Protein AF-A0A8H5TXT4-F1 (afdb_monomer)

InterPro domains:
  IPR007568 RTA-like protein [PF04479] (428-641)
  IPR007568 RTA-like protein [PTHR31465] (414-657)

Secondary structure (DSSP, 8-state):
-EEEEEEEEESSS--SHHHHHHHHHHHHHHHTT-EEEEEEEEPTTHHHHHHHT-SS--TT-EEEEEEEPPSSSSPPEEEEEEEEE-TTS-EEEEEEHHHHHHHTT-TTTHHHHHHHHHHHHHHH----HHHHHHHHHHHHHHHHH--SEEEESSHHHHHHHT-GGGTTS--EEEEEESSGGGSSSSTTTT-STT----TTHHHHHHTSSEEEESSHHHHHHHHHHH---S-EEE----TT--STT-PPPPP--GGG--EEEEES--GGGTHHHHHHHHHH-TTSEEEEE--TT--HHHHHHHHT-TTEEEEPPPS-HHHHHHTEEEEEE---S--S--HHHHHHHHTT--EEEE-STTHHHHTTT-S-EE------S-B-TTSPBPPPP---HHHHHHHHHHHH-HHHHHHHHHHTT----HHHHHHHHHHHHHHHHHHHHHHHHHTT-S-HHHHHHHHHHHHHHHHHHHHHHHHHHHHHH-GGGSSS-HHHHHHHHHHHHHHHHHHHHHHHHHTT-S-HHHHHHHHHHHHHHHHHHHHHHHHHHHHHHHHHHHHHH-GGGS-GGGTTTTT-HHHHHHHHHHHHHHHHHHHHHHHHHHHHHH-TTSTTTS-HHHHIIIIIIHHHHHHHHHHHT-HHHHTTT-TTTT------TT----GGGSSSSS----

Mean predicted aligned error: 15.45 Å

Foldseek 3Di:
DQEEEEDDDAAPDDPDPVSLLVVLVQLVCVLVVYHAEYEHAHEPCRVVVQQVPDPDNFPFWDKDWQWFCAPDDDHTFIWIWIFGAHPSRYTYGYIHNQSQQVRQPGDVCRLVRLQVQLQCCLPPVDHDRRLVSVLVVLLVVCVVSLGQEYEYAALSNLVSCVDPVNVPRNHAYEYEDQDLCRDLWFLNHVPDRNHHNYPSSLVSQLPGQEYEAQAVLSVVSCCVISVRPHHYDHHHRLSQLDDNRRDGDAADPALVAQEAEEEAQALQQPLVLVLVLCVVCVVGAYEYEHDDHHDPVSVVSQVVRPRYHYHYHDPDPCVRQHRHQAYERAGLEQRSAPVVLQSCLSNLRHYAYEPHHNPVVNVVPADHHHYWNHFRSDADPVRHTDRDDTDSVVVNVVVVCLSPPPVVSNCRSCVSLPLPPVLLVVLLVLLVVLCVQLVVLVVCVVVVDDRQLSNQLSLLLSLLSLVLNLLLVLLLVCLQFHVVLAPDHSVCSNVVLNVLLVVLSVLLNCLSVQCPDPDPVSVVVSLVSNLVSLVSNLVSLVVVVVRSVSSVVSSVVPVVRGDPVNVVLVPDPLLVLLVVLSVLLSVLSSQLSVLVSVCSVCHCPDPSNPDPVNCCVSRVVSNVSNSVSCVSSPVRVSSVSCNCVSDDDPPPPPPPPPPPPPPDPPDDDD

Solvent-accessible surface area (backbone atoms only — not comparable to full-atom values): 35548 Å² total; per-residue (Å²): 102,31,39,37,36,46,52,85,60,57,36,83,58,70,76,46,70,56,47,33,26,52,52,29,51,43,38,54,41,20,75,70,74,24,52,29,36,36,39,35,21,19,48,93,62,49,68,59,52,52,50,76,74,35,95,69,73,61,90,64,64,42,79,46,78,48,73,27,43,44,82,78,96,51,81,54,34,67,22,51,34,36,37,35,60,46,97,57,57,36,31,38,41,31,31,35,39,67,42,51,25,48,52,39,66,23,86,88,42,14,39,60,41,48,10,48,52,38,24,44,26,66,65,70,66,50,74,51,64,32,58,47,42,52,46,53,50,51,46,48,52,49,59,75,65,58,37,43,29,39,39,19,58,42,58,58,55,48,53,50,69,68,34,76,92,47,65,86,54,82,50,47,40,29,40,47,45,65,39,57,30,74,37,60,45,55,62,49,36,57,70,45,86,52,46,40,65,31,77,53,51,54,58,52,60,52,73,33,71,23,35,40,20,37,21,69,47,46,46,48,51,42,42,75,54,58,65,56,83,52,48,75,42,72,51,69,66,59,63,60,45,60,69,93,80,48,46,78,63,75,68,52,86,34,84,88,41,68,20,44,23,36,74,45,55,12,72,57,41,19,31,62,55,54,50,50,45,48,68,76,35,70,91,48,39,34,33,35,32,41,54,96,67,49,49,74,65,62,54,48,62,42,68,74,36,94,44,48,44,84,40,71,66,72,90,48,72,71,67,65,57,66,56,35,27,34,38,48,45,51,34,25,38,72,35,30,37,49,66,70,49,44,59,31,42,61,20,31,29,37,53,41,31,18,47,28,46,13,31,55,61,39,45,72,84,56,77,56,68,41,84,68,62,53,55,79,53,56,55,46,98,87,68,46,70,53,77,63,82,75,83,55,65,69,53,51,55,53,54,52,44,53,75,70,36,63,68,62,33,51,48,53,25,38,50,86,45,61,38,78,55,57,71,50,52,51,26,45,51,54,17,52,55,24,40,52,49,12,54,51,22,52,54,37,41,74,75,74,43,94,22,66,64,57,18,57,42,24,54,63,47,16,57,56,25,49,53,47,33,50,36,56,52,49,24,30,50,36,54,48,49,31,59,90,63,41,97,59,56,45,64,52,56,36,53,54,53,47,48,50,41,50,54,17,47,51,32,30,49,57,12,42,60,31,57,76,51,94,48,67,68,52,28,55,52,12,51,54,35,26,50,51,13,42,49,50,37,44,52,50,55,50,54,48,51,54,54,51,51,52,35,52,54,46,53,70,72,45,68,90,72,44,37,73,92,36,63,79,51,72,80,28,70,53,32,50,45,22,52,51,19,49,52,52,21,52,52,30,47,51,52,23,45,50,48,53,40,54,36,61,74,63,30,80,88,24,81,65,52,68,30,61,67,58,44,48,49,44,50,53,45,23,50,54,52,20,54,50,26,42,61,73,27,32,59,48,77,32,42,71,48,48,50,61,78,32,56,79,85,75,78,67,93,76,78,71,79,71,82,85,76,80,84,82,83,90,87,85,78,136

Sequence (670 aa):
MRVFLIQTAKGLFSSSGGYKANNALLRYLSSRGHCVRQLCYSYRGEVESYMDNNDEVDSRLRTRSLHIRSESGKPGQDIQVHDLCMEDGVEALALDSKAFDAAFGGKVESSNTLARMSAEYIENGTSSAPLMDFIAFLQEEIRRFSPTHIISNDGLSMKASLAPELAHLTMSRIAVVHTAEQLPFGPFAGGLPGHSSTTRETDLFQRLDGIWSVSETIRKYALEHGQLETRFLVLHPWTYLVGKDHAIPDRVFNWDKKFVGMINPCPVKGASILVDLARKCPQLEFLTYMSWGADEATVKDMGDLSNMTVRPSCTSAKDLWRDIKVLVVPSLWCEAWGMVVVEAHLRGIPVVSSNAGALSESMLGLDYIIPVTSITGVRDESGRYMIPEQDVAPWVKVITNLMQDQCDYEKVSTQGIRHKTWGYLFTMFCGHVLEIVGFAARIAMHFGQGGFLTYIVTITIGPAFFSATIYLCLARIITVYGQSYSRFSPRTYTITFMLFDFVALVLQATGGSMLGSDERDTINVGLKVIQTGLAAHLAAISIFVILASELAFRIFRHQEDWDPRFRQLQPSWRFNLFLACLTIATVTILIRTSYRVAELSLGYHSDLAENEIAFMLLEGMMVVIATTALAIGHPGPSFQGRYEDADFQLKKAGDVEDPSKSDSNSLELS

pLDD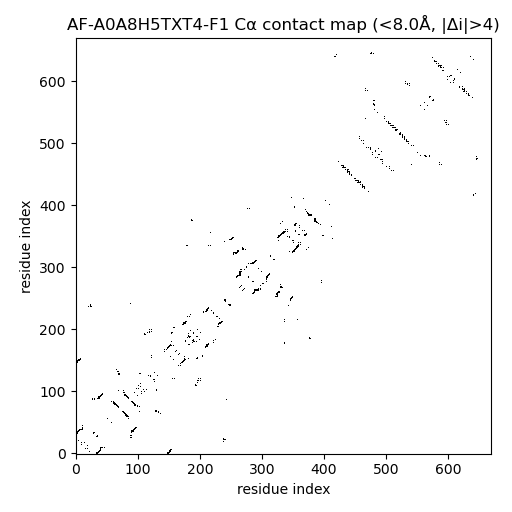T: mean 83.71, std 13.33, range [29.89, 97.69]

Nearest PDB structures (foldseek):
  7mi0-assembly1_A  TM=6.976E-01  e=3.204E-09  Rickettsia africae ESF-5
  4xsu-assembly1_A  TM=6.646E-01  e=6.343E-09  Nostoc sp. PCC 7120 = FACHB-418
  4xsu-assembly1_B  TM=6.796E-01  e=2.148E-08  Nostoc sp. PCC 7120 = FACHB-418
  4xsr-assembly1_B  TM=6.737E-01  e=1.767E-08  Nostoc sp. PCC 7120 = FACHB-418

Organism: Fusarium circinatum (NCBI:txid48490)

Structure (mmCIF, N/CA/C/O backbone):
data_AF-A0A8H5TXT4-F1
#
_entry.id   AF-A0A8H5TXT4-F1
#
loop_
_atom_site.group_PDB
_atom_site.id
_atom_site.type_symbol
_atom_site.label_atom_id
_atom_site.label_alt_id
_atom_site.label_comp_id
_atom_site.label_asym_id
_atom_site.label_entity_id
_atom_site.label_seq_id
_atom_site.pdbx_PDB_ins_code
_atom_site.Cartn_x
_atom_site.Cartn_y
_atom_site.Cartn_z
_atom_site.occupancy
_atom_site.B_iso_or_equiv
_atom_site.auth_seq_id
_atom_site.auth_comp_id
_atom_site.auth_asym_id
_atom_site.auth_atom_id
_atom_site.pdbx_PDB_model_num
ATOM 1 N N . MET A 1 1 ? 10.831 17.954 -15.155 1.00 94.19 1 MET A N 1
ATOM 2 C CA . MET A 1 1 ? 11.737 17.010 -15.851 1.00 94.19 1 MET A CA 1
ATOM 3 C C . MET A 1 1 ? 11.175 16.704 -17.231 1.00 94.19 1 MET A C 1
ATOM 5 O O . MET A 1 1 ? 9.985 16.925 -17.428 1.00 94.19 1 MET A O 1
ATOM 9 N N . ARG A 1 2 ? 12.012 16.215 -18.156 1.00 97.25 2 ARG A N 1
ATOM 10 C CA . ARG A 1 2 ? 11.573 15.611 -19.423 1.00 97.25 2 ARG A CA 1
ATOM 11 C C . ARG A 1 2 ? 11.927 14.131 -19.374 1.00 97.25 2 ARG A C 1
ATOM 13 O O . ARG A 1 2 ? 13.109 13.803 -19.460 1.00 97.25 2 ARG A O 1
ATOM 20 N N . VAL A 1 3 ? 10.943 13.268 -19.151 1.00 97.44 3 VAL A N 1
ATOM 21 C CA . VAL A 1 3 ? 11.174 11.832 -18.931 1.00 97.44 3 VAL A CA 1
ATOM 22 C C . VAL A 1 3 ? 10.707 11.052 -20.147 1.00 97.44 3 VAL A C 1
ATOM 24 O O . VAL A 1 3 ? 9.541 11.151 -20.513 1.00 97.44 3 VAL A O 1
ATOM 27 N N . PHE A 1 4 ? 11.604 10.287 -20.764 1.00 97.62 4 PHE A N 1
ATOM 28 C CA . PHE A 1 4 ? 11.258 9.378 -21.853 1.00 97.62 4 PHE A CA 1
ATOM 29 C C . PHE A 1 4 ? 11.423 7.936 -21.383 1.00 97.62 4 PHE A C 1
ATOM 31 O O . PHE A 1 4 ? 12.526 7.515 -21.045 1.00 97.62 4 PHE A O 1
ATOM 38 N N . LEU A 1 5 ? 10.329 7.187 -21.338 1.00 96.25 5 LEU A N 1
ATOM 39 C CA . LEU A 1 5 ? 10.327 5.777 -20.980 1.00 96.25 5 LEU A CA 1
ATOM 40 C C . LEU A 1 5 ? 10.165 4.914 -22.233 1.00 96.25 5 LEU A C 1
ATOM 42 O O . LEU A 1 5 ? 9.232 5.102 -23.010 1.00 96.25 5 LEU A O 1
ATOM 46 N N . ILE A 1 6 ? 11.057 3.949 -22.422 1.00 94.12 6 ILE A N 1
ATOM 47 C CA . ILE A 1 6 ? 10.978 2.976 -23.513 1.00 94.12 6 ILE A CA 1
ATOM 48 C C . ILE A 1 6 ? 10.602 1.632 -22.903 1.00 94.12 6 ILE A C 1
ATOM 50 O O . ILE A 1 6 ? 11.325 1.104 -22.058 1.00 94.12 6 ILE A O 1
ATOM 54 N N . GLN A 1 7 ? 9.454 1.094 -23.311 1.00 86.94 7 GLN A N 1
ATOM 55 C CA . GLN A 1 7 ? 8.941 -0.176 -22.809 1.00 86.94 7 GLN A CA 1
ATOM 56 C C . GLN A 1 7 ? 8.796 -1.216 -23.914 1.00 86.94 7 GLN A C 1
ATOM 58 O O . GLN A 1 7 ? 8.530 -0.892 -25.066 1.00 86.94 7 GLN A O 1
ATOM 63 N N . THR A 1 8 ? 8.893 -2.484 -23.522 1.00 80.12 8 THR A N 1
ATOM 64 C CA . THR A 1 8 ? 8.762 -3.657 -24.399 1.00 80.12 8 THR A CA 1
ATOM 65 C C . THR A 1 8 ? 7.366 -4.281 -24.383 1.00 80.12 8 THR A C 1
ATOM 67 O O . THR A 1 8 ? 7.028 -5.085 -25.252 1.00 80.12 8 THR A O 1
ATOM 70 N N . ALA A 1 9 ? 6.535 -3.926 -23.399 1.00 79.50 9 ALA A N 1
ATOM 71 C CA . ALA A 1 9 ? 5.192 -4.472 -23.260 1.00 79.50 9 ALA A CA 1
ATOM 72 C C . ALA A 1 9 ? 4.260 -3.971 -24.376 1.00 79.50 9 ALA A C 1
ATOM 74 O O . ALA A 1 9 ? 4.277 -2.796 -24.750 1.00 79.50 9 ALA A O 1
ATOM 75 N N . LYS A 1 10 ? 3.422 -4.883 -24.879 1.00 82.81 10 LYS A N 1
ATOM 76 C CA . LYS A 1 10 ? 2.419 -4.612 -25.916 1.00 82.81 10 LYS A CA 1
ATOM 77 C C . LYS A 1 10 ? 1.075 -4.212 -25.312 1.00 82.81 10 LYS A C 1
ATOM 79 O O . LYS A 1 10 ? 0.721 -4.659 -24.217 1.00 82.81 10 LYS A O 1
ATOM 84 N N . GLY A 1 11 ? 0.323 -3.444 -26.083 1.00 83.25 11 GLY A N 1
ATOM 85 C CA . GLY A 1 11 ? -0.895 -2.743 -25.712 1.00 83.25 11 GLY A CA 1
ATOM 86 C C . GLY A 1 11 ? -0.641 -1.249 -25.520 1.00 83.25 11 GLY A C 1
ATOM 87 O O . GLY A 1 11 ? 0.419 -0.844 -25.046 1.00 83.25 11 GLY A O 1
ATOM 88 N N . LEU A 1 12 ? -1.640 -0.439 -25.858 1.00 81.25 12 LEU A N 1
ATOM 89 C CA . LEU A 1 12 ? -1.746 0.956 -25.427 1.00 81.25 12 LEU A CA 1
ATOM 90 C C . LEU A 1 12 ? -2.098 1.043 -23.929 1.00 81.25 12 LEU A C 1
ATOM 92 O O . LEU A 1 12 ? -1.753 2.006 -23.244 1.00 81.25 12 LEU A O 1
ATOM 96 N N . PHE A 1 13 ? -2.762 0.006 -23.408 1.00 80.56 13 PHE A N 1
ATOM 97 C CA . PHE A 1 13 ? -3.123 -0.144 -22.001 1.00 80.56 13 PHE A CA 1
ATOM 98 C C . PHE A 1 13 ? -2.313 -1.257 -21.331 1.00 80.56 13 PHE A C 1
ATOM 100 O O . PHE A 1 13 ? -1.816 -2.179 -21.979 1.00 80.56 13 PHE A O 1
ATOM 107 N N . SER A 1 14 ? -2.186 -1.183 -20.001 1.00 71.88 14 SER A N 1
ATOM 108 C CA . SER A 1 14 ? -1.314 -2.083 -19.242 1.00 71.88 14 SER A CA 1
ATOM 109 C C . SER A 1 14 ? -1.723 -3.553 -19.369 1.00 71.88 14 SER A C 1
ATOM 111 O O . SER A 1 14 ? -2.756 -3.956 -18.837 1.00 71.88 14 SER A O 1
ATOM 113 N N . SER A 1 15 ? -0.865 -4.358 -19.991 1.00 67.75 15 SER A N 1
ATOM 114 C CA . SER A 1 15 ? -1.005 -5.815 -20.133 1.00 67.75 15 SER A CA 1
ATOM 115 C C . SER A 1 15 ? -0.273 -6.617 -19.048 1.00 67.75 15 SER A C 1
ATOM 117 O O . SER A 1 15 ? -0.483 -7.821 -18.909 1.00 67.75 15 SER A O 1
ATOM 119 N N . SER A 1 16 ? 0.582 -5.962 -18.255 1.00 76.00 16 SER A N 1
ATOM 120 C CA . SER A 1 16 ? 1.384 -6.584 -17.198 1.00 76.00 16 SER A CA 1
ATOM 121 C C . SER A 1 16 ? 1.571 -5.655 -15.998 1.00 76.00 16 SER A C 1
ATOM 123 O O . SER A 1 16 ? 1.302 -4.453 -16.069 1.00 76.00 16 SER A O 1
ATOM 125 N N . GLY A 1 17 ? 2.064 -6.206 -14.886 1.00 77.88 17 GLY A N 1
ATOM 126 C CA . GLY A 1 17 ? 2.330 -5.420 -13.683 1.00 77.88 17 GLY A CA 1
ATOM 127 C C . GLY A 1 17 ? 3.460 -4.410 -13.825 1.00 77.88 17 GLY A C 1
ATOM 128 O O . GLY A 1 17 ? 3.294 -3.267 -13.409 1.00 77.88 17 GLY A O 1
ATOM 129 N N . GLY A 1 18 ? 4.553 -4.785 -14.493 1.00 83.38 18 GLY A N 1
ATOM 130 C CA . GLY A 1 18 ? 5.636 -3.846 -14.793 1.00 83.38 18 GLY A CA 1
ATOM 131 C C . GLY A 1 18 ? 5.176 -2.707 -15.708 1.00 83.38 18 GLY A C 1
ATOM 132 O O . GLY A 1 18 ? 5.497 -1.545 -15.474 1.00 83.38 18 GLY A O 1
ATOM 133 N N . TYR A 1 19 ? 4.318 -3.005 -16.690 1.00 85.12 19 TYR A N 1
ATOM 134 C CA . TYR A 1 19 ? 3.724 -1.959 -17.523 1.00 85.12 19 TYR A CA 1
ATOM 135 C C . TYR A 1 19 ? 2.797 -1.046 -16.697 1.00 85.12 19 TYR A C 1
ATOM 137 O O . TYR A 1 19 ? 2.881 0.181 -16.765 1.00 85.12 19 TYR A O 1
ATOM 145 N N . LYS A 1 20 ? 1.960 -1.619 -15.827 1.00 85.00 20 LYS A N 1
ATOM 146 C CA . LYS A 1 20 ? 1.111 -0.837 -14.917 1.00 85.00 20 LYS A CA 1
ATOM 147 C C . LYS A 1 20 ? 1.933 0.081 -14.001 1.00 85.00 20 LYS A C 1
ATOM 149 O O . LYS A 1 20 ? 1.540 1.225 -13.786 1.00 85.00 20 LYS A O 1
ATOM 154 N N . ALA A 1 21 ? 3.077 -0.393 -13.508 1.00 86.62 21 ALA A N 1
ATOM 155 C CA . ALA A 1 21 ? 4.022 0.387 -12.714 1.00 86.62 21 ALA A CA 1
ATOM 156 C C . ALA A 1 21 ? 4.625 1.565 -13.496 1.00 86.62 21 ALA A C 1
ATOM 158 O O . ALA A 1 21 ? 4.621 2.691 -12.998 1.00 86.62 21 ALA A O 1
ATOM 159 N N . ASN A 1 22 ? 5.077 1.324 -14.730 1.00 89.56 22 ASN A N 1
ATOM 160 C CA . ASN A 1 22 ? 5.595 2.367 -15.618 1.00 89.56 22 ASN A CA 1
ATOM 161 C C . ASN A 1 22 ? 4.540 3.449 -15.888 1.00 89.56 22 ASN A C 1
ATOM 163 O O . ASN A 1 22 ? 4.804 4.634 -15.691 1.00 89.56 22 ASN A O 1
ATOM 167 N N . ASN A 1 23 ? 3.321 3.045 -16.254 1.00 87.31 23 ASN A N 1
ATOM 168 C CA . ASN A 1 23 ? 2.218 3.977 -16.485 1.00 87.31 23 ASN A CA 1
ATOM 169 C C . ASN A 1 23 ? 1.884 4.796 -15.235 1.00 87.31 23 ASN A C 1
ATOM 171 O O . ASN A 1 23 ? 1.677 6.001 -15.336 1.00 87.31 23 ASN A O 1
ATOM 175 N N . ALA A 1 24 ? 1.850 4.169 -14.056 1.00 86.50 24 ALA A N 1
ATOM 176 C CA . ALA A 1 24 ? 1.593 4.877 -12.806 1.00 86.50 24 ALA A CA 1
ATOM 177 C C . ALA A 1 24 ? 2.657 5.950 -12.517 1.00 86.50 24 ALA A C 1
ATOM 179 O O . ALA A 1 24 ? 2.302 7.068 -12.142 1.00 86.50 24 ALA A O 1
ATOM 180 N N . LEU A 1 25 ? 3.941 5.644 -12.749 1.00 88.44 25 LEU A N 1
ATOM 181 C CA . LEU A 1 25 ? 5.020 6.622 -12.607 1.00 88.44 25 LEU A CA 1
ATOM 182 C C . LEU A 1 25 ? 4.839 7.796 -13.576 1.00 88.44 25 LEU A C 1
ATOM 184 O O . LEU A 1 25 ? 4.863 8.947 -13.146 1.00 88.44 25 LEU A O 1
ATOM 188 N N . LEU A 1 26 ? 4.655 7.520 -14.870 1.00 90.31 26 LEU A N 1
ATOM 189 C CA . LEU A 1 26 ? 4.536 8.573 -15.884 1.00 90.31 26 LEU A CA 1
ATOM 190 C C . LEU A 1 26 ? 3.337 9.478 -15.608 1.00 90.31 26 LEU A C 1
ATOM 192 O O . LEU A 1 26 ? 3.481 10.696 -15.618 1.00 90.31 26 LEU A O 1
ATOM 196 N N . ARG A 1 27 ? 2.185 8.898 -15.265 1.00 87.81 27 ARG A N 1
ATOM 197 C CA . ARG A 1 27 ? 0.980 9.644 -14.877 1.00 87.81 27 ARG A CA 1
ATOM 198 C C . ARG A 1 27 ? 1.219 10.549 -13.682 1.00 87.81 27 ARG A C 1
ATOM 200 O O . ARG A 1 27 ? 0.842 11.713 -13.711 1.00 87.81 27 ARG A O 1
ATOM 207 N N . TYR A 1 28 ? 1.864 10.027 -12.641 1.00 87.81 28 TYR A N 1
ATOM 208 C CA . TYR A 1 28 ? 2.188 10.823 -11.463 1.00 87.81 28 TYR A CA 1
ATOM 209 C C . TYR A 1 28 ? 3.143 11.975 -11.796 1.00 87.81 28 TYR A C 1
ATOM 211 O O . TYR A 1 28 ? 2.964 13.095 -11.334 1.00 87.81 28 TYR A O 1
ATOM 219 N N . LEU A 1 29 ? 4.162 11.732 -12.620 1.00 90.44 29 LEU A N 1
ATOM 220 C CA . LEU A 1 29 ? 5.083 12.785 -13.047 1.00 90.44 29 LEU A CA 1
ATOM 221 C C . LEU A 1 29 ? 4.374 13.838 -13.915 1.00 90.44 29 LEU A C 1
ATOM 223 O O . LEU A 1 29 ? 4.611 15.033 -13.732 1.00 90.44 29 LEU A O 1
ATOM 227 N N . SER A 1 30 ? 3.480 13.405 -14.807 1.00 90.62 30 SER A N 1
ATOM 228 C CA . SER A 1 30 ? 2.629 14.279 -15.621 1.00 90.62 30 SER A CA 1
ATOM 229 C C . SER A 1 30 ? 1.756 15.185 -14.749 1.00 90.62 30 SER A C 1
ATOM 231 O O . SER A 1 30 ? 1.792 16.406 -14.900 1.00 90.62 30 SER A O 1
ATOM 233 N N . SER A 1 31 ? 1.070 14.630 -13.740 1.00 87.06 31 SER A N 1
ATOM 234 C CA . SER A 1 31 ? 0.229 15.416 -12.822 1.00 87.06 31 SER A CA 1
ATOM 235 C C . SER A 1 31 ? 1.017 16.377 -11.926 1.00 87.06 31 SER A C 1
ATOM 237 O O . SER A 1 31 ? 0.458 17.325 -11.375 1.00 87.06 31 SER A O 1
ATOM 239 N N . ARG A 1 32 ? 2.339 16.198 -11.826 1.00 90.62 32 ARG A N 1
ATOM 240 C CA . ARG A 1 32 ? 3.277 17.146 -11.200 1.00 90.62 32 ARG A CA 1
ATOM 241 C C . ARG A 1 32 ? 3.847 18.186 -12.173 1.00 90.62 32 ARG A C 1
ATOM 243 O O . ARG A 1 32 ? 4.755 18.929 -11.803 1.00 90.62 32 ARG A O 1
ATOM 250 N N . GLY A 1 33 ? 3.327 18.261 -13.397 1.00 91.94 33 GLY A N 1
ATOM 251 C CA . GLY A 1 33 ? 3.731 19.232 -14.415 1.00 91.94 33 GLY A CA 1
ATOM 252 C C . GLY A 1 33 ? 5.045 18.883 -15.120 1.00 91.94 33 GLY A C 1
ATOM 253 O O . GLY A 1 33 ? 5.736 19.772 -15.618 1.00 91.94 33 GLY A O 1
ATOM 254 N N . HIS A 1 34 ? 5.457 17.613 -15.127 1.00 95.62 34 HIS A N 1
ATOM 255 C CA . HIS A 1 34 ? 6.606 17.165 -15.913 1.00 95.62 34 HIS A CA 1
ATOM 256 C C . HIS A 1 34 ? 6.182 16.720 -17.313 1.00 95.62 34 HIS A C 1
ATOM 258 O O . HIS A 1 34 ? 5.122 16.133 -17.488 1.00 95.62 34 HIS A O 1
ATOM 264 N N . CYS A 1 35 ? 7.040 16.947 -18.308 1.00 96.25 35 CYS A N 1
ATOM 265 C CA . CYS A 1 35 ? 6.804 16.439 -19.656 1.00 96.25 35 CYS A CA 1
ATOM 266 C C . CYS A 1 35 ? 7.247 14.979 -19.695 1.00 96.25 35 CYS A C 1
ATOM 268 O O . CYS A 1 35 ? 8.420 14.679 -19.442 1.00 96.25 35 CYS A O 1
ATOM 270 N N . VAL A 1 36 ? 6.327 14.073 -19.993 1.00 96.00 36 VAL A N 1
ATOM 271 C CA . VAL A 1 36 ? 6.602 12.640 -19.982 1.00 96.00 36 VAL A CA 1
ATOM 272 C C . VAL A 1 36 ? 6.159 12.006 -21.284 1.00 96.00 36 VAL A C 1
ATOM 274 O O . VAL A 1 36 ? 5.081 12.302 -21.795 1.00 96.00 36 VAL A O 1
ATOM 277 N N . ARG A 1 37 ? 7.006 11.127 -21.811 1.00 95.81 37 ARG A N 1
ATOM 278 C CA . ARG A 1 37 ? 6.762 10.401 -23.048 1.00 95.81 37 ARG A CA 1
ATOM 279 C C . ARG A 1 37 ? 7.023 8.922 -22.845 1.00 95.81 37 ARG A C 1
ATOM 281 O O . ARG A 1 37 ? 7.951 8.556 -22.124 1.00 95.81 37 ARG A O 1
ATOM 288 N N . GLN A 1 38 ? 6.229 8.083 -23.493 1.00 95.00 38 GLN A N 1
ATOM 289 C CA . GLN A 1 38 ? 6.451 6.646 -23.561 1.00 95.00 38 GLN A CA 1
ATOM 290 C C . GLN A 1 38 ? 6.497 6.162 -25.003 1.00 95.00 38 GLN A C 1
ATOM 292 O O . GLN A 1 38 ? 5.723 6.631 -25.832 1.00 95.00 38 GLN A O 1
ATOM 297 N N . LEU A 1 39 ? 7.372 5.202 -25.289 1.00 95.00 39 LEU A N 1
ATOM 298 C CA . LEU A 1 39 ? 7.287 4.385 -26.496 1.00 95.00 39 LEU A CA 1
ATOM 299 C C . LEU A 1 39 ? 6.600 3.076 -26.137 1.00 95.00 39 LEU A C 1
ATOM 301 O O . LEU A 1 39 ? 7.109 2.352 -25.288 1.00 95.00 39 LEU A O 1
ATOM 305 N N . CYS A 1 40 ? 5.476 2.775 -26.780 1.00 92.06 40 CYS A N 1
ATOM 306 C CA . CYS A 1 40 ? 4.694 1.559 -26.563 1.00 92.06 40 CYS A CA 1
ATOM 307 C C . CYS A 1 40 ? 4.299 0.901 -27.894 1.00 92.06 40 CYS A C 1
ATOM 309 O O . CYS A 1 40 ? 4.516 1.462 -28.967 1.00 92.06 40 CYS A O 1
ATOM 311 N N . TYR A 1 41 ? 3.719 -0.299 -27.830 1.00 91.00 41 TYR A N 1
ATOM 312 C CA . TYR A 1 41 ? 3.293 -1.044 -29.016 1.00 91.00 41 TYR A CA 1
ATOM 313 C C . TYR A 1 41 ? 1.783 -1.273 -28.971 1.00 91.00 41 TYR A C 1
ATOM 315 O O . TYR A 1 41 ? 1.336 -2.154 -28.243 1.00 91.00 41 TYR A O 1
ATOM 323 N N . SER A 1 42 ? 0.988 -0.513 -29.720 1.00 91.25 42 SER A N 1
ATOM 324 C CA . SER A 1 42 ? -0.474 -0.639 -29.708 1.00 91.25 42 SER A CA 1
ATOM 325 C C . SER A 1 42 ? -0.953 -1.865 -30.488 1.00 91.25 42 SER A C 1
ATOM 327 O O . SER A 1 42 ? -0.352 -2.294 -31.481 1.00 91.25 42 SER A O 1
ATOM 329 N N . TYR A 1 43 ? -2.052 -2.468 -30.039 1.00 89.12 43 TYR A N 1
ATOM 330 C CA . TYR A 1 43 ? -2.789 -3.431 -30.850 1.00 89.12 43 TYR A CA 1
ATOM 331 C C . TYR A 1 43 ? -3.678 -2.707 -31.864 1.00 89.12 43 TYR A C 1
ATOM 333 O O . TYR A 1 43 ? -4.088 -1.562 -31.671 1.00 89.12 43 TYR A O 1
ATOM 341 N N . ARG A 1 44 ? -3.995 -3.401 -32.960 1.00 83.81 44 ARG A N 1
ATOM 342 C CA . ARG A 1 44 ? -4.851 -2.872 -34.025 1.00 83.81 44 ARG A CA 1
ATOM 343 C C . ARG A 1 44 ? -6.190 -2.398 -33.455 1.00 83.81 44 ARG A C 1
ATOM 345 O O . ARG A 1 44 ? -6.883 -3.193 -32.823 1.00 83.81 44 ARG A O 1
ATOM 352 N N . GLY A 1 45 ? -6.576 -1.158 -33.747 1.00 81.88 45 GLY A N 1
ATOM 353 C CA . GLY A 1 45 ? -7.842 -0.590 -33.289 1.00 81.88 45 GLY A CA 1
ATOM 354 C C . GLY A 1 45 ? -7.792 0.030 -31.890 1.00 81.88 45 GLY A C 1
ATOM 355 O O . GLY A 1 45 ? -8.775 0.645 -31.494 1.00 81.88 45 GLY A O 1
ATOM 356 N N . GLU A 1 46 ? -6.706 -0.122 -31.115 1.00 86.06 46 GLU A N 1
ATOM 357 C CA . GLU A 1 46 ? -6.635 0.456 -29.761 1.00 86.06 46 GLU A CA 1
ATOM 358 C C . GLU A 1 46 ? -6.515 1.977 -29.780 1.00 86.06 46 GLU A C 1
ATOM 360 O O . GLU A 1 46 ? -7.122 2.639 -28.943 1.00 86.06 46 GLU A O 1
ATOM 365 N N . VAL A 1 47 ? -5.740 2.529 -30.718 1.00 85.25 47 VAL A N 1
ATOM 366 C CA . VAL A 1 47 ? -5.570 3.983 -30.847 1.00 85.25 47 VAL A CA 1
ATOM 367 C C . VAL A 1 47 ? -6.879 4.605 -31.323 1.00 85.25 47 VAL A C 1
ATOM 369 O O . VAL A 1 47 ? -7.332 5.584 -30.741 1.00 85.25 47 VAL A O 1
ATOM 372 N N . GLU A 1 48 ? -7.526 3.998 -32.319 1.00 84.75 48 GLU A N 1
ATOM 373 C CA . GLU A 1 48 ? -8.831 4.429 -32.819 1.00 84.75 48 GLU A CA 1
ATOM 374 C C . GLU A 1 48 ? -9.903 4.333 -31.728 1.00 84.75 48 GLU A C 1
ATOM 376 O O . GLU A 1 48 ? -10.581 5.314 -31.446 1.00 84.75 48 GLU A O 1
ATOM 381 N N . SER A 1 49 ? -9.986 3.200 -31.023 1.00 83.62 49 SER A N 1
ATOM 382 C CA . SER A 1 49 ? -10.936 3.025 -29.920 1.00 83.62 49 SER A CA 1
ATOM 383 C C . SER A 1 49 ? -10.679 3.990 -28.763 1.00 83.62 49 SER A C 1
ATOM 385 O O . SER A 1 49 ? -11.621 4.384 -28.077 1.00 83.62 49 SER A O 1
ATOM 387 N N . TYR A 1 50 ? -9.425 4.364 -28.512 1.00 82.69 50 TYR A N 1
ATOM 388 C CA . TYR A 1 50 ? -9.106 5.373 -27.511 1.00 82.69 50 TYR A CA 1
ATOM 389 C C . TYR A 1 50 ? -9.578 6.767 -27.939 1.00 82.69 50 TYR A C 1
ATOM 391 O O . TYR A 1 50 ? -10.098 7.505 -27.107 1.00 82.69 50 TYR A O 1
ATOM 399 N N . MET A 1 51 ? -9.445 7.112 -29.220 1.00 79.00 51 MET A N 1
ATOM 400 C CA . MET A 1 51 ? -9.949 8.377 -29.763 1.00 79.00 51 MET A CA 1
ATOM 401 C C . MET A 1 51 ? -11.479 8.435 -29.759 1.00 79.00 51 MET A C 1
ATOM 403 O O . MET A 1 51 ? -12.034 9.444 -29.346 1.00 79.00 51 MET A O 1
ATOM 407 N N . ASP A 1 52 ? -12.159 7.348 -30.128 1.00 77.56 52 ASP A N 1
ATOM 408 C CA . ASP A 1 52 ? -13.628 7.297 -30.177 1.00 77.56 52 ASP A CA 1
ATOM 409 C C . ASP A 1 52 ? -14.285 7.428 -28.789 1.00 77.56 52 ASP A C 1
ATOM 411 O O . ASP A 1 52 ? -15.418 7.888 -28.678 1.00 77.56 52 ASP A O 1
ATOM 415 N N . ASN A 1 53 ? -13.587 7.012 -27.726 1.00 71.81 53 ASN A N 1
ATOM 416 C CA . ASN A 1 53 ? -14.080 7.074 -26.345 1.00 71.81 53 ASN A CA 1
ATOM 417 C C . ASN A 1 53 ? -13.769 8.402 -25.630 1.00 71.81 53 ASN A C 1
ATOM 419 O O . ASN A 1 53 ? -14.218 8.588 -24.499 1.00 71.81 53 ASN A O 1
ATOM 423 N N . ASN A 1 54 ? -12.985 9.294 -26.241 1.00 67.12 54 ASN A N 1
ATOM 424 C CA . ASN A 1 54 ? -12.644 10.593 -25.668 1.00 67.12 54 ASN A CA 1
ATOM 425 C C . ASN A 1 54 ? -13.339 11.705 -26.457 1.00 67.12 54 ASN A C 1
ATOM 427 O O . ASN A 1 54 ? -13.007 11.957 -27.611 1.00 67.12 54 ASN A O 1
ATOM 431 N N . ASP A 1 55 ? -14.283 12.397 -25.811 1.00 52.94 55 ASP A N 1
ATOM 432 C CA . ASP A 1 55 ? -15.080 13.474 -26.426 1.00 52.94 55 ASP A CA 1
ATOM 433 C C . ASP A 1 55 ? -14.225 14.676 -26.892 1.00 52.94 55 ASP A C 1
ATOM 435 O O . ASP A 1 55 ? -14.653 15.466 -27.737 1.00 52.94 55 ASP A O 1
ATOM 439 N N . GLU A 1 56 ? -12.994 14.809 -26.384 1.00 55.75 56 GLU A N 1
ATOM 440 C CA . GLU A 1 56 ? -11.984 15.726 -26.912 1.00 55.75 56 GLU A CA 1
ATOM 441 C C . GLU A 1 56 ? -11.085 14.991 -27.913 1.00 55.75 56 GLU A C 1
ATOM 443 O O . GLU A 1 56 ? -10.155 14.278 -27.538 1.00 55.75 56 GLU A O 1
ATOM 448 N N . VAL A 1 57 ? -11.334 15.199 -29.209 1.00 52.41 57 VAL A N 1
ATOM 449 C CA . VAL A 1 57 ? -10.406 14.793 -30.273 1.00 52.41 57 VAL A CA 1
ATOM 450 C C . VAL A 1 57 ? -9.039 15.418 -29.977 1.00 52.41 57 VAL A C 1
ATOM 452 O O . VAL A 1 57 ? -8.887 16.641 -30.065 1.00 52.41 57 VAL A O 1
ATOM 455 N N . ASP A 1 58 ? -8.040 14.604 -29.619 1.00 59.19 58 ASP A N 1
ATOM 456 C CA . ASP A 1 58 ? -6.698 15.109 -29.327 1.00 59.19 58 ASP A CA 1
ATOM 457 C C . ASP A 1 58 ? -6.107 15.731 -30.598 1.00 59.19 58 ASP A C 1
ATOM 459 O O . ASP A 1 58 ? -5.652 15.050 -31.519 1.00 59.19 58 ASP A O 1
ATOM 463 N N . SER A 1 59 ? -6.097 17.065 -30.636 1.00 57.78 59 SER A N 1
ATOM 464 C CA . SER A 1 59 ? -5.535 17.882 -31.720 1.00 57.78 59 SER A CA 1
ATOM 465 C C . SER A 1 59 ? -4.057 17.586 -32.042 1.00 57.78 59 SER A C 1
ATOM 467 O O . SER A 1 59 ? -3.515 18.125 -33.011 1.00 57.78 59 SER A O 1
ATOM 469 N N . ARG A 1 60 ? -3.389 16.740 -31.245 1.00 68.19 60 ARG A N 1
ATOM 470 C CA . ARG A 1 60 ? -1.986 16.340 -31.393 1.00 68.19 60 ARG A CA 1
ATOM 471 C C . ARG A 1 60 ? -1.774 14.963 -32.024 1.00 68.19 60 ARG A C 1
ATOM 473 O O . ARG A 1 60 ? -0.609 14.618 -32.222 1.00 68.19 60 ARG A O 1
ATOM 480 N N . LEU A 1 61 ? -2.824 14.222 -32.402 1.00 83.88 61 LEU A N 1
ATOM 481 C CA . LEU A 1 61 ? -2.650 12.941 -33.094 1.00 83.88 61 LEU A CA 1
ATOM 482 C C . LEU A 1 61 ? -1.902 13.135 -34.424 1.00 83.88 61 LEU A C 1
ATOM 484 O O . LEU A 1 61 ? -2.383 13.801 -35.344 1.00 83.88 61 LEU A O 1
ATOM 488 N N . ARG A 1 62 ? -0.725 12.519 -34.555 1.00 88.50 62 ARG A N 1
ATOM 489 C CA . ARG A 1 62 ? 0.037 12.461 -35.811 1.00 88.50 62 ARG A CA 1
ATOM 490 C C . ARG A 1 62 ? 0.392 11.021 -36.122 1.00 88.50 62 ARG A C 1
ATOM 492 O O . ARG A 1 62 ? 0.937 10.319 -35.283 1.00 88.50 62 ARG A O 1
ATOM 499 N N . THR A 1 63 ? 0.118 10.599 -37.350 1.00 90.69 63 THR A N 1
ATOM 500 C CA . THR A 1 63 ? 0.482 9.260 -37.823 1.00 90.69 63 THR A CA 1
ATOM 501 C C . THR A 1 63 ? 1.646 9.368 -38.801 1.00 90.69 63 THR A C 1
ATOM 503 O O . THR A 1 63 ? 1.611 10.174 -39.733 1.00 90.69 63 THR A O 1
ATOM 506 N N . ARG A 1 64 ? 2.700 8.584 -38.568 1.00 93.50 64 ARG A N 1
ATOM 507 C CA . ARG A 1 64 ? 3.920 8.505 -39.381 1.00 93.50 64 ARG A CA 1
ATOM 508 C C . ARG A 1 64 ? 4.188 7.051 -39.760 1.00 93.50 64 ARG A C 1
ATOM 510 O O . ARG A 1 64 ? 3.791 6.146 -39.039 1.00 93.50 64 ARG A O 1
ATOM 517 N N . SER A 1 65 ? 4.901 6.830 -40.862 1.00 92.88 65 SER A N 1
ATOM 518 C CA . SER A 1 65 ? 5.351 5.491 -41.257 1.00 92.88 65 SER A CA 1
ATOM 519 C C . SER A 1 65 ? 6.835 5.317 -40.943 1.00 92.88 65 SER A C 1
ATOM 521 O O . SER A 1 65 ? 7.649 6.156 -41.336 1.00 92.88 65 SER A O 1
ATOM 523 N N . LEU A 1 66 ? 7.184 4.235 -40.250 1.00 93.44 66 LEU A N 1
ATOM 524 C CA . LEU A 1 66 ? 8.549 3.755 -40.059 1.00 93.44 66 LEU A CA 1
ATOM 525 C C . LEU A 1 66 ? 8.785 2.577 -41.007 1.00 93.44 66 LEU A C 1
ATOM 527 O O . LEU A 1 66 ? 8.171 1.526 -40.846 1.00 93.44 66 LEU A O 1
ATOM 531 N N . HIS A 1 67 ? 9.686 2.748 -41.971 1.00 94.31 67 HIS A N 1
ATOM 532 C CA . HIS A 1 67 ? 10.090 1.670 -42.868 1.00 94.31 67 HIS A CA 1
ATOM 533 C C . HIS A 1 67 ? 11.253 0.881 -42.261 1.00 94.31 67 HIS A C 1
ATOM 535 O O . HIS A 1 67 ? 12.310 1.456 -42.002 1.00 94.31 67 HIS A O 1
ATOM 541 N N . ILE A 1 68 ? 11.075 -0.426 -42.066 1.00 92.31 68 ILE A N 1
ATOM 542 C CA . ILE A 1 68 ? 12.126 -1.345 -41.617 1.00 92.31 68 ILE A CA 1
ATOM 543 C C . ILE A 1 68 ? 12.524 -2.260 -42.775 1.00 92.31 68 ILE A C 1
ATOM 545 O O . ILE A 1 68 ? 11.697 -2.992 -43.323 1.00 92.31 68 ILE A O 1
ATOM 549 N N . ARG A 1 69 ? 13.807 -2.254 -43.145 1.00 91.88 69 ARG A N 1
ATOM 550 C CA . ARG A 1 69 ? 14.342 -3.140 -44.187 1.00 91.88 69 ARG A CA 1
ATOM 551 C C . ARG A 1 69 ? 14.343 -4.595 -43.720 1.00 91.88 69 ARG A C 1
ATOM 553 O O . ARG A 1 69 ? 14.584 -4.878 -42.555 1.00 91.88 69 ARG A O 1
ATOM 560 N N . SER A 1 70 ? 14.133 -5.533 -44.642 1.00 83.12 70 SER A N 1
ATOM 561 C CA . SER A 1 70 ? 14.238 -6.969 -44.356 1.00 83.12 70 SER A CA 1
ATOM 562 C C . SER A 1 70 ? 15.676 -7.480 -44.511 1.00 83.12 70 SER A C 1
ATOM 564 O O . SER A 1 70 ? 16.473 -6.912 -45.263 1.00 83.12 70 SER A O 1
ATOM 566 N N . GLU A 1 71 ? 16.009 -8.590 -43.851 1.00 71.19 71 GLU A N 1
ATOM 567 C CA . GLU A 1 71 ? 17.197 -9.369 -44.200 1.00 71.19 71 GLU A CA 1
ATOM 568 C C . GLU A 1 71 ? 16.917 -10.174 -45.480 1.00 71.19 71 GLU A C 1
ATOM 570 O O . GLU A 1 71 ? 15.944 -10.923 -45.559 1.00 71.19 71 GLU A O 1
ATOM 575 N N . SER A 1 72 ? 17.791 -10.058 -46.485 1.00 62.25 72 SER A N 1
ATOM 576 C CA . SER A 1 72 ? 17.814 -10.886 -47.708 1.00 62.25 72 SER A CA 1
ATOM 577 C C . SER A 1 72 ? 16.582 -10.813 -48.640 1.00 62.25 72 SER A C 1
ATOM 579 O O . SER A 1 72 ? 15.700 -11.665 -48.620 1.00 62.25 72 SER A O 1
ATOM 581 N N . GLY A 1 73 ? 16.556 -9.835 -49.556 1.00 61.44 73 GLY A N 1
ATOM 582 C CA . GLY A 1 73 ? 15.745 -9.868 -50.793 1.00 61.44 73 GLY A CA 1
ATOM 583 C C . GLY A 1 73 ? 14.213 -9.828 -50.655 1.00 61.44 73 GLY A C 1
ATOM 584 O O . GLY A 1 73 ? 13.523 -9.718 -51.667 1.00 61.44 73 GLY A O 1
ATOM 585 N N . LYS A 1 74 ? 13.668 -9.894 -49.437 1.00 75.62 74 LYS A N 1
ATOM 586 C CA . LYS A 1 74 ? 12.245 -9.694 -49.137 1.00 75.62 74 LYS A CA 1
ATOM 587 C C . LYS A 1 74 ? 11.912 -8.194 -49.064 1.00 75.62 74 LYS A C 1
ATOM 589 O O . LYS A 1 74 ? 12.785 -7.399 -48.707 1.00 75.62 74 LYS A O 1
ATOM 594 N N . PRO A 1 75 ? 10.668 -7.788 -49.383 1.00 80.69 75 PRO A N 1
ATOM 595 C CA . PRO A 1 75 ? 10.235 -6.407 -49.189 1.00 80.69 75 PRO A CA 1
ATOM 596 C C . PRO A 1 75 ? 10.313 -6.024 -47.703 1.00 80.69 75 PRO A C 1
ATOM 598 O O . PRO A 1 75 ? 10.029 -6.847 -46.831 1.00 80.69 75 PRO A O 1
ATOM 601 N N . GLY A 1 76 ? 10.727 -4.784 -47.428 1.00 85.81 76 GLY A N 1
ATOM 602 C CA . GLY A 1 76 ? 10.702 -4.213 -46.080 1.00 85.81 76 GLY A CA 1
ATOM 603 C C . GLY A 1 76 ? 9.276 -4.059 -45.547 1.00 85.81 76 GLY A C 1
ATOM 604 O O . GLY A 1 76 ? 8.302 -4.175 -46.292 1.00 85.81 76 GLY A O 1
ATOM 605 N N . GLN A 1 77 ? 9.161 -3.796 -44.252 1.00 91.69 77 GLN A N 1
ATOM 606 C CA . GLN A 1 77 ? 7.892 -3.663 -43.551 1.00 91.69 77 GLN A CA 1
ATOM 607 C C . GLN A 1 77 ? 7.678 -2.210 -43.129 1.00 91.69 77 GLN A C 1
ATOM 609 O O . GLN A 1 77 ? 8.511 -1.633 -42.434 1.00 91.69 77 GLN A O 1
ATOM 614 N N . ASP A 1 78 ? 6.539 -1.637 -43.514 1.00 93.06 78 ASP A N 1
ATOM 615 C CA . ASP A 1 78 ? 6.091 -0.342 -43.003 1.00 93.06 78 ASP A CA 1
ATOM 616 C C . ASP A 1 78 ? 5.302 -0.534 -41.707 1.00 93.06 78 ASP A C 1
ATOM 618 O O . ASP A 1 78 ? 4.397 -1.374 -41.629 1.00 93.06 78 ASP A O 1
ATOM 622 N N . ILE A 1 79 ? 5.654 0.251 -40.695 1.00 93.81 79 ILE A N 1
ATOM 623 C CA . ILE A 1 79 ? 5.056 0.243 -39.363 1.00 93.81 79 ILE A CA 1
ATOM 624 C C . ILE A 1 79 ? 4.421 1.607 -39.131 1.00 93.81 79 ILE A C 1
ATOM 626 O O . ILE A 1 79 ? 5.090 2.636 -39.226 1.00 93.81 79 ILE A O 1
ATOM 630 N N . GLN A 1 80 ? 3.130 1.619 -38.808 1.00 93.88 80 GLN A N 1
ATOM 631 C CA . GLN A 1 80 ? 2.456 2.850 -38.411 1.00 93.88 80 GLN A CA 1
ATOM 632 C C . GLN A 1 80 ? 2.903 3.248 -37.005 1.00 93.88 80 GLN A C 1
ATOM 634 O O . GLN A 1 80 ? 2.955 2.420 -36.094 1.00 93.88 80 GLN A O 1
ATOM 639 N N . VAL A 1 81 ? 3.241 4.522 -36.852 1.00 94.62 81 VAL A N 1
ATOM 640 C CA . VAL A 1 81 ? 3.672 5.145 -35.606 1.00 94.62 81 VAL A CA 1
ATOM 641 C C . VAL A 1 81 ? 2.709 6.281 -35.305 1.00 94.62 81 VAL A C 1
ATOM 643 O O . VAL A 1 81 ? 2.626 7.246 -36.069 1.00 94.62 81 VAL A O 1
ATOM 646 N N . HIS A 1 82 ? 1.986 6.168 -34.199 1.00 93.44 82 HIS A N 1
ATOM 647 C CA . HIS A 1 82 ? 1.033 7.168 -33.743 1.00 93.44 82 HIS A CA 1
ATOM 648 C C . HIS A 1 82 ? 1.647 7.977 -32.601 1.00 93.44 82 HIS A C 1
ATOM 650 O O . HIS A 1 82 ? 1.983 7.431 -31.553 1.00 93.44 82 HIS A O 1
ATOM 656 N N . ASP A 1 83 ? 1.791 9.279 -32.808 1.00 92.81 83 ASP A N 1
ATOM 657 C CA . ASP A 1 83 ? 2.075 10.250 -31.759 1.00 92.81 83 ASP A CA 1
ATOM 658 C C . ASP A 1 83 ? 0.745 10.788 -31.234 1.00 92.81 83 ASP A C 1
ATOM 660 O O . ASP A 1 83 ? 0.009 11.414 -31.994 1.00 92.81 83 ASP A O 1
ATOM 664 N N . LEU A 1 84 ? 0.437 10.561 -29.961 1.00 91.62 84 LEU A N 1
ATOM 665 C CA . LEU A 1 84 ? -0.758 11.090 -29.301 1.00 91.62 84 LEU A CA 1
ATOM 666 C C . LEU A 1 84 ? -0.445 11.505 -27.863 1.00 91.62 84 LEU A C 1
ATOM 668 O O . LEU A 1 84 ? 0.537 11.053 -27.278 1.00 91.62 84 LEU A O 1
ATOM 672 N N . CYS A 1 85 ? -1.272 12.356 -27.272 1.00 89.75 85 CYS A N 1
ATOM 673 C CA . CYS A 1 85 ? -1.213 12.678 -25.857 1.00 89.75 85 CYS A CA 1
ATOM 674 C C . CYS A 1 85 ? -2.444 12.106 -25.162 1.00 89.75 85 CYS A C 1
ATOM 676 O O . CYS A 1 85 ? -3.583 12.440 -25.474 1.00 89.75 85 CY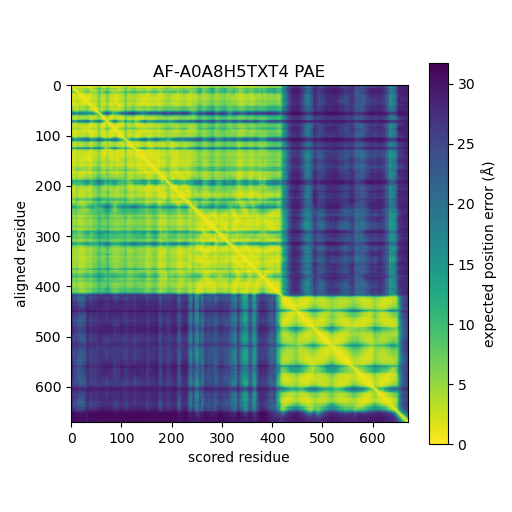S A O 1
ATOM 678 N N . MET A 1 86 ? -2.193 11.220 -24.209 1.00 86.50 86 MET A N 1
ATOM 679 C CA . MET A 1 86 ? -3.237 10.610 -23.407 1.00 86.50 86 MET A CA 1
ATOM 680 C C . MET A 1 86 ? -3.871 11.672 -22.486 1.00 86.50 86 MET A C 1
ATOM 682 O O . MET A 1 86 ? -3.237 12.659 -22.116 1.00 86.50 86 MET A O 1
ATOM 686 N N . GLU A 1 87 ? -5.114 11.451 -22.062 1.00 79.38 87 GLU A N 1
ATOM 687 C CA . GLU A 1 87 ? -5.890 12.314 -21.156 1.00 79.38 87 GLU A CA 1
ATOM 688 C C . GLU A 1 87 ? -5.179 12.663 -19.838 1.00 79.38 87 GLU A C 1
ATOM 690 O O . GLU A 1 87 ? -5.489 13.664 -19.195 1.00 79.38 87 GLU A O 1
ATOM 695 N N . ASP A 1 88 ? -4.257 11.808 -19.402 1.00 81.00 88 ASP A N 1
ATOM 696 C CA . ASP A 1 88 ? -3.441 11.985 -18.202 1.00 81.00 88 ASP A CA 1
ATOM 697 C C . ASP A 1 88 ? -2.178 12.835 -18.456 1.00 81.00 88 ASP A C 1
ATOM 699 O O . ASP A 1 88 ? -1.332 12.983 -17.571 1.00 81.00 88 ASP A O 1
ATOM 703 N N . GLY A 1 89 ? -2.042 13.402 -19.657 1.00 86.88 89 GLY A N 1
ATOM 704 C CA . GLY A 1 89 ? -0.927 14.236 -20.099 1.00 86.88 89 GLY A CA 1
ATOM 705 C C . GLY A 1 89 ? 0.308 13.457 -20.559 1.00 86.88 89 GLY A C 1
ATOM 706 O O . GLY A 1 89 ? 1.308 14.078 -20.917 1.00 86.88 89 GLY A O 1
ATOM 707 N N . VAL A 1 90 ? 0.268 12.118 -20.579 1.00 90.56 90 VAL A N 1
ATOM 708 C CA . VAL A 1 90 ? 1.392 11.301 -21.055 1.00 90.56 90 VAL A CA 1
ATOM 709 C C . VAL A 1 90 ? 1.430 11.280 -22.584 1.00 90.56 90 VAL A C 1
ATOM 711 O O . VAL A 1 90 ? 0.478 10.856 -23.234 1.00 90.56 90 VAL A O 1
ATOM 714 N N . GLU A 1 91 ? 2.547 11.693 -23.182 1.00 93.56 91 GLU A N 1
ATOM 715 C CA . GLU A 1 91 ? 2.768 11.556 -24.626 1.00 93.56 91 GLU A CA 1
ATOM 716 C C . GLU A 1 91 ? 3.067 10.086 -24.968 1.00 93.56 91 GLU A C 1
ATOM 718 O O . GLU A 1 91 ? 4.035 9.508 -24.477 1.00 93.56 91 GLU A O 1
ATOM 723 N N . ALA A 1 92 ? 2.254 9.458 -25.812 1.00 92.56 92 ALA A N 1
ATOM 724 C CA . ALA A 1 92 ? 2.460 8.098 -26.289 1.00 92.56 92 ALA A CA 1
ATOM 725 C C . ALA A 1 92 ? 2.968 8.108 -27.737 1.00 92.56 92 ALA A C 1
ATOM 727 O O . ALA A 1 92 ? 2.368 8.708 -28.626 1.00 92.56 92 ALA A O 1
ATOM 728 N N . LEU A 1 93 ? 4.086 7.422 -27.955 1.00 94.44 93 LEU A N 1
ATOM 729 C CA . LEU A 1 93 ? 4.627 7.052 -29.255 1.00 94.44 93 LEU A CA 1
ATOM 730 C C . LEU A 1 93 ? 4.296 5.569 -29.472 1.00 94.44 93 LEU A C 1
ATOM 732 O O . LEU A 1 93 ? 5.039 4.689 -29.036 1.00 94.44 93 LEU A O 1
ATOM 736 N N . ALA A 1 94 ? 3.139 5.302 -30.075 1.00 93.56 94 ALA A N 1
ATOM 737 C CA . ALA A 1 94 ? 2.573 3.965 -30.211 1.00 93.56 94 ALA A CA 1
ATOM 738 C C . ALA A 1 94 ? 2.891 3.361 -31.587 1.00 93.56 94 ALA A C 1
ATOM 740 O O . ALA A 1 94 ? 2.422 3.854 -32.613 1.00 93.56 94 ALA A O 1
ATOM 741 N N . LEU A 1 95 ? 3.684 2.289 -31.612 1.00 94.44 95 LEU A N 1
ATOM 742 C CA . LEU A 1 95 ? 3.996 1.527 -32.824 1.00 94.44 95 LEU A CA 1
ATOM 743 C C . LEU A 1 95 ? 2.963 0.412 -33.022 1.00 94.44 95 LEU A C 1
ATOM 745 O O . LEU A 1 95 ? 2.650 -0.299 -32.067 1.00 94.44 95 LEU A O 1
ATOM 749 N N . ASP A 1 96 ? 2.490 0.191 -34.251 1.00 92.81 96 ASP A N 1
ATOM 750 C CA . ASP A 1 96 ? 1.623 -0.958 -34.540 1.00 92.81 96 ASP A CA 1
ATOM 751 C C . ASP A 1 96 ? 2.357 -2.272 -34.230 1.00 92.81 96 ASP A C 1
ATOM 753 O O . ASP A 1 96 ? 3.326 -2.656 -34.891 1.00 92.81 96 ASP A O 1
ATOM 757 N N . SER A 1 97 ? 1.885 -2.975 -33.199 1.00 90.62 97 SER A N 1
ATOM 758 C CA . SER A 1 97 ? 2.545 -4.173 -32.672 1.00 90.62 97 SER A CA 1
ATOM 759 C C . SER A 1 97 ? 2.628 -5.314 -33.687 1.00 90.62 97 SER A C 1
ATOM 761 O O . SER A 1 97 ? 3.596 -6.075 -33.670 1.00 90.62 97 SER A O 1
ATOM 763 N N . LYS A 1 98 ? 1.640 -5.447 -34.582 1.00 89.31 98 LYS A N 1
ATOM 764 C CA . LYS A 1 98 ? 1.579 -6.539 -35.561 1.00 89.31 98 LYS A CA 1
ATOM 765 C C . LYS A 1 98 ? 2.572 -6.316 -36.700 1.00 89.31 98 LYS A C 1
ATOM 767 O O . LYS A 1 98 ? 3.261 -7.257 -37.089 1.00 89.31 98 LYS A O 1
ATOM 772 N N . ALA A 1 99 ? 2.636 -5.099 -37.231 1.00 89.56 99 ALA A N 1
ATOM 773 C CA . ALA A 1 99 ? 3.602 -4.698 -38.243 1.00 89.56 99 ALA A CA 1
ATOM 774 C C . ALA A 1 99 ? 5.023 -4.722 -37.672 1.00 89.56 99 ALA A C 1
ATOM 776 O O . ALA A 1 99 ? 5.932 -5.216 -38.336 1.00 89.56 99 ALA A O 1
ATOM 777 N N . PHE A 1 100 ? 5.203 -4.280 -36.423 1.00 90.62 100 PHE A N 1
ATOM 778 C CA . PHE A 1 100 ? 6.483 -4.384 -35.729 1.00 90.62 100 PHE A CA 1
ATOM 779 C C . PHE A 1 100 ? 6.934 -5.840 -35.589 1.00 90.62 100 PHE A C 1
ATOM 781 O O . PHE A 1 100 ? 8.040 -6.174 -35.998 1.00 90.62 100 PHE A O 1
ATOM 788 N N . ASP A 1 101 ? 6.066 -6.741 -35.117 1.00 88.31 101 ASP A N 1
ATOM 789 C CA . ASP A 1 101 ? 6.387 -8.172 -35.069 1.00 88.31 101 ASP A CA 1
ATOM 790 C C . ASP A 1 101 ? 6.752 -8.724 -36.449 1.00 88.31 101 ASP A C 1
ATOM 792 O O . ASP A 1 101 ? 7.731 -9.456 -36.574 1.00 88.31 101 ASP A O 1
ATOM 796 N N . ALA A 1 102 ? 5.983 -8.381 -37.488 1.00 87.06 102 ALA A N 1
ATOM 797 C CA . ALA A 1 102 ? 6.224 -8.842 -38.854 1.00 87.06 102 ALA A CA 1
ATOM 798 C C . ALA A 1 102 ? 7.602 -8.417 -39.388 1.00 87.06 102 ALA A C 1
ATOM 800 O O . ALA A 1 102 ? 8.252 -9.210 -40.069 1.00 87.06 102 ALA A O 1
ATOM 801 N N . ALA A 1 103 ? 8.078 -7.222 -39.022 1.00 86.75 103 ALA A N 1
ATOM 802 C CA . ALA A 1 103 ? 9.403 -6.731 -39.399 1.00 86.75 103 ALA A CA 1
ATOM 803 C C . ALA A 1 103 ? 10.552 -7.595 -38.842 1.00 86.75 103 ALA A C 1
ATOM 805 O O . ALA A 1 103 ? 11.630 -7.639 -39.433 1.00 86.75 103 ALA A O 1
ATOM 806 N N . PHE A 1 104 ? 10.306 -8.328 -37.751 1.00 86.00 104 PHE A N 1
ATOM 807 C CA . PHE A 1 104 ? 11.283 -9.188 -37.077 1.00 86.00 104 PHE A CA 1
ATOM 808 C C . PHE A 1 104 ? 10.902 -10.681 -37.101 1.00 86.00 104 PHE A C 1
ATOM 810 O O . PHE A 1 104 ? 11.307 -11.426 -36.218 1.00 86.00 104 PHE A O 1
ATOM 817 N N . GLY A 1 105 ? 10.130 -11.145 -38.094 1.00 74.81 105 GLY A N 1
ATOM 818 C CA . GLY A 1 105 ? 9.816 -12.578 -38.274 1.00 74.81 105 GLY A CA 1
ATOM 819 C C . GLY A 1 105 ? 8.427 -13.027 -37.796 1.00 74.81 105 GLY A C 1
ATOM 820 O O . GLY A 1 105 ? 8.077 -14.198 -37.899 1.00 74.81 105 GLY A O 1
ATOM 821 N N . GLY A 1 106 ? 7.579 -12.107 -37.334 1.00 73.19 106 GLY A N 1
ATOM 822 C CA . GLY A 1 106 ? 6.194 -12.376 -36.927 1.00 73.19 106 GLY A CA 1
ATOM 823 C C . GLY A 1 106 ? 6.060 -12.961 -35.517 1.00 73.19 106 GLY A C 1
ATOM 824 O O . GLY A 1 106 ? 7.024 -13.397 -34.915 1.00 73.19 106 GLY A O 1
ATOM 825 N N . LYS A 1 107 ? 4.841 -12.998 -34.969 1.00 59.16 107 LYS A N 1
ATOM 826 C CA . LYS A 1 107 ? 4.559 -13.176 -33.524 1.00 59.16 107 LYS A CA 1
ATOM 827 C C . LYS A 1 107 ? 5.175 -14.414 -32.835 1.00 59.16 107 LYS A C 1
ATOM 829 O O . LYS A 1 107 ? 5.330 -14.395 -31.619 1.00 59.16 107 LYS A O 1
ATOM 834 N N . VAL A 1 108 ? 5.468 -15.485 -33.579 1.00 55.56 108 VAL A N 1
ATOM 835 C CA . VAL A 1 108 ? 6.041 -16.741 -33.044 1.00 55.56 108 VAL A CA 1
ATOM 836 C C . VAL A 1 108 ? 7.573 -16.704 -33.032 1.00 55.56 108 VAL A C 1
ATOM 838 O O . VAL A 1 108 ? 8.190 -17.230 -32.112 1.00 55.56 108 VAL A O 1
ATOM 841 N N . GLU A 1 109 ? 8.189 -16.044 -34.014 1.00 53.38 109 GLU A N 1
ATOM 842 C CA . GLU A 1 109 ? 9.647 -15.937 -34.134 1.00 53.38 109 GLU A CA 1
ATOM 843 C C . GLU A 1 109 ? 10.177 -14.573 -33.653 1.00 53.38 109 GLU A C 1
ATOM 845 O O . GLU A 1 109 ? 11.363 -14.468 -33.358 1.00 53.38 109 GLU A O 1
ATOM 850 N N . SER A 1 110 ? 9.335 -13.539 -33.519 1.00 52.56 110 SER A N 1
ATOM 851 C CA . SER A 1 110 ? 9.745 -12.136 -33.339 1.00 52.56 110 SER A CA 1
ATOM 852 C C . SER A 1 110 ? 10.365 -11.846 -31.985 1.00 52.56 110 SER A C 1
ATOM 854 O O . SER A 1 110 ? 11.396 -11.179 -31.928 1.00 52.56 110 SER A O 1
ATOM 856 N N . SER A 1 111 ? 9.799 -12.375 -30.895 1.00 56.88 111 SER A N 1
ATOM 857 C CA . SER A 1 111 ? 10.383 -12.202 -29.561 1.00 56.88 111 SER A CA 1
ATOM 858 C C . SER A 1 111 ? 11.762 -12.843 -29.468 1.00 56.88 111 SER A C 1
ATOM 860 O O . SER A 1 111 ? 12.626 -12.303 -28.791 1.00 56.88 111 SER A O 1
ATOM 862 N N . ASN A 1 112 ? 11.982 -13.954 -30.176 1.00 66.00 112 ASN A N 1
ATOM 863 C CA . ASN A 1 112 ? 13.260 -14.663 -30.189 1.00 66.00 112 ASN A CA 1
ATOM 864 C C . ASN A 1 112 ? 14.242 -14.041 -31.187 1.00 66.00 112 ASN A C 1
ATOM 866 O O . ASN A 1 112 ? 15.436 -13.980 -30.917 1.00 66.00 112 ASN A O 1
ATOM 870 N N . THR A 1 113 ? 13.751 -13.540 -32.319 1.00 77.50 113 THR A N 1
ATOM 871 C CA . THR A 1 113 ? 14.569 -12.953 -33.384 1.00 77.50 113 THR A CA 1
ATOM 872 C C . THR A 1 113 ? 15.069 -11.572 -32.987 1.00 77.50 113 THR A C 1
ATOM 874 O O . THR A 1 113 ? 16.276 -11.358 -32.988 1.00 77.50 113 THR A O 1
ATOM 877 N N . LEU A 1 114 ? 14.188 -10.670 -32.539 1.00 82.75 114 LEU A N 1
ATOM 878 C CA . LEU A 1 114 ? 14.594 -9.356 -32.039 1.00 82.75 114 LEU A CA 1
ATOM 879 C C . LEU A 1 114 ? 15.488 -9.472 -30.798 1.00 82.75 114 LEU A C 1
ATOM 881 O O . LEU A 1 114 ? 16.494 -8.769 -30.720 1.00 82.75 114 LEU A O 1
ATOM 885 N N . ALA A 1 115 ? 15.174 -10.372 -29.858 1.00 80.75 115 ALA A N 1
ATOM 886 C CA . ALA A 1 115 ? 16.034 -10.631 -28.703 1.00 80.75 115 ALA A CA 1
ATOM 887 C C . ALA A 1 115 ? 17.420 -11.136 -29.121 1.00 80.75 115 ALA A C 1
ATOM 889 O O . ALA A 1 115 ? 18.424 -10.612 -28.644 1.00 80.75 115 ALA A O 1
ATOM 890 N N . ARG A 1 116 ? 17.492 -12.102 -30.050 1.00 83.38 116 ARG A N 1
ATOM 891 C CA . ARG A 1 116 ? 18.760 -12.631 -30.574 1.00 83.38 116 ARG A CA 1
ATOM 892 C C . ARG A 1 116 ? 19.574 -11.549 -31.273 1.00 83.38 116 ARG A C 1
ATOM 894 O O . ARG A 1 116 ? 20.745 -11.382 -30.962 1.00 83.38 116 ARG A O 1
ATOM 901 N N . MET A 1 117 ? 18.954 -10.785 -32.168 1.00 85.81 117 MET A N 1
ATOM 902 C CA . MET A 1 117 ? 19.612 -9.685 -32.880 1.00 85.81 117 MET A CA 1
ATOM 903 C C . MET A 1 117 ? 20.086 -8.600 -31.909 1.00 85.81 117 MET A C 1
ATOM 905 O O . MET A 1 117 ? 21.179 -8.065 -32.069 1.00 85.81 117 MET A O 1
ATOM 909 N N . SER A 1 118 ? 19.295 -8.299 -30.875 1.00 87.75 118 SER A N 1
ATOM 910 C CA . SER A 1 118 ? 19.675 -7.347 -29.828 1.00 87.75 118 SER A CA 1
ATOM 911 C C . SER A 1 118 ? 20.844 -7.871 -28.996 1.00 87.75 118 SER A C 1
ATOM 913 O O . SER A 1 118 ? 21.785 -7.124 -28.753 1.00 87.75 118 SER A O 1
ATOM 915 N N . ALA A 1 119 ? 20.834 -9.151 -28.614 1.00 85.81 119 ALA A N 1
ATOM 916 C CA . ALA A 1 119 ? 21.937 -9.797 -27.906 1.00 85.81 119 ALA A CA 1
ATOM 917 C C . ALA A 1 119 ? 23.224 -9.794 -28.747 1.00 85.81 119 ALA A C 1
ATOM 919 O O . ALA A 1 119 ? 24.261 -9.357 -28.259 1.00 85.81 119 ALA A O 1
ATOM 920 N N . GLU A 1 120 ? 23.155 -10.186 -30.024 1.00 86.25 120 GLU A N 1
ATOM 921 C CA . GLU A 1 120 ? 24.285 -10.142 -30.964 1.00 86.25 120 GLU A CA 1
ATOM 922 C C . GLU A 1 120 ? 24.821 -8.713 -31.138 1.00 86.25 120 GLU A C 1
ATOM 924 O O . GLU A 1 120 ? 26.036 -8.488 -31.110 1.00 86.25 120 GLU A O 1
ATOM 929 N N . TYR A 1 121 ? 23.924 -7.729 -31.252 1.00 88.69 121 TYR A N 1
ATOM 930 C CA . TYR A 1 121 ? 24.299 -6.323 -31.315 1.00 88.69 121 TYR A CA 1
ATOM 931 C C . TYR A 1 121 ? 24.984 -5.867 -30.038 1.00 88.69 121 TYR A C 1
ATOM 933 O O . TYR A 1 121 ? 26.029 -5.225 -30.121 1.00 88.69 121 TYR A O 1
ATOM 941 N N . ILE A 1 122 ? 24.441 -6.179 -28.860 1.00 88.19 122 ILE A N 1
ATOM 942 C CA . ILE A 1 122 ? 25.026 -5.824 -27.562 1.00 88.19 122 ILE A CA 1
ATOM 943 C C . ILE A 1 122 ? 26.412 -6.449 -27.414 1.00 88.19 122 ILE A C 1
ATOM 945 O O . ILE A 1 122 ? 27.357 -5.712 -27.122 1.00 88.19 122 ILE A O 1
ATOM 949 N N . GLU A 1 123 ? 26.533 -7.742 -27.708 1.00 86.44 123 GLU A N 1
ATOM 950 C CA . GLU A 1 123 ? 27.746 -8.533 -27.522 1.00 86.44 123 GLU A CA 1
ATOM 951 C C . GLU A 1 123 ? 28.861 -8.111 -28.492 1.00 86.44 123 GLU A C 1
ATOM 953 O O . GLU A 1 123 ? 29.953 -7.723 -28.075 1.00 86.44 123 GLU A O 1
ATOM 958 N N . ASN A 1 124 ? 28.570 -8.102 -29.795 1.00 84.44 124 ASN A N 1
ATOM 959 C CA . ASN A 1 124 ? 29.589 -8.016 -30.845 1.00 84.44 124 ASN A CA 1
ATOM 960 C C . ASN A 1 124 ? 29.580 -6.688 -31.611 1.00 84.44 124 ASN A C 1
ATOM 962 O O . ASN A 1 124 ? 30.473 -6.430 -32.415 1.00 84.44 124 ASN A O 1
ATOM 966 N N . GLY A 1 125 ? 28.562 -5.845 -31.410 1.00 79.19 125 GLY A N 1
ATOM 967 C CA . GLY A 1 125 ? 28.336 -4.653 -32.235 1.00 79.19 125 GLY A CA 1
ATOM 968 C C . GLY A 1 125 ? 27.850 -4.971 -33.654 1.00 79.19 125 GLY A C 1
ATOM 969 O O . GLY A 1 125 ? 27.658 -4.055 -34.452 1.00 79.19 125 GLY A O 1
ATOM 970 N N . THR A 1 126 ? 27.637 -6.251 -33.975 1.00 74.56 126 THR A N 1
ATOM 971 C CA . THR A 1 126 ? 27.099 -6.700 -35.260 1.00 74.56 126 THR A CA 1
ATOM 972 C C . THR A 1 126 ? 25.650 -6.260 -35.372 1.00 74.56 126 THR A C 1
ATOM 974 O O . THR A 1 126 ? 24.866 -6.439 -34.448 1.00 74.56 126 THR A O 1
ATOM 977 N N . SER A 1 127 ? 25.290 -5.648 -36.492 1.00 72.44 127 SER A N 1
ATOM 978 C CA . SER A 1 127 ? 23.959 -5.089 -36.667 1.00 72.44 127 SER A CA 1
ATOM 979 C C . SER A 1 127 ? 23.393 -5.496 -38.015 1.00 72.44 127 SER A C 1
ATOM 981 O O . SER A 1 127 ? 24.083 -5.460 -39.035 1.00 72.44 127 SER A O 1
ATOM 983 N N . SER A 1 128 ? 22.137 -5.927 -38.013 1.00 85.00 128 SER A N 1
ATOM 984 C CA . SER A 1 128 ? 21.405 -6.167 -39.246 1.00 85.00 128 SER A CA 1
ATOM 985 C C . SER A 1 128 ? 20.710 -4.895 -39.719 1.00 85.00 128 SER A C 1
ATOM 987 O O . SER A 1 128 ? 20.457 -3.976 -38.935 1.00 85.00 128 SER A O 1
ATOM 989 N N . ALA A 1 129 ? 20.360 -4.848 -41.005 1.00 87.38 129 ALA A N 1
ATOM 990 C CA . ALA A 1 129 ? 19.608 -3.731 -41.570 1.00 87.38 129 ALA A CA 1
ATOM 991 C C . ALA A 1 129 ? 18.290 -3.440 -40.808 1.00 87.38 129 ALA A C 1
ATOM 993 O O . ALA A 1 129 ? 18.122 -2.286 -40.409 1.00 87.38 129 ALA A O 1
ATOM 994 N N . PRO A 1 130 ? 17.416 -4.434 -40.518 1.00 89.56 130 PRO A N 1
ATOM 995 C CA . PRO A 1 130 ? 16.194 -4.184 -39.752 1.00 89.56 130 PRO A CA 1
ATOM 996 C C . PRO A 1 130 ? 16.442 -3.596 -38.357 1.00 89.56 130 PRO A C 1
ATOM 998 O O . PRO A 1 130 ? 15.766 -2.652 -37.945 1.00 89.56 130 PRO A O 1
ATOM 1001 N N . LEU A 1 131 ? 17.427 -4.130 -37.622 1.00 90.06 131 LEU A N 1
ATOM 1002 C CA . LEU A 1 131 ? 17.727 -3.657 -36.269 1.00 90.06 131 LEU A CA 1
ATOM 1003 C C . LEU A 1 131 ? 18.299 -2.234 -36.288 1.00 90.06 131 LEU A C 1
ATOM 1005 O O . LEU A 1 131 ? 17.935 -1.422 -35.442 1.00 90.06 131 LEU A O 1
ATOM 1009 N N . MET A 1 132 ? 19.155 -1.910 -37.262 1.00 91.00 132 MET A N 1
ATOM 1010 C CA . MET A 1 132 ? 19.711 -0.561 -37.401 1.00 91.00 132 MET A CA 1
ATOM 1011 C C . MET A 1 132 ? 18.656 0.482 -37.745 1.00 91.00 132 MET A C 1
ATOM 1013 O O . MET A 1 132 ? 18.735 1.591 -37.223 1.00 91.00 132 MET A O 1
ATOM 1017 N N . ASP A 1 133 ? 17.670 0.142 -38.578 1.00 93.50 133 ASP A N 1
ATOM 1018 C CA . ASP A 1 133 ? 16.565 1.055 -38.890 1.00 93.50 133 ASP A CA 1
ATOM 1019 C C . ASP A 1 133 ? 15.772 1.393 -37.621 1.00 93.50 133 ASP A C 1
ATOM 1021 O O . ASP A 1 133 ? 15.457 2.559 -37.365 1.00 93.50 133 ASP A O 1
ATOM 1025 N N . PHE A 1 134 ? 15.527 0.393 -36.769 1.00 92.94 134 PHE A N 1
ATOM 1026 C CA . PHE A 1 134 ? 14.856 0.611 -35.492 1.00 92.94 134 PHE A CA 1
ATOM 1027 C C . PHE A 1 134 ? 15.724 1.370 -34.475 1.00 92.94 134 PHE A C 1
ATOM 1029 O O . PHE A 1 134 ? 15.230 2.293 -33.830 1.00 92.94 134 PHE A O 1
ATOM 1036 N N . ILE A 1 135 ? 17.022 1.063 -34.360 1.00 93.31 135 ILE A N 1
ATOM 1037 C CA . ILE A 1 135 ? 17.943 1.817 -33.491 1.00 93.31 135 ILE A CA 1
ATOM 1038 C C . ILE A 1 135 ? 18.016 3.286 -33.926 1.00 93.31 135 ILE A C 1
ATOM 1040 O O . ILE A 1 135 ? 17.926 4.176 -33.081 1.00 93.31 135 ILE A O 1
ATOM 1044 N N . ALA A 1 136 ? 18.147 3.552 -35.228 1.00 94.12 136 ALA A N 1
ATOM 1045 C CA . ALA A 1 136 ? 18.192 4.909 -35.762 1.00 94.12 136 ALA A CA 1
ATOM 1046 C C . ALA A 1 136 ? 16.897 5.673 -35.450 1.00 94.12 136 ALA A C 1
ATOM 1048 O O . ALA A 1 136 ? 16.948 6.835 -35.042 1.00 94.12 136 ALA A O 1
ATOM 1049 N N . PHE A 1 137 ? 15.745 5.005 -35.569 1.00 95.25 137 PHE A N 1
ATOM 1050 C CA . PHE A 1 137 ? 14.458 5.551 -35.149 1.00 95.25 137 PHE A CA 1
ATOM 1051 C C . PHE A 1 137 ? 14.434 5.889 -33.649 1.00 95.25 137 PHE A C 1
ATOM 1053 O O . PHE A 1 137 ? 14.098 7.018 -33.293 1.00 95.25 137 PHE A O 1
ATOM 1060 N N . LEU A 1 138 ? 14.849 4.968 -32.770 1.00 94.94 138 LEU A N 1
ATOM 1061 C CA . LEU A 1 138 ? 14.908 5.212 -31.322 1.00 94.94 138 LEU A CA 1
ATOM 1062 C C . LEU A 1 138 ? 15.801 6.412 -30.984 1.00 94.94 138 LEU A C 1
ATOM 1064 O O . LEU A 1 138 ? 15.397 7.295 -30.230 1.00 94.94 138 LEU A O 1
ATOM 1068 N N . GLN A 1 139 ? 17.000 6.476 -31.564 1.00 95.62 139 GLN A N 1
ATOM 1069 C CA . GLN A 1 139 ? 17.944 7.572 -31.341 1.00 95.62 139 GLN A CA 1
ATOM 1070 C C . GLN A 1 139 ? 17.399 8.918 -31.834 1.00 95.62 139 GLN A C 1
ATOM 1072 O O . GLN A 1 139 ? 17.600 9.942 -31.180 1.00 95.62 139 GLN A O 1
ATOM 1077 N N . GLU A 1 140 ? 16.696 8.933 -32.967 1.00 95.44 140 GLU A N 1
ATOM 1078 C CA . GLU A 1 140 ? 16.037 10.132 -33.484 1.00 95.44 140 GLU A CA 1
ATOM 1079 C C . GLU A 1 140 ? 14.893 10.598 -32.582 1.00 95.44 140 GLU A C 1
ATOM 1081 O O . GLU A 1 140 ? 14.788 11.791 -32.304 1.00 95.44 140 GLU A O 1
ATOM 1086 N N . GLU A 1 141 ? 14.079 9.690 -32.047 1.00 95.75 141 GLU A N 1
ATOM 1087 C CA . GLU A 1 141 ? 13.016 10.062 -31.108 1.00 95.75 141 GLU A CA 1
ATOM 1088 C C . GLU A 1 141 ? 13.576 10.545 -29.761 1.00 95.75 141 GLU A C 1
ATOM 1090 O O . GLU A 1 141 ? 13.060 11.515 -29.200 1.00 95.75 141 GLU A O 1
ATOM 1095 N N . ILE A 1 142 ? 14.684 9.964 -29.280 1.00 96.69 142 ILE A N 1
ATOM 1096 C CA . ILE A 1 142 ? 15.414 10.481 -28.110 1.00 96.69 142 ILE A CA 1
ATOM 1097 C C . ILE A 1 142 ? 15.913 11.903 -28.385 1.00 96.69 142 ILE A C 1
ATOM 1099 O O . ILE A 1 142 ? 15.703 12.798 -27.568 1.00 96.69 142 ILE A O 1
ATOM 1103 N N . ARG A 1 143 ? 16.522 12.146 -29.550 1.00 95.94 143 ARG A N 1
ATOM 1104 C CA . ARG A 1 143 ? 17.009 13.476 -29.945 1.00 95.94 143 ARG A CA 1
ATOM 1105 C C . ARG A 1 143 ? 15.870 14.493 -30.017 1.00 95.94 143 ARG A C 1
ATOM 1107 O O . ARG A 1 143 ? 15.956 15.552 -29.397 1.00 95.94 143 ARG A O 1
ATOM 1114 N N . ARG A 1 144 ? 14.778 14.151 -30.706 1.00 94.12 144 ARG A N 1
ATOM 1115 C CA . ARG A 1 144 ? 13.586 15.004 -30.858 1.00 94.12 144 ARG A CA 1
ATOM 1116 C C . ARG A 1 144 ? 12.948 15.357 -29.527 1.00 94.12 144 ARG A C 1
ATOM 1118 O O . ARG A 1 144 ? 12.565 16.504 -29.315 1.00 94.12 144 ARG A O 1
ATOM 1125 N N . PHE A 1 145 ? 12.829 14.381 -28.630 1.00 96.06 145 PHE A N 1
ATOM 1126 C CA . PHE A 1 145 ? 12.244 14.617 -27.320 1.00 96.06 145 PHE A CA 1
ATOM 1127 C C . PHE A 1 145 ? 13.213 15.297 -26.349 1.00 96.06 145 PHE A C 1
ATOM 1129 O O . PHE A 1 145 ? 12.747 15.898 -25.385 1.00 96.06 145 PHE A O 1
ATOM 1136 N N . SER A 1 146 ? 14.529 15.235 -26.583 1.00 96.31 146 SER A N 1
ATOM 1137 C CA . SER A 1 146 ? 15.564 15.845 -25.733 1.00 96.31 146 SER A CA 1
ATOM 1138 C C . SER A 1 146 ? 15.308 15.603 -24.228 1.00 96.31 146 SER A C 1
ATOM 1140 O O . SER A 1 146 ? 15.081 16.560 -23.475 1.00 96.31 146 SER A O 1
ATOM 1142 N N . PRO A 1 147 ? 15.239 14.331 -23.781 1.00 97.38 147 PRO A N 1
ATOM 1143 C CA . PRO A 1 147 ? 14.924 14.002 -22.397 1.00 97.38 147 PRO A CA 1
ATOM 1144 C C . PRO A 1 147 ? 16.016 14.490 -21.446 1.00 97.38 147 PRO A C 1
ATOM 1146 O O . PRO A 1 147 ? 17.199 14.459 -21.769 1.00 97.38 147 PRO A O 1
ATOM 1149 N N . THR A 1 148 ? 15.619 14.858 -20.229 1.00 97.25 148 THR A N 1
ATOM 1150 C CA . THR A 1 148 ? 16.562 14.981 -19.111 1.00 97.25 148 THR A CA 1
ATOM 1151 C C . THR A 1 148 ? 16.771 13.638 -18.417 1.00 97.25 148 THR A C 1
ATOM 1153 O O . THR A 1 148 ? 17.801 13.439 -17.785 1.00 97.25 148 THR A O 1
ATOM 1156 N N . HIS A 1 149 ? 15.801 12.723 -18.523 1.00 96.62 149 HIS A N 1
ATOM 1157 C CA . HIS A 1 149 ? 15.880 11.362 -17.993 1.00 96.62 149 HIS A CA 1
ATOM 1158 C C . HIS A 1 149 ? 15.337 10.375 -19.022 1.00 96.62 149 HIS A C 1
ATOM 1160 O O . HIS A 1 149 ? 14.245 10.581 -19.560 1.00 96.62 149 HIS A O 1
ATOM 1166 N N . ILE A 1 150 ? 16.066 9.290 -19.256 1.00 96.69 150 ILE A N 1
ATOM 1167 C CA . ILE A 1 150 ? 15.606 8.166 -20.066 1.00 96.69 150 ILE A CA 1
ATOM 1168 C C . ILE A 1 150 ? 15.518 6.912 -19.202 1.00 96.69 150 ILE A C 1
ATOM 1170 O O . ILE A 1 150 ? 16.462 6.579 -18.487 1.00 96.69 150 ILE A O 1
ATOM 1174 N N . ILE A 1 151 ? 14.367 6.243 -19.251 1.00 95.75 151 ILE A N 1
ATOM 1175 C CA . ILE A 1 151 ? 14.091 5.016 -18.504 1.00 95.75 151 ILE A CA 1
ATOM 1176 C C . ILE A 1 151 ? 13.969 3.872 -19.509 1.00 95.75 151 ILE A C 1
ATOM 1178 O O . ILE A 1 151 ? 13.116 3.905 -20.393 1.00 95.75 151 ILE A O 1
ATOM 1182 N N . SER A 1 152 ? 14.843 2.880 -19.378 1.00 94.12 152 SER A N 1
ATOM 1183 C CA . SER A 1 152 ? 14.936 1.718 -20.261 1.00 94.12 152 SER A CA 1
ATOM 1184 C C . SER A 1 152 ? 14.429 0.461 -19.569 1.00 94.12 152 SER A C 1
ATOM 1186 O O . SER A 1 152 ? 14.862 0.158 -18.456 1.00 94.12 152 SER A O 1
ATOM 1188 N N . ASN A 1 153 ? 13.547 -0.282 -20.237 1.00 88.88 153 ASN A N 1
ATOM 1189 C CA . ASN A 1 153 ? 13.110 -1.600 -19.781 1.00 88.88 153 ASN A CA 1
ATOM 1190 C C . ASN A 1 153 ? 13.994 -2.740 -20.314 1.00 88.88 153 ASN A C 1
ATOM 1192 O O . ASN A 1 153 ? 13.902 -3.833 -19.766 1.00 88.88 153 ASN A O 1
ATOM 1196 N N . ASP A 1 154 ? 14.798 -2.530 -21.362 1.00 88.50 154 ASP A N 1
ATOM 1197 C CA . ASP A 1 154 ? 15.526 -3.596 -22.063 1.00 88.50 154 ASP A CA 1
ATOM 1198 C C . ASP A 1 154 ? 16.939 -3.193 -22.527 1.00 88.50 154 ASP A C 1
ATOM 1200 O O . ASP A 1 154 ? 17.280 -2.011 -22.624 1.00 88.50 154 ASP A O 1
ATOM 1204 N N . GLY A 1 155 ? 17.767 -4.197 -22.840 1.00 89.19 155 GLY A N 1
ATOM 1205 C CA . GLY A 1 155 ? 19.143 -4.033 -23.309 1.00 89.19 155 GLY A CA 1
ATOM 1206 C C . GLY A 1 155 ? 19.313 -3.183 -24.562 1.00 89.19 155 GLY A C 1
ATOM 1207 O O . GLY A 1 155 ? 20.268 -2.403 -24.654 1.00 89.19 155 GLY A O 1
ATOM 1208 N N . LEU A 1 156 ? 18.392 -3.290 -25.522 1.00 90.44 156 LEU A N 1
ATOM 1209 C CA . LEU A 1 156 ? 18.482 -2.555 -26.779 1.00 90.44 156 LEU A CA 1
ATOM 1210 C C . LEU A 1 156 ? 18.266 -1.061 -26.535 1.00 90.44 156 LEU A C 1
ATOM 1212 O O . LEU A 1 156 ? 19.056 -0.246 -27.018 1.00 90.44 156 LEU A O 1
ATOM 1216 N N . SER A 1 157 ? 17.255 -0.695 -25.742 1.00 92.25 157 SER A N 1
ATOM 1217 C CA . SER A 1 157 ? 16.996 0.703 -25.394 1.00 92.25 157 SER A CA 1
ATOM 1218 C C . SER A 1 157 ? 18.120 1.295 -24.534 1.00 92.25 157 SER A C 1
ATOM 1220 O O . SER A 1 157 ? 18.539 2.433 -24.773 1.00 92.25 157 SER A O 1
ATOM 1222 N N . MET A 1 158 ? 18.686 0.510 -23.602 1.00 93.50 158 MET A N 1
ATOM 1223 C CA . MET A 1 158 ? 19.873 0.906 -22.833 1.00 93.50 158 MET A CA 1
ATOM 1224 C C . MET A 1 158 ? 21.037 1.237 -23.769 1.00 93.50 158 MET A C 1
ATOM 1226 O O . MET A 1 158 ? 21.592 2.339 -23.709 1.00 93.50 158 MET A O 1
ATOM 1230 N N . LYS A 1 159 ? 21.377 0.321 -24.684 1.00 92.56 159 LYS A N 1
ATOM 1231 C CA . LYS A 1 159 ? 22.486 0.506 -25.624 1.00 92.56 159 LYS A CA 1
ATOM 1232 C C . LYS A 1 159 ? 22.246 1.669 -26.587 1.00 92.56 159 LYS A C 1
ATOM 1234 O O . LYS A 1 159 ? 23.163 2.459 -26.809 1.00 92.56 159 LYS A O 1
ATOM 1239 N N . ALA A 1 160 ? 21.028 1.823 -27.105 1.00 92.56 160 ALA A N 1
ATOM 1240 C CA . ALA A 1 160 ? 20.661 2.936 -27.978 1.00 92.56 160 ALA A CA 1
ATOM 1241 C C . ALA A 1 160 ? 20.836 4.299 -27.281 1.00 92.56 160 ALA A C 1
ATOM 1243 O O . ALA A 1 160 ? 21.316 5.244 -27.904 1.00 92.56 160 ALA A O 1
ATOM 1244 N N . SER A 1 161 ? 20.526 4.395 -25.983 1.00 94.38 161 SER A N 1
ATOM 1245 C CA . SER A 1 161 ? 20.696 5.628 -25.194 1.00 94.38 161 SER A CA 1
ATOM 1246 C C . SER A 1 161 ? 22.161 6.011 -24.918 1.00 94.38 161 SER A C 1
ATOM 1248 O O . SER A 1 161 ? 22.466 7.173 -24.628 1.00 94.38 161 SER A O 1
ATOM 1250 N N . LEU A 1 162 ? 23.074 5.038 -25.003 1.00 93.25 162 LEU A N 1
ATOM 1251 C CA . LEU A 1 162 ? 24.519 5.194 -24.798 1.00 93.25 162 LEU A CA 1
ATOM 1252 C C . LEU A 1 162 ? 25.280 5.487 -26.101 1.00 93.25 162 LEU A C 1
ATOM 1254 O O . LEU A 1 162 ? 26.513 5.512 -26.101 1.00 93.25 162 LEU A O 1
ATOM 1258 N N . ALA A 1 163 ? 24.563 5.685 -27.207 1.00 91.75 163 ALA A N 1
ATOM 1259 C CA . ALA A 1 163 ? 25.157 5.931 -28.509 1.00 91.75 163 ALA A CA 1
ATOM 1260 C C . ALA A 1 163 ? 25.938 7.266 -28.540 1.00 91.75 163 ALA A C 1
ATOM 1262 O O . ALA A 1 163 ? 25.446 8.269 -28.005 1.00 91.75 163 ALA A O 1
ATOM 1263 N N . PRO A 1 164 ? 27.138 7.318 -29.155 1.00 90.69 164 PRO A N 1
ATOM 1264 C CA . PRO A 1 164 ? 27.964 8.529 -29.205 1.00 90.69 164 PRO A CA 1
ATOM 1265 C C . PRO A 1 164 ? 27.245 9.750 -29.793 1.00 90.69 164 PRO A C 1
ATOM 1267 O O . PRO A 1 164 ? 27.470 10.878 -29.359 1.00 90.69 164 PRO A O 1
ATOM 1270 N N . GLU A 1 165 ? 26.325 9.537 -30.733 1.00 90.38 165 GLU A N 1
ATOM 1271 C CA . GLU A 1 165 ? 25.522 10.577 -31.380 1.00 90.38 165 GLU A CA 1
ATOM 1272 C C . GLU A 1 165 ? 24.614 11.318 -30.393 1.00 90.38 165 GLU A C 1
ATOM 1274 O O . GLU A 1 165 ? 24.174 12.430 -30.681 1.00 90.38 165 GLU A O 1
ATOM 1279 N N . LEU A 1 166 ? 24.329 10.721 -29.232 1.00 93.31 166 LEU A N 1
ATOM 1280 C CA . LEU A 1 166 ? 23.517 11.296 -28.161 1.00 93.31 166 LEU A CA 1
ATOM 1281 C C . LEU A 1 166 ? 24.365 11.826 -26.995 1.00 93.31 166 LEU A C 1
ATOM 1283 O O . LEU A 1 166 ? 23.806 12.324 -26.021 1.00 93.31 166 LEU A O 1
ATOM 1287 N N . ALA A 1 167 ? 25.700 11.764 -27.075 1.00 89.81 167 ALA A N 1
ATOM 1288 C CA . ALA A 1 167 ? 26.594 12.195 -25.994 1.00 89.81 167 ALA A CA 1
ATOM 1289 C C . ALA A 1 167 ? 26.485 13.696 -25.665 1.00 89.81 167 ALA A C 1
ATOM 1291 O O . ALA A 1 167 ? 26.790 14.106 -24.549 1.00 89.81 167 ALA A O 1
ATOM 1292 N N . HIS A 1 168 ? 26.018 14.511 -26.616 1.00 90.12 168 HIS A N 1
ATOM 1293 C CA . HIS A 1 168 ? 25.773 15.943 -26.426 1.00 90.12 168 HIS A CA 1
ATOM 1294 C C . HIS A 1 168 ? 24.526 16.244 -25.572 1.00 90.12 168 HIS A C 1
ATOM 1296 O O . HIS A 1 168 ? 24.363 17.371 -25.110 1.00 90.12 168 HIS A O 1
ATOM 1302 N N . LEU A 1 169 ? 23.641 15.263 -25.363 1.00 90.94 169 LEU A N 1
ATOM 1303 C CA . LEU A 1 169 ? 22.471 15.407 -24.502 1.00 90.94 169 LEU A CA 1
ATOM 1304 C C . LEU A 1 169 ? 22.858 15.096 -23.054 1.00 90.94 169 LEU A C 1
ATOM 1306 O O . LEU A 1 169 ? 23.209 13.963 -22.712 1.00 90.94 169 LEU A O 1
ATOM 1310 N N . THR A 1 170 ? 22.751 16.095 -22.181 1.00 91.06 170 THR A N 1
ATOM 1311 C CA . THR A 1 170 ? 22.903 15.909 -20.734 1.00 91.06 170 THR A CA 1
ATOM 1312 C C . THR A 1 170 ? 21.650 15.232 -20.173 1.00 91.06 170 THR A C 1
ATOM 1314 O O . THR A 1 170 ? 20.687 15.899 -19.795 1.00 91.06 170 THR A O 1
ATOM 1317 N N . MET A 1 171 ? 21.652 13.898 -20.152 1.00 94.56 171 MET A N 1
ATOM 1318 C CA . MET A 1 171 ? 20.536 13.081 -19.669 1.00 94.56 171 MET A CA 1
ATOM 1319 C C . MET A 1 171 ? 20.990 12.003 -18.687 1.00 94.56 171 MET A C 1
ATOM 1321 O O . MET A 1 171 ? 22.031 11.381 -18.895 1.00 94.56 171 MET A O 1
ATOM 1325 N N . SER A 1 172 ? 20.170 11.755 -17.665 1.00 95.38 172 SER A N 1
ATOM 1326 C CA . SER A 1 172 ? 20.318 10.607 -16.771 1.00 95.38 172 SER A CA 1
ATOM 1327 C C . SER A 1 172 ? 19.718 9.358 -17.409 1.00 95.38 172 SER A C 1
ATOM 1329 O O . SER A 1 172 ? 18.556 9.358 -17.820 1.00 95.38 172 SER A O 1
ATOM 1331 N N . ARG A 1 173 ? 20.504 8.289 -17.485 1.00 95.56 173 ARG A N 1
ATOM 1332 C CA . ARG A 1 173 ? 20.139 7.001 -18.073 1.00 95.56 173 ARG A CA 1
ATOM 1333 C C . ARG A 1 173 ? 19.862 6.011 -16.958 1.00 95.56 173 ARG A C 1
ATOM 1335 O O . ARG A 1 173 ? 20.742 5.716 -16.155 1.00 95.56 173 ARG A O 1
ATOM 1342 N N . ILE A 1 174 ? 18.627 5.531 -16.906 1.00 95.31 174 ILE A N 1
ATOM 1343 C CA . ILE A 1 174 ? 18.127 4.681 -15.831 1.00 95.31 174 ILE A CA 1
ATOM 1344 C C . ILE A 1 174 ? 17.577 3.400 -16.449 1.00 95.31 174 ILE A C 1
ATOM 1346 O O . ILE A 1 174 ? 16.800 3.457 -17.401 1.00 95.31 174 ILE A O 1
ATOM 1350 N N . ALA A 1 175 ? 17.939 2.246 -15.899 1.00 93.88 175 ALA A N 1
ATOM 1351 C CA . ALA A 1 175 ? 17.239 0.999 -16.197 1.00 93.88 175 ALA A CA 1
ATOM 1352 C C . ALA A 1 175 ? 16.180 0.737 -15.132 1.00 93.88 175 ALA A C 1
ATOM 1354 O O . ALA A 1 175 ? 16.442 0.950 -13.950 1.00 93.88 175 ALA A O 1
ATOM 1355 N N . VAL A 1 176 ? 15.003 0.261 -15.528 1.00 92.75 176 VAL A N 1
ATOM 1356 C CA . VAL A 1 176 ? 13.995 -0.232 -14.584 1.00 92.75 176 VAL A CA 1
ATOM 1357 C C . VAL A 1 176 ? 13.935 -1.750 -14.625 1.00 92.75 176 VAL A C 1
ATOM 1359 O O . VAL A 1 176 ? 13.815 -2.348 -15.693 1.00 92.75 176 VAL A O 1
ATOM 1362 N N . VAL A 1 177 ? 13.999 -2.366 -13.446 1.00 90.75 177 VAL A N 1
ATOM 1363 C CA . VAL A 1 177 ? 13.970 -3.820 -13.278 1.00 90.75 177 VAL A CA 1
ATOM 1364 C C . VAL A 1 177 ? 12.699 -4.205 -12.527 1.00 90.75 177 VAL A C 1
ATOM 1366 O O . VAL A 1 177 ? 12.597 -4.041 -11.312 1.00 90.75 177 VAL A O 1
ATOM 1369 N N . HIS A 1 178 ? 11.722 -4.714 -13.275 1.00 88.75 178 HIS A N 1
ATOM 1370 C CA . HIS A 1 178 ? 10.412 -5.179 -12.810 1.00 88.75 178 HIS A CA 1
ATOM 1371 C C . HIS A 1 178 ? 10.388 -6.658 -12.419 1.00 88.75 178 HIS A C 1
ATOM 1373 O O . HIS A 1 178 ? 9.428 -7.091 -11.789 1.00 88.75 178 HIS A O 1
ATOM 1379 N N . THR A 1 179 ? 11.390 -7.448 -12.814 1.00 88.69 179 THR A N 1
ATOM 1380 C CA . THR A 1 179 ? 11.538 -8.863 -12.430 1.00 88.69 179 THR A CA 1
ATOM 1381 C C . THR A 1 179 ? 12.987 -9.320 -12.573 1.00 88.69 179 THR A C 1
ATOM 1383 O O . THR A 1 179 ? 13.730 -8.785 -13.395 1.00 88.69 179 THR A O 1
ATOM 1386 N N . ALA A 1 180 ? 13.378 -10.336 -11.800 1.00 88.62 180 ALA A N 1
ATOM 1387 C CA . ALA A 1 180 ? 14.705 -10.943 -11.870 1.00 88.62 180 ALA A CA 1
ATOM 1388 C C . ALA A 1 180 ? 15.024 -11.519 -13.266 1.00 88.62 180 ALA A C 1
ATOM 1390 O O . ALA A 1 180 ? 16.184 -11.548 -13.656 1.00 88.62 180 ALA A O 1
ATOM 1391 N N . GLU A 1 181 ? 14.005 -11.897 -14.047 1.00 85.69 181 GLU A N 1
ATOM 1392 C CA . GLU A 1 181 ? 14.166 -12.394 -15.426 1.00 85.69 181 GLU A CA 1
ATOM 1393 C C . GLU A 1 181 ? 14.697 -11.360 -16.419 1.00 85.69 181 GLU A C 1
ATOM 1395 O O . GLU A 1 181 ? 15.202 -11.745 -17.472 1.00 85.69 181 GLU A O 1
ATOM 1400 N N . GLN A 1 182 ? 14.588 -10.064 -16.106 1.00 85.94 182 GLN A N 1
ATOM 1401 C CA . GLN A 1 182 ? 15.155 -8.999 -16.941 1.00 85.94 182 GLN A CA 1
ATOM 1402 C C . GLN A 1 182 ? 16.665 -8.859 -16.765 1.00 85.94 182 GLN A C 1
ATOM 1404 O O . GLN A 1 182 ? 17.309 -8.191 -17.568 1.00 85.94 182 GLN A O 1
ATOM 1409 N N . LEU A 1 183 ? 17.223 -9.433 -15.698 1.00 88.12 183 LEU A N 1
ATOM 1410 C CA . LEU A 1 183 ? 18.647 -9.357 -15.427 1.00 88.12 183 LEU A CA 1
ATOM 1411 C C . LEU A 1 183 ? 19.375 -10.474 -16.192 1.00 88.12 183 LEU A C 1
ATOM 1413 O O . LEU A 1 183 ? 18.895 -11.610 -16.224 1.00 88.12 183 LEU A O 1
ATOM 1417 N N . PRO A 1 184 ? 20.554 -10.194 -16.773 1.00 86.56 184 PRO A N 1
ATOM 1418 C CA . PRO A 1 184 ? 21.292 -11.157 -17.591 1.00 86.56 184 PRO A CA 1
ATOM 1419 C C . PRO A 1 184 ? 22.051 -12.210 -16.762 1.00 86.56 184 PRO A C 1
ATOM 1421 O O . PRO A 1 184 ? 22.875 -12.946 -17.300 1.00 86.56 184 PRO A O 1
ATOM 1424 N N . PHE A 1 185 ? 21.808 -12.286 -15.450 1.00 88.06 185 PHE A N 1
ATOM 1425 C CA . PHE A 1 185 ? 22.553 -13.122 -14.510 1.00 88.06 185 PHE A CA 1
ATOM 1426 C C . PHE A 1 185 ? 21.667 -13.705 -13.397 1.00 88.06 185 PHE A C 1
ATOM 1428 O O . PHE A 1 185 ? 20.545 -13.259 -13.128 1.00 88.06 185 PHE A O 1
ATOM 1435 N N . GLY A 1 186 ? 22.216 -14.709 -12.713 1.00 87.81 186 GLY A N 1
ATOM 1436 C CA . GLY A 1 186 ? 21.549 -15.434 -11.638 1.00 87.81 186 GLY A CA 1
ATOM 1437 C C . GLY A 1 186 ? 20.552 -16.496 -12.129 1.00 87.81 186 GLY A C 1
ATOM 1438 O O . GLY A 1 186 ? 20.367 -16.688 -13.332 1.00 87.81 186 GLY A O 1
ATOM 1439 N N . PRO A 1 187 ? 19.915 -17.221 -11.195 1.00 85.56 187 PRO A N 1
ATOM 1440 C CA . PRO A 1 187 ? 19.117 -18.416 -11.488 1.00 85.56 187 PRO A CA 1
ATOM 1441 C C . PRO A 1 187 ? 17.835 -18.165 -12.298 1.00 85.56 187 PRO A C 1
ATOM 1443 O O . PRO A 1 187 ? 17.269 -19.105 -12.857 1.00 85.56 187 PRO A O 1
ATOM 1446 N N . PHE A 1 188 ? 17.361 -16.919 -12.367 1.00 86.06 188 PHE A N 1
ATOM 1447 C CA . PHE A 1 188 ? 16.147 -16.550 -13.101 1.00 86.06 188 PHE A CA 1
ATOM 1448 C C . PHE A 1 188 ? 16.430 -15.810 -14.413 1.00 86.06 188 PHE A C 1
ATOM 1450 O O . PHE A 1 188 ? 15.486 -15.380 -15.061 1.00 86.06 188 PHE A O 1
ATOM 1457 N N . ALA A 1 189 ? 17.692 -15.661 -14.824 1.00 82.56 189 ALA A N 1
ATOM 1458 C CA . ALA A 1 189 ? 18.050 -14.903 -16.022 1.00 82.56 189 ALA A CA 1
ATOM 1459 C C . ALA A 1 189 ? 17.396 -15.439 -17.310 1.00 82.56 189 ALA A C 1
ATOM 1461 O O . ALA A 1 189 ? 17.244 -16.649 -17.491 1.00 82.56 189 ALA A O 1
ATOM 1462 N N . GLY A 1 190 ? 17.071 -14.529 -18.237 1.00 66.06 190 GLY A N 1
ATOM 1463 C CA . GLY A 1 190 ? 16.712 -14.869 -19.621 1.00 66.06 190 GLY A CA 1
ATOM 1464 C C . GLY A 1 190 ? 15.331 -15.507 -19.815 1.00 66.06 190 GLY A C 1
ATOM 1465 O O . GLY A 1 190 ? 15.096 -16.152 -20.833 1.00 66.06 190 GLY A O 1
ATOM 1466 N N . GLY A 1 191 ? 14.415 -15.358 -18.852 1.00 61.75 191 GLY A N 1
ATOM 1467 C CA . GLY A 1 191 ? 13.065 -15.937 -18.924 1.00 61.75 191 GLY A CA 1
ATOM 1468 C C . GLY A 1 191 ? 12.022 -15.100 -19.681 1.00 61.75 191 GLY A C 1
ATOM 1469 O O . GLY A 1 191 ? 10.948 -15.608 -20.001 1.00 61.75 191 GLY A O 1
ATOM 1470 N N . LEU A 1 192 ? 12.321 -13.834 -19.999 1.00 63.84 192 LEU A N 1
ATOM 1471 C CA . LEU A 1 192 ? 11.362 -12.896 -20.592 1.00 63.84 192 LEU A CA 1
ATOM 1472 C C . LEU A 1 192 ? 11.473 -12.808 -22.129 1.00 63.84 192 LEU A C 1
ATOM 1474 O O . LEU A 1 192 ? 12.526 -12.430 -22.645 1.00 63.84 192 LEU A O 1
ATOM 1478 N N . PRO A 1 193 ? 10.382 -13.057 -22.883 1.00 57.66 193 PRO A N 1
ATOM 1479 C CA . PRO A 1 193 ? 10.375 -12.879 -24.334 1.00 57.66 193 PRO A CA 1
ATOM 1480 C C . PRO A 1 193 ? 10.734 -11.442 -24.746 1.00 57.66 193 PRO A C 1
ATOM 1482 O O . PRO A 1 193 ? 10.167 -10.484 -24.221 1.00 57.66 193 PRO A O 1
ATOM 1485 N N . GLY A 1 194 ? 11.632 -11.287 -25.725 1.00 56.91 194 GLY A N 1
ATOM 1486 C CA . GLY A 1 194 ? 12.036 -9.979 -26.260 1.00 56.91 194 GLY A CA 1
ATOM 1487 C C . GLY A 1 194 ? 13.176 -9.283 -25.507 1.00 56.91 194 GLY A C 1
ATOM 1488 O O . GLY A 1 194 ? 13.607 -8.222 -25.945 1.00 56.91 194 GLY A O 1
ATOM 1489 N N . HIS A 1 195 ? 13.688 -9.870 -24.423 1.00 65.81 195 HIS A N 1
ATOM 1490 C CA . HIS A 1 195 ? 14.892 -9.394 -23.741 1.00 65.81 195 HIS A CA 1
ATOM 1491 C C . HIS A 1 195 ? 16.140 -10.095 -24.281 1.00 65.81 195 HIS A C 1
ATOM 1493 O O . HIS A 1 195 ? 16.106 -11.288 -24.582 1.00 65.81 195 HIS A O 1
ATOM 1499 N N . SER A 1 196 ? 17.249 -9.365 -24.398 1.00 63.34 196 SER A N 1
ATOM 1500 C CA . SER A 1 196 ? 18.550 -9.982 -24.642 1.00 63.34 196 SER A CA 1
ATOM 1501 C C . SER A 1 196 ? 18.993 -10.781 -23.414 1.00 63.34 196 SER A C 1
ATOM 1503 O O . SER A 1 196 ? 18.637 -10.471 -22.282 1.00 63.34 196 SER A O 1
ATOM 1505 N N . SER A 1 197 ? 19.749 -11.849 -23.643 1.00 67.19 197 SER A N 1
ATOM 1506 C CA . SER A 1 197 ? 20.387 -12.627 -22.583 1.00 67.19 197 SER A CA 1
ATOM 1507 C C . SER A 1 197 ? 21.853 -12.798 -22.955 1.00 67.19 197 SER A C 1
ATOM 1509 O O . SER A 1 197 ? 22.249 -13.826 -23.507 1.00 67.19 197 SER A O 1
ATOM 1511 N N . THR A 1 198 ? 22.643 -11.745 -22.753 1.00 74.44 198 THR A N 1
ATOM 1512 C CA . THR A 1 198 ? 24.065 -11.756 -23.108 1.00 74.44 198 THR A CA 1
ATOM 1513 C C . THR A 1 198 ? 24.936 -11.241 -21.978 1.00 74.44 198 THR A C 1
ATOM 1515 O O . THR A 1 198 ? 24.526 -10.382 -21.200 1.00 74.44 198 THR A O 1
ATOM 1518 N N . THR A 1 199 ? 26.162 -11.750 -21.889 1.00 74.12 199 THR A N 1
ATOM 1519 C CA . THR A 1 199 ? 27.087 -11.427 -20.798 1.00 74.12 199 THR A CA 1
ATOM 1520 C C . THR A 1 199 ? 27.417 -9.937 -20.735 1.00 74.12 199 THR A C 1
ATOM 1522 O O . THR A 1 199 ? 27.435 -9.371 -19.641 1.00 74.12 199 THR A O 1
ATOM 1525 N N . ARG A 1 200 ? 27.572 -9.271 -21.891 1.00 83.69 200 ARG A N 1
ATOM 1526 C CA . ARG A 1 200 ? 27.858 -7.825 -21.967 1.00 83.69 200 ARG A CA 1
ATOM 1527 C C . ARG A 1 200 ? 26.681 -6.913 -21.647 1.00 83.69 200 ARG A C 1
ATOM 1529 O O . ARG A 1 200 ? 26.856 -5.702 -21.544 1.00 83.69 200 ARG A O 1
ATOM 1536 N N . GLU A 1 201 ? 25.478 -7.450 -21.476 1.00 85.81 201 GLU A N 1
ATOM 1537 C CA . GLU A 1 201 ? 24.357 -6.637 -21.004 1.00 85.81 201 GLU A CA 1
ATOM 1538 C C . GLU A 1 201 ? 24.593 -6.150 -19.567 1.00 85.81 201 GLU A C 1
ATOM 1540 O O . GLU A 1 201 ? 24.212 -5.032 -19.226 1.00 85.81 201 GLU A O 1
ATOM 1545 N N . THR A 1 202 ? 25.332 -6.920 -18.763 1.00 86.88 202 THR A N 1
ATOM 1546 C CA . THR A 1 202 ? 25.813 -6.508 -17.433 1.00 86.88 202 THR A CA 1
ATOM 1547 C C . THR A 1 202 ? 26.647 -5.224 -17.503 1.00 86.88 202 THR A C 1
ATOM 1549 O O . THR A 1 202 ? 26.452 -4.315 -16.694 1.00 86.88 202 THR A O 1
ATOM 1552 N N . ASP A 1 203 ? 27.513 -5.096 -18.515 1.00 88.00 203 ASP A N 1
ATOM 1553 C CA . ASP A 1 203 ? 28.347 -3.904 -18.721 1.00 88.00 203 ASP A CA 1
ATOM 1554 C C . ASP A 1 203 ? 27.494 -2.669 -19.039 1.00 88.00 203 ASP A C 1
ATOM 1556 O O . ASP A 1 203 ? 27.854 -1.546 -18.681 1.00 88.00 203 ASP A O 1
ATOM 1560 N N . LEU A 1 204 ? 26.347 -2.850 -19.707 1.00 89.81 204 LEU A N 1
ATOM 1561 C CA . LEU A 1 204 ? 25.418 -1.749 -19.958 1.00 89.81 204 LEU A CA 1
ATOM 1562 C C . LEU A 1 204 ? 24.859 -1.218 -18.644 1.00 89.81 204 LEU A C 1
ATOM 1564 O O . LEU A 1 204 ? 24.934 -0.013 -18.432 1.00 89.81 204 LEU A O 1
ATOM 1568 N N . PHE A 1 205 ? 24.382 -2.095 -17.755 1.00 90.25 205 PHE A N 1
ATOM 1569 C CA . PHE A 1 205 ? 23.871 -1.708 -16.436 1.00 90.25 205 PHE A CA 1
ATOM 1570 C C . PHE A 1 205 ? 24.903 -0.927 -15.607 1.00 90.25 205 PHE A C 1
ATOM 1572 O O . PHE A 1 205 ? 24.538 0.050 -14.955 1.00 90.25 205 PHE A O 1
ATOM 1579 N N . GLN A 1 206 ? 26.185 -1.306 -15.662 1.00 89.25 206 GLN A N 1
ATOM 1580 C CA . GLN A 1 206 ? 27.263 -0.589 -14.964 1.00 89.25 206 GLN A CA 1
ATOM 1581 C C . GLN A 1 206 ? 27.523 0.815 -15.526 1.00 89.25 206 GLN A C 1
ATOM 1583 O O . GLN A 1 206 ? 27.947 1.708 -14.798 1.00 89.25 206 GLN A O 1
ATOM 1588 N N . ARG A 1 207 ? 27.264 1.030 -16.820 1.00 90.94 207 ARG A N 1
ATOM 1589 C CA . ARG A 1 207 ? 27.464 2.323 -17.495 1.00 90.94 207 ARG A CA 1
ATOM 1590 C C . ARG A 1 207 ? 26.301 3.299 -17.318 1.00 90.94 207 ARG A C 1
ATOM 1592 O O . ARG A 1 207 ? 26.404 4.436 -17.779 1.00 90.94 207 ARG A O 1
ATOM 1599 N N . LEU A 1 208 ? 25.191 2.862 -16.727 1.00 93.00 208 LEU A N 1
ATOM 1600 C CA . LEU A 1 208 ? 24.038 3.715 -16.453 1.00 93.00 208 LEU A CA 1
ATOM 1601 C C . LEU A 1 208 ? 24.245 4.558 -15.193 1.00 93.00 208 LEU A C 1
ATOM 1603 O O . LEU A 1 208 ? 24.982 4.182 -14.286 1.00 93.00 208 LEU A O 1
ATOM 1607 N N . ASP A 1 209 ? 23.516 5.671 -15.110 1.00 93.56 209 ASP A N 1
ATOM 1608 C CA . ASP A 1 209 ? 23.535 6.562 -13.944 1.00 93.56 209 ASP A CA 1
ATOM 1609 C C . ASP A 1 209 ? 22.812 5.950 -12.729 1.00 93.56 209 ASP A C 1
ATOM 1611 O O . ASP A 1 209 ? 23.016 6.375 -11.587 1.00 93.56 209 ASP A O 1
ATOM 1615 N N . GLY A 1 210 ? 21.952 4.953 -12.960 1.00 93.38 210 GLY A N 1
ATOM 1616 C CA . GLY A 1 210 ? 21.364 4.147 -11.900 1.00 93.38 210 GLY A CA 1
ATOM 1617 C C . GLY A 1 210 ? 20.358 3.105 -12.379 1.00 93.38 210 GLY A C 1
ATOM 1618 O O . GLY A 1 210 ? 19.953 3.060 -13.541 1.00 93.38 210 GLY A O 1
ATOM 1619 N N . ILE A 1 211 ? 19.924 2.274 -11.436 1.00 93.12 211 ILE A N 1
ATOM 1620 C CA . ILE A 1 211 ? 18.912 1.239 -11.634 1.00 93.12 211 ILE A CA 1
ATOM 1621 C C . ILE A 1 211 ? 17.735 1.522 -10.713 1.00 93.12 211 ILE A C 1
ATOM 1623 O O . ILE A 1 211 ? 17.873 1.542 -9.490 1.00 93.12 211 ILE A O 1
ATOM 1627 N N . TRP A 1 212 ? 16.557 1.696 -11.297 1.00 92.94 212 TRP A N 1
ATOM 1628 C CA . TRP A 1 212 ? 15.304 1.628 -10.570 1.00 92.94 212 TRP A CA 1
ATOM 1629 C C . TRP A 1 212 ? 14.952 0.158 -10.308 1.00 92.94 212 TRP A C 1
ATOM 1631 O O . TRP A 1 212 ? 14.553 -0.581 -11.206 1.00 92.94 212 TRP A O 1
ATOM 1641 N N . SER A 1 213 ? 15.091 -0.252 -9.048 1.00 91.44 213 SER A N 1
ATOM 1642 C CA . SER A 1 213 ? 14.623 -1.544 -8.549 1.00 91.44 213 SER A CA 1
ATOM 1643 C C . SER A 1 213 ? 13.238 -1.390 -7.924 1.00 91.44 213 SER A C 1
ATOM 1645 O O . SER A 1 213 ? 13.023 -0.500 -7.101 1.00 91.44 213 SER A O 1
ATOM 1647 N N . VAL A 1 214 ? 12.292 -2.263 -8.273 1.00 90.25 214 VAL A N 1
ATOM 1648 C CA . VAL A 1 214 ? 10.922 -2.202 -7.723 1.00 90.25 214 VAL A CA 1
ATOM 1649 C C . VAL A 1 214 ? 10.811 -2.677 -6.265 1.00 90.25 214 VAL A C 1
ATOM 1651 O O . VAL A 1 214 ? 9.790 -2.437 -5.618 1.00 90.25 214 VAL A O 1
ATOM 1654 N N . SER A 1 215 ? 11.857 -3.318 -5.732 1.00 92.75 215 SER A N 1
ATOM 1655 C CA . SER A 1 215 ? 11.948 -3.800 -4.344 1.00 92.75 215 SER A CA 1
ATOM 1656 C C . SER A 1 215 ? 13.386 -3.917 -3.843 1.00 92.75 215 SER A C 1
ATOM 1658 O O . SER A 1 215 ? 14.339 -3.889 -4.633 1.00 92.75 215 SER A O 1
ATOM 1660 N N . GLU A 1 216 ? 13.557 -4.077 -2.528 1.00 92.50 216 GLU A N 1
ATOM 1661 C CA . GLU A 1 216 ? 14.858 -4.424 -1.949 1.00 92.50 216 GLU A CA 1
ATOM 1662 C C . GLU A 1 216 ? 15.292 -5.831 -2.367 1.00 92.50 216 GLU A C 1
ATOM 1664 O O . GLU A 1 216 ? 16.476 -6.065 -2.588 1.00 92.50 216 GLU A O 1
ATOM 1669 N N . THR A 1 217 ? 14.353 -6.759 -2.551 1.00 92.25 217 THR A N 1
ATOM 1670 C CA . THR A 1 217 ? 14.628 -8.111 -3.057 1.00 92.25 217 THR A CA 1
ATOM 1671 C C . THR A 1 217 ? 15.316 -8.082 -4.420 1.00 92.25 217 THR A C 1
ATOM 1673 O O . THR A 1 217 ? 16.357 -8.711 -4.591 1.00 92.25 217 THR A O 1
ATOM 1676 N N . ILE A 1 218 ? 14.786 -7.324 -5.386 1.00 92.31 218 ILE A N 1
ATOM 1677 C CA . ILE A 1 218 ? 15.398 -7.230 -6.721 1.00 92.31 218 ILE A CA 1
ATOM 1678 C C . ILE A 1 218 ? 16.763 -6.534 -6.658 1.00 92.31 218 ILE A C 1
ATOM 1680 O O . ILE A 1 218 ? 17.699 -6.956 -7.338 1.00 92.31 218 ILE A O 1
ATOM 1684 N N . ARG A 1 219 ? 16.921 -5.530 -5.787 1.00 93.12 219 ARG A N 1
ATOM 1685 C CA . ARG A 1 219 ? 18.219 -4.889 -5.545 1.00 93.12 219 ARG A CA 1
ATOM 1686 C C . ARG A 1 219 ? 19.234 -5.890 -4.989 1.00 93.12 219 ARG A C 1
ATOM 1688 O O . ARG A 1 219 ? 20.352 -5.951 -5.490 1.00 93.12 219 ARG A O 1
ATOM 1695 N N . LYS A 1 220 ? 18.860 -6.677 -3.977 1.00 92.00 220 LYS A N 1
ATOM 1696 C CA . LYS A 1 220 ? 19.724 -7.717 -3.398 1.00 92.00 220 LYS A CA 1
ATOM 1697 C C . LYS A 1 220 ? 20.094 -8.767 -4.434 1.00 92.00 220 LYS A C 1
ATOM 1699 O O . LYS A 1 220 ? 21.274 -9.041 -4.590 1.00 92.00 220 LYS A O 1
ATOM 1704 N N . TYR A 1 221 ? 19.125 -9.253 -5.208 1.00 91.75 221 TYR A N 1
ATOM 1705 C CA . TYR A 1 221 ? 19.375 -10.191 -6.302 1.00 91.75 221 TYR A CA 1
ATOM 1706 C C . TYR A 1 221 ? 20.404 -9.634 -7.302 1.00 91.75 221 TYR A C 1
ATOM 1708 O O . TYR A 1 221 ? 21.339 -10.332 -7.694 1.00 91.75 221 TYR A O 1
ATOM 1716 N N . ALA A 1 222 ? 20.272 -8.358 -7.679 1.00 90.56 222 ALA A N 1
ATOM 1717 C CA . ALA A 1 222 ? 21.205 -7.689 -8.581 1.00 90.56 222 ALA A CA 1
ATOM 1718 C C . ALA A 1 222 ? 22.630 -7.575 -8.009 1.00 90.56 222 ALA A C 1
ATOM 1720 O O . ALA A 1 222 ? 23.605 -7.766 -8.737 1.00 90.56 222 ALA A O 1
ATOM 1721 N N . LEU A 1 223 ? 22.756 -7.301 -6.710 1.00 90.12 223 LEU A N 1
ATOM 1722 C CA . LEU A 1 223 ? 24.044 -7.215 -6.018 1.00 90.12 223 LEU A CA 1
ATOM 1723 C C . LEU A 1 223 ? 24.689 -8.593 -5.813 1.00 90.12 223 LEU A C 1
ATOM 1725 O O . LEU A 1 223 ? 25.884 -8.748 -6.043 1.00 90.12 223 LEU A O 1
ATOM 1729 N N . GLU A 1 224 ? 23.908 -9.595 -5.412 1.00 90.44 224 GLU A N 1
ATOM 1730 C CA . GLU A 1 224 ? 24.391 -10.941 -5.089 1.00 90.44 224 GLU A CA 1
ATOM 1731 C C . GLU A 1 224 ? 24.827 -11.716 -6.337 1.00 90.44 224 GLU A C 1
ATOM 1733 O O . GLU A 1 224 ? 25.869 -12.372 -6.321 1.00 90.44 224 GLU A O 1
ATOM 1738 N N . HIS A 1 225 ? 24.058 -11.631 -7.426 1.00 88.75 225 HIS A N 1
ATOM 1739 C CA . HIS A 1 225 ? 24.315 -12.419 -8.634 1.00 88.75 225 HIS A CA 1
ATOM 1740 C C . HIS A 1 225 ? 25.036 -11.651 -9.742 1.00 88.75 225 HIS A C 1
ATOM 1742 O O . HIS A 1 225 ? 25.731 -12.270 -10.544 1.00 88.75 225 HIS A O 1
ATOM 1748 N N . GLY A 1 226 ? 24.855 -10.331 -9.809 1.00 84.38 226 GLY A N 1
ATOM 1749 C CA . GLY A 1 226 ? 25.432 -9.486 -10.857 1.00 84.38 226 GLY A CA 1
ATOM 1750 C C . GLY A 1 226 ? 26.608 -8.632 -10.404 1.00 84.38 226 GLY A C 1
ATOM 1751 O O . GLY A 1 226 ? 27.273 -8.048 -11.255 1.00 84.38 226 GLY A O 1
ATOM 1752 N N . GLN A 1 227 ? 26.844 -8.525 -9.087 1.00 84.50 227 GLN A N 1
ATOM 1753 C CA . GLN A 1 227 ? 27.886 -7.676 -8.491 1.00 84.50 227 GLN A CA 1
ATOM 1754 C C . GLN A 1 227 ? 27.888 -6.251 -9.073 1.00 84.50 227 GLN A C 1
ATOM 1756 O O . GLN A 1 227 ? 28.933 -5.652 -9.316 1.00 84.50 227 GLN A O 1
ATOM 1761 N N . LEU A 1 228 ? 26.696 -5.711 -9.349 1.00 82.06 228 LEU A N 1
ATOM 1762 C CA . LEU A 1 228 ? 26.553 -4.417 -10.008 1.00 82.06 228 LEU A CA 1
ATOM 1763 C C . LEU A 1 228 ? 26.948 -3.275 -9.062 1.00 82.06 228 LEU A C 1
ATOM 1765 O O . LEU A 1 228 ? 26.202 -2.923 -8.148 1.00 82.06 228 LEU A O 1
ATOM 1769 N N . GLU A 1 229 ? 28.089 -2.641 -9.327 1.00 81.12 229 GLU A N 1
ATOM 1770 C CA . GLU A 1 229 ? 28.542 -1.426 -8.641 1.00 81.12 229 GLU A CA 1
ATOM 1771 C C . GLU A 1 229 ? 27.878 -0.176 -9.238 1.00 81.12 229 GLU A C 1
ATOM 1773 O O . GLU A 1 229 ? 28.508 0.654 -9.888 1.00 81.12 229 GLU A O 1
ATOM 1778 N N . THR A 1 230 ? 26.566 -0.045 -9.050 1.00 84.56 230 THR A N 1
ATOM 1779 C CA . THR A 1 230 ? 25.797 1.109 -9.539 1.00 84.56 230 THR A CA 1
ATOM 1780 C C . THR A 1 230 ? 24.837 1.645 -8.482 1.00 84.56 230 THR A C 1
ATOM 1782 O O . THR A 1 230 ? 24.587 1.029 -7.441 1.00 84.56 230 THR A O 1
ATOM 1785 N N . ARG A 1 231 ? 24.288 2.834 -8.734 1.00 90.19 231 ARG A N 1
ATOM 1786 C CA . ARG A 1 231 ? 23.310 3.462 -7.853 1.00 90.19 231 ARG A CA 1
ATOM 1787 C C . ARG A 1 231 ? 21.955 2.783 -8.014 1.00 90.19 231 ARG A C 1
ATOM 1789 O O . ARG A 1 231 ? 21.307 2.910 -9.048 1.00 90.19 231 ARG A O 1
ATOM 1796 N N . PHE A 1 232 ? 21.475 2.149 -6.952 1.00 90.81 232 PHE A N 1
ATOM 1797 C CA . PHE A 1 232 ? 20.108 1.639 -6.902 1.00 90.81 232 PHE A CA 1
ATOM 1798 C C . PHE A 1 232 ? 19.142 2.687 -6.347 1.00 90.81 232 PHE A C 1
ATOM 1800 O O . PHE A 1 232 ? 19.396 3.315 -5.318 1.00 90.81 232 PHE A O 1
ATOM 1807 N N . LEU A 1 233 ? 18.010 2.841 -7.024 1.00 88.00 233 LEU A N 1
ATOM 1808 C CA . LEU A 1 233 ? 16.836 3.569 -6.567 1.00 88.00 233 LEU A CA 1
ATOM 1809 C C . LEU A 1 233 ? 15.744 2.537 -6.303 1.00 88.00 233 LEU A C 1
ATOM 1811 O O . LEU A 1 233 ? 15.131 2.025 -7.238 1.00 88.00 233 LEU A O 1
ATOM 1815 N N . VAL A 1 234 ? 15.526 2.199 -5.035 1.00 87.50 234 VAL A N 1
ATOM 1816 C CA . VAL A 1 234 ? 14.445 1.286 -4.660 1.00 87.50 234 VAL A CA 1
ATOM 1817 C C . VAL A 1 234 ? 13.158 2.092 -4.565 1.00 87.50 234 VAL A C 1
ATOM 1819 O O . VAL A 1 234 ? 12.976 2.882 -3.641 1.00 87.50 234 VAL A O 1
ATOM 1822 N N . LEU A 1 235 ? 12.298 1.950 -5.572 1.00 83.81 235 LEU A N 1
ATOM 1823 C CA . LEU A 1 235 ? 11.035 2.677 -5.667 1.00 83.81 235 LEU A CA 1
ATOM 1824 C C . LEU A 1 235 ? 9.910 1.687 -5.945 1.00 83.81 235 LEU A C 1
ATOM 1826 O O . LEU A 1 235 ? 9.835 1.077 -7.012 1.00 83.81 235 LEU A O 1
ATOM 1830 N N . HIS A 1 236 ? 9.015 1.547 -4.976 1.00 84.44 236 HIS A N 1
ATOM 1831 C CA . HIS A 1 236 ? 7.897 0.623 -5.074 1.00 84.44 236 HIS A CA 1
ATOM 1832 C C . HIS A 1 236 ? 6.795 1.169 -5.992 1.00 84.44 236 HIS A C 1
ATOM 1834 O O . HIS A 1 236 ? 6.450 2.352 -5.913 1.00 84.44 236 HIS A O 1
ATOM 1840 N N . PRO A 1 237 ? 6.199 0.332 -6.854 1.00 75.44 237 PRO A N 1
ATOM 1841 C CA . PRO A 1 237 ? 5.279 0.801 -7.880 1.00 75.44 237 PRO A CA 1
ATOM 1842 C C . PRO A 1 237 ? 3.912 1.210 -7.306 1.00 75.44 237 PRO A C 1
ATOM 1844 O O . PRO A 1 237 ? 3.177 0.391 -6.748 1.00 75.44 237 PRO A O 1
ATOM 1847 N N . TRP A 1 238 ? 3.518 2.472 -7.510 1.00 76.88 238 TRP A N 1
ATOM 1848 C CA . TRP A 1 238 ? 2.220 3.032 -7.088 1.00 76.88 238 TRP A CA 1
ATOM 1849 C C . TRP A 1 238 ? 1.072 2.670 -8.038 1.00 76.88 238 TRP A C 1
ATOM 1851 O O . TRP A 1 238 ? 0.347 3.515 -8.557 1.00 76.88 238 TRP A O 1
ATOM 1861 N N . THR A 1 239 ? 0.889 1.375 -8.263 1.00 74.56 239 THR A N 1
ATOM 1862 C CA . THR A 1 239 ? -0.061 0.811 -9.241 1.00 74.56 239 THR A CA 1
ATOM 1863 C C . THR A 1 239 ? -1.544 1.055 -8.922 1.00 74.56 239 THR A C 1
ATOM 1865 O O . THR A 1 239 ? -2.407 0.739 -9.740 1.00 74.56 239 THR A O 1
ATOM 1868 N N . TYR A 1 240 ? -1.854 1.638 -7.762 1.00 73.31 240 TYR A N 1
ATOM 1869 C CA . TYR A 1 240 ? -3.209 1.884 -7.264 1.00 73.31 240 TYR A CA 1
ATOM 1870 C C . TYR A 1 240 ? -3.727 3.314 -7.494 1.00 73.31 240 TYR A C 1
ATOM 1872 O O . TYR A 1 240 ? -4.929 3.525 -7.375 1.00 73.31 240 TYR A O 1
ATOM 1880 N N . LEU A 1 241 ? -2.870 4.274 -7.861 1.00 69.44 241 LEU A N 1
ATOM 1881 C CA . LEU A 1 241 ? -3.257 5.669 -8.128 1.00 69.44 241 LEU A CA 1
ATOM 1882 C C . LEU A 1 241 ? -3.646 5.857 -9.604 1.00 69.44 241 LEU A C 1
ATOM 1884 O O . LEU A 1 241 ? -2.936 6.504 -10.377 1.00 69.44 241 LEU A O 1
ATOM 1888 N N . VAL A 1 242 ? -4.752 5.231 -10.013 1.00 59.66 242 VAL A N 1
ATOM 1889 C CA . VAL A 1 242 ? -5.218 5.205 -11.411 1.00 59.66 242 VAL A CA 1
ATOM 1890 C C . VAL A 1 242 ? -6.295 6.275 -11.647 1.00 59.66 242 VAL A C 1
ATOM 1892 O O . VAL A 1 242 ? -7.168 6.462 -10.807 1.00 59.66 242 VAL A O 1
ATOM 1895 N N . GLY A 1 243 ? -6.263 6.935 -12.810 1.00 62.22 243 GLY A N 1
ATOM 1896 C CA . GLY A 1 243 ? -7.231 7.970 -13.208 1.00 62.22 243 GLY A CA 1
ATOM 1897 C C . GLY A 1 243 ? -6.752 9.398 -12.923 1.00 62.22 243 GLY A C 1
ATOM 1898 O O . GLY A 1 243 ? -5.699 9.583 -12.314 1.00 62.22 243 GLY A O 1
ATOM 1899 N N . LYS A 1 244 ? -7.521 10.401 -13.378 1.00 59.72 244 LYS A N 1
ATOM 1900 C CA . LYS A 1 244 ? -7.164 11.835 -13.281 1.00 59.72 244 LYS A CA 1
ATOM 1901 C C . LYS A 1 244 ? -6.971 12.307 -11.831 1.00 59.72 244 LYS A C 1
ATOM 1903 O O . LYS A 1 244 ? -6.083 13.108 -11.564 1.00 59.72 244 LYS A O 1
ATOM 1908 N N . ASP A 1 245 ? -7.735 11.746 -10.894 1.00 65.31 245 ASP A N 1
ATOM 1909 C CA . ASP A 1 245 ? -7.740 12.195 -9.495 1.00 65.31 245 ASP A CA 1
ATOM 1910 C C . ASP A 1 245 ? -6.729 11.469 -8.597 1.00 65.31 245 ASP A C 1
ATOM 1912 O O . ASP A 1 245 ? -6.609 11.801 -7.418 1.00 65.31 245 ASP A O 1
ATOM 1916 N N . HIS A 1 246 ? -6.022 10.454 -9.116 1.00 70.56 246 HIS A N 1
ATOM 1917 C CA . HIS A 1 246 ? -5.113 9.609 -8.329 1.00 70.56 246 HIS A CA 1
ATOM 1918 C C . HIS A 1 246 ? -5.746 9.099 -7.017 1.00 70.56 246 HIS A C 1
ATOM 1920 O O . HIS A 1 246 ? -5.089 9.032 -5.978 1.00 70.56 246 HIS A O 1
ATOM 1926 N N . ALA A 1 247 ? -7.037 8.767 -7.041 1.00 69.50 247 ALA A N 1
ATOM 1927 C CA . ALA A 1 247 ? -7.756 8.346 -5.848 1.00 69.50 247 ALA A CA 1
ATOM 1928 C C . ALA A 1 247 ? -7.323 6.942 -5.398 1.00 69.50 247 ALA A C 1
ATOM 1930 O O . ALA A 1 247 ? -7.043 6.058 -6.211 1.00 69.50 247 ALA A O 1
ATOM 1931 N N . ILE A 1 248 ? -7.301 6.729 -4.081 1.00 75.50 248 ILE A N 1
ATOM 1932 C CA . ILE A 1 248 ? -7.137 5.392 -3.503 1.00 75.50 248 ILE A CA 1
ATOM 1933 C C . ILE A 1 248 ? -8.401 4.573 -3.822 1.00 75.50 248 ILE A C 1
ATOM 1935 O O . ILE A 1 248 ? -9.502 5.121 -3.744 1.00 75.50 248 ILE A O 1
ATOM 1939 N N . PRO A 1 249 ? -8.281 3.277 -4.170 1.00 74.94 249 PRO A N 1
ATOM 1940 C CA . PRO A 1 249 ? -9.442 2.437 -4.436 1.00 74.94 249 PRO A CA 1
ATOM 1941 C C . PRO A 1 249 ? -10.419 2.344 -3.259 1.00 74.94 249 PRO A C 1
ATOM 1943 O O . PRO A 1 249 ? -10.001 2.236 -2.107 1.00 74.94 249 PRO A O 1
ATOM 1946 N N . ASP A 1 250 ? -11.715 2.283 -3.570 1.00 76.06 250 ASP A N 1
ATOM 1947 C CA . ASP A 1 250 ? -12.767 2.066 -2.573 1.00 76.06 250 ASP A CA 1
ATOM 1948 C C . ASP A 1 250 ? -12.565 0.740 -1.820 1.00 76.06 250 ASP A C 1
ATOM 1950 O O . ASP A 1 250 ? -12.280 -0.299 -2.429 1.00 76.06 250 ASP A O 1
ATOM 1954 N N . ARG A 1 251 ? -12.784 0.750 -0.497 1.00 77.94 251 ARG A N 1
ATOM 1955 C CA . ARG A 1 251 ? -12.841 -0.490 0.293 1.00 77.94 251 ARG A CA 1
ATOM 1956 C C . ARG A 1 251 ? -14.042 -1.343 -0.089 1.00 77.94 251 ARG A C 1
ATOM 1958 O O . ARG A 1 251 ? -15.121 -0.842 -0.402 1.00 77.94 251 ARG A O 1
ATOM 1965 N N . VAL A 1 252 ? -13.855 -2.647 0.059 1.00 78.94 252 VAL A N 1
ATOM 1966 C CA . VAL A 1 252 ? -14.908 -3.655 -0.008 1.00 78.94 252 VAL A CA 1
ATOM 1967 C C . VAL A 1 252 ? -15.070 -4.298 1.370 1.00 78.94 252 VAL A C 1
ATOM 1969 O O . VAL A 1 252 ? -14.098 -4.557 2.078 1.00 78.94 252 VAL A O 1
ATOM 1972 N N . PHE A 1 253 ? -16.312 -4.529 1.786 1.00 79.75 253 PHE A N 1
ATOM 1973 C CA . PHE A 1 253 ? -16.636 -5.123 3.086 1.00 79.75 253 PHE A CA 1
ATOM 1974 C C . PHE A 1 253 ? -17.045 -6.584 2.891 1.00 79.75 253 PHE A C 1
ATOM 1976 O O . PHE A 1 253 ? -18.221 -6.915 2.956 1.00 79.75 253 PHE A O 1
ATOM 1983 N N . ASN A 1 254 ? -16.064 -7.450 2.623 1.00 86.12 254 ASN A N 1
ATOM 1984 C CA . ASN A 1 254 ? -16.306 -8.808 2.119 1.00 86.12 254 ASN A CA 1
ATOM 1985 C C . ASN A 1 254 ? -16.458 -9.900 3.195 1.00 86.12 254 ASN A C 1
ATOM 1987 O O . ASN A 1 254 ? -16.263 -11.079 2.904 1.00 86.12 254 ASN A O 1
ATOM 1991 N N . TRP A 1 255 ? -16.824 -9.549 4.432 1.00 88.12 255 TRP A N 1
ATOM 1992 C CA . TRP A 1 255 ? -17.031 -10.548 5.492 1.00 88.12 255 TRP A CA 1
ATOM 1993 C C . TRP A 1 255 ? -18.114 -11.584 5.132 1.00 88.12 255 TRP A C 1
ATOM 1995 O O . TRP A 1 255 ? -17.986 -12.763 5.466 1.00 88.12 255 TRP A O 1
ATOM 2005 N N . ASP A 1 256 ? -19.151 -11.151 4.413 1.00 85.25 256 ASP A N 1
ATOM 2006 C CA . ASP A 1 256 ? -20.271 -11.968 3.935 1.00 85.25 256 ASP A CA 1
ATOM 2007 C C . ASP A 1 256 ? -19.917 -12.850 2.725 1.00 85.25 256 ASP A C 1
ATOM 2009 O O . ASP A 1 256 ? -20.708 -13.708 2.329 1.00 85.25 256 ASP A O 1
ATOM 2013 N N . LYS A 1 257 ? -18.749 -12.639 2.106 1.00 92.12 257 LYS A N 1
ATOM 2014 C CA . LYS A 1 257 ? -18.313 -13.428 0.952 1.00 92.12 257 LYS A CA 1
ATOM 2015 C C . LYS A 1 257 ? -17.800 -14.792 1.397 1.00 92.12 257 LYS A C 1
ATOM 2017 O O . LYS A 1 257 ? -17.424 -15.011 2.541 1.00 92.12 257 LYS A O 1
ATOM 2022 N N . LYS A 1 258 ? -17.796 -15.740 0.467 1.00 94.62 258 LYS A N 1
ATOM 2023 C CA . LYS A 1 258 ? -17.503 -17.149 0.765 1.00 94.62 258 LYS A CA 1
ATOM 2024 C C . LYS A 1 258 ? -16.202 -17.663 0.162 1.00 94.62 258 LYS A C 1
ATOM 2026 O O . LYS A 1 258 ? -15.768 -18.749 0.525 1.00 94.62 258 LYS A O 1
ATOM 2031 N N . PHE A 1 259 ? -15.589 -16.897 -0.740 1.00 97.31 259 PHE A N 1
ATOM 2032 C CA . PHE A 1 259 ? -14.456 -17.386 -1.511 1.00 97.31 259 PHE A CA 1
ATOM 2033 C C . PHE A 1 259 ? -13.107 -17.027 -0.896 1.00 97.31 259 PHE A C 1
ATOM 2035 O O . PHE A 1 259 ? -12.821 -15.854 -0.632 1.00 97.31 259 PHE A O 1
ATOM 2042 N N . VAL A 1 260 ? -12.249 -18.039 -0.788 1.00 97.69 260 VAL A N 1
ATOM 2043 C CA . VAL A 1 260 ? -10.794 -17.870 -0.746 1.00 97.69 260 VAL A CA 1
ATOM 2044 C C . VAL A 1 260 ? -10.303 -17.715 -2.187 1.00 97.69 260 VAL A C 1
ATOM 2046 O O . VAL A 1 260 ? -10.504 -18.596 -3.021 1.00 97.69 260 VAL A O 1
ATOM 2049 N N . GLY A 1 261 ? -9.723 -16.561 -2.507 1.00 95.94 261 GLY A N 1
ATOM 2050 C CA . GLY A 1 261 ? -9.381 -16.162 -3.870 1.00 95.94 261 GLY A CA 1
ATOM 2051 C C . GLY A 1 261 ? -7.900 -16.330 -4.206 1.00 95.94 261 GLY A C 1
ATOM 2052 O O . GLY A 1 261 ? -7.054 -16.011 -3.379 1.00 95.94 261 GLY A O 1
ATOM 2053 N N . MET A 1 262 ? -7.577 -16.718 -5.442 1.00 95.06 262 MET A N 1
ATOM 2054 C CA . MET A 1 262 ? -6.226 -16.614 -6.015 1.00 95.06 262 MET A CA 1
ATOM 2055 C C . MET A 1 262 ? -6.283 -16.012 -7.421 1.00 95.06 262 MET A C 1
ATOM 2057 O O . MET A 1 262 ? -7.120 -16.396 -8.239 1.00 95.06 262 MET A O 1
ATOM 2061 N N . ILE A 1 263 ? -5.366 -15.096 -7.737 1.00 91.56 263 ILE A N 1
ATOM 2062 C CA . ILE A 1 263 ? -5.274 -14.483 -9.069 1.00 91.56 263 ILE A CA 1
ATOM 2063 C C . ILE A 1 263 ? -4.129 -15.118 -9.863 1.00 91.56 263 ILE A C 1
ATOM 2065 O O . ILE A 1 263 ? -2.997 -15.146 -9.385 1.00 91.56 263 ILE A O 1
ATOM 2069 N N . ASN A 1 264 ? -4.410 -15.543 -11.100 1.00 89.75 264 ASN A N 1
ATOM 2070 C CA . ASN A 1 264 ? -3.461 -16.157 -12.034 1.00 89.75 264 ASN A CA 1
ATOM 2071 C C . ASN A 1 264 ? -2.750 -17.401 -11.453 1.00 89.75 264 ASN A C 1
ATOM 2073 O O . ASN A 1 264 ? -1.547 -17.346 -11.178 1.00 89.75 264 ASN A O 1
ATOM 2077 N N . PRO A 1 265 ? -3.483 -18.511 -11.249 1.00 90.12 265 PRO A N 1
ATOM 2078 C CA . PRO A 1 265 ? -2.921 -19.745 -10.722 1.00 90.12 265 PRO A CA 1
ATOM 2079 C C . PRO A 1 265 ? -2.009 -20.384 -11.771 1.00 90.12 265 PRO A C 1
ATOM 2081 O O . PRO A 1 265 ? -2.462 -20.844 -12.815 1.00 90.12 265 PRO A O 1
ATOM 2084 N N . CYS A 1 266 ? -0.710 -20.422 -11.498 1.00 89.69 266 CYS A N 1
ATOM 2085 C CA . CYS A 1 266 ? 0.247 -21.178 -12.298 1.00 89.69 266 CYS A CA 1
ATOM 2086 C C . CYS A 1 266 ? 1.252 -21.916 -11.407 1.00 89.69 266 CYS A C 1
ATOM 2088 O O . CYS A 1 266 ? 1.354 -21.585 -10.218 1.00 89.69 266 CYS A O 1
ATOM 2090 N N . PRO A 1 267 ? 2.013 -22.888 -11.949 1.00 90.31 267 PRO A N 1
ATOM 2091 C CA . PRO A 1 267 ? 2.914 -23.716 -11.148 1.00 90.31 267 PRO A CA 1
ATOM 2092 C C . PRO A 1 267 ? 3.875 -22.898 -10.270 1.00 90.31 267 PRO A C 1
ATOM 2094 O O . PRO A 1 267 ? 3.915 -23.080 -9.055 1.00 90.31 267 PRO A O 1
ATOM 2097 N N . VAL A 1 268 ? 4.565 -21.908 -10.847 1.00 90.81 268 VAL A N 1
ATOM 2098 C CA . VAL A 1 268 ? 5.510 -21.045 -10.108 1.00 90.81 268 VAL A CA 1
ATOM 2099 C C . VAL A 1 268 ? 4.831 -20.081 -9.130 1.00 90.81 268 VAL A C 1
ATOM 2101 O O . VAL A 1 268 ? 5.456 -19.640 -8.168 1.00 90.81 268 VAL A O 1
ATOM 2104 N N . LYS A 1 269 ? 3.542 -19.783 -9.329 1.00 92.69 269 LYS A N 1
ATOM 2105 C CA . LYS A 1 269 ? 2.738 -18.960 -8.412 1.00 92.69 269 LYS A CA 1
ATOM 2106 C C . LYS A 1 269 ? 2.069 -19.768 -7.302 1.00 92.69 269 LYS A C 1
ATOM 2108 O O . LYS A 1 269 ? 1.257 -19.215 -6.567 1.00 92.69 269 LYS A O 1
ATOM 2113 N N . GLY A 1 270 ? 2.411 -21.049 -7.168 1.00 93.94 270 GLY A N 1
ATOM 2114 C CA . GLY A 1 270 ? 1.905 -21.908 -6.103 1.00 93.94 270 GLY A CA 1
ATOM 2115 C C . GLY A 1 270 ? 0.489 -22.413 -6.345 1.00 93.94 270 GLY A C 1
ATOM 2116 O O . GLY A 1 270 ? -0.260 -22.607 -5.391 1.00 93.94 270 GLY A O 1
ATOM 2117 N N . ALA A 1 271 ? 0.100 -22.648 -7.603 1.00 93.81 271 ALA A N 1
ATOM 2118 C CA . ALA A 1 271 ? -1.191 -23.272 -7.897 1.00 93.81 271 ALA A CA 1
ATOM 2119 C C . ALA A 1 271 ? -1.363 -24.639 -7.207 1.00 93.81 271 ALA A C 1
ATOM 2121 O O . ALA A 1 271 ? -2.470 -24.972 -6.794 1.00 93.81 271 ALA A O 1
ATOM 2122 N N . SER A 1 272 ? -0.272 -25.387 -7.001 1.00 93.81 272 SER A N 1
ATOM 2123 C CA . SER A 1 272 ? -0.277 -26.628 -6.215 1.00 93.81 272 SER A CA 1
ATOM 2124 C C . SER A 1 272 ? -0.770 -26.408 -4.781 1.00 93.81 272 SER A C 1
ATOM 2126 O O . SER A 1 272 ? -1.617 -27.159 -4.307 1.00 93.81 272 SER A O 1
ATOM 2128 N N . ILE A 1 273 ? -0.330 -25.330 -4.119 1.00 95.94 273 ILE A N 1
ATOM 2129 C CA . ILE A 1 273 ? -0.797 -24.965 -2.774 1.00 95.94 273 ILE A CA 1
ATOM 2130 C C . ILE A 1 273 ? -2.301 -24.672 -2.796 1.00 95.94 273 ILE A C 1
ATOM 2132 O O . ILE A 1 273 ? -3.016 -25.127 -1.909 1.00 95.94 273 ILE A O 1
ATOM 2136 N N . LEU A 1 274 ? -2.807 -23.952 -3.805 1.00 95.81 274 LEU A N 1
ATOM 2137 C CA . LEU A 1 274 ? -4.244 -23.677 -3.931 1.00 95.81 274 LEU A CA 1
ATOM 2138 C C . LEU A 1 274 ? -5.064 -24.968 -4.093 1.00 95.81 274 LEU A C 1
ATOM 2140 O O . LEU A 1 274 ? -6.076 -25.144 -3.415 1.00 95.81 274 LEU A O 1
ATOM 2144 N N . VAL A 1 275 ? -4.628 -25.861 -4.983 1.00 94.94 275 VAL A N 1
ATOM 2145 C CA . VAL A 1 275 ? -5.283 -27.154 -5.233 1.00 94.94 275 VAL A CA 1
ATOM 2146 C C . VAL A 1 275 ? -5.303 -27.999 -3.957 1.00 94.94 275 VAL A C 1
ATOM 2148 O O . VAL A 1 275 ? -6.344 -28.538 -3.580 1.00 94.94 275 VAL A O 1
ATOM 2151 N N . ASP A 1 276 ? -4.186 -28.068 -3.236 1.00 95.62 276 ASP A N 1
ATOM 2152 C CA . ASP A 1 276 ? -4.096 -28.838 -1.997 1.00 95.62 276 ASP A CA 1
ATOM 2153 C C . ASP A 1 276 ? -4.873 -28.203 -0.837 1.00 95.62 276 ASP A C 1
ATOM 2155 O O . ASP A 1 276 ? -5.443 -28.928 -0.017 1.00 95.62 276 ASP A O 1
ATOM 2159 N N . LEU A 1 277 ? -4.972 -26.869 -0.781 1.00 96.69 277 LEU A N 1
ATOM 2160 C CA . LEU A 1 277 ? -5.868 -26.170 0.144 1.00 96.69 277 LEU A CA 1
ATOM 2161 C C . LEU A 1 277 ? -7.324 -26.554 -0.118 1.00 96.69 277 LEU A C 1
ATOM 2163 O O . LEU A 1 277 ? -8.044 -26.882 0.823 1.00 96.69 277 LEU A O 1
ATOM 2167 N N . ALA A 1 278 ? -7.747 -26.564 -1.382 1.00 96.38 278 ALA A N 1
ATOM 2168 C CA . ALA A 1 278 ? -9.103 -26.942 -1.756 1.00 96.38 278 ALA A CA 1
ATOM 2169 C C . ALA A 1 278 ? -9.421 -28.405 -1.416 1.00 96.38 278 ALA A C 1
ATOM 2171 O O . ALA A 1 278 ? -10.500 -28.681 -0.891 1.00 96.38 278 ALA A O 1
ATOM 2172 N N . ARG A 1 279 ? -8.462 -29.323 -1.605 1.00 95.88 279 ARG A N 1
ATOM 2173 C CA . ARG A 1 279 ? -8.587 -30.733 -1.189 1.00 95.88 279 ARG A CA 1
ATOM 2174 C C . ARG A 1 279 ? -8.663 -30.903 0.331 1.00 95.88 279 ARG A C 1
ATOM 2176 O O . ARG A 1 279 ? -9.464 -31.699 0.813 1.00 95.88 279 ARG A O 1
ATOM 2183 N N . LYS A 1 280 ? -7.827 -30.186 1.092 1.00 96.75 280 LYS A N 1
ATOM 2184 C CA . LYS A 1 280 ? -7.761 -30.292 2.564 1.00 96.75 280 LYS A CA 1
ATOM 2185 C C . LYS A 1 280 ? -8.889 -29.546 3.280 1.00 96.75 280 LYS A C 1
ATOM 2187 O O . LYS A 1 280 ? -9.198 -29.885 4.420 1.00 96.75 280 LYS A O 1
ATOM 2192 N N . CYS A 1 281 ? -9.507 -28.568 2.622 1.00 96.38 281 CYS A N 1
ATOM 2193 C CA . CYS A 1 281 ? -10.601 -27.764 3.158 1.00 96.38 281 CYS A CA 1
ATOM 2194 C C . CYS A 1 281 ? -11.873 -27.880 2.296 1.00 96.38 281 CYS A C 1
ATOM 2196 O O . CYS A 1 281 ? -12.308 -26.873 1.731 1.00 96.38 281 CYS A O 1
ATOM 2198 N N . PRO A 1 282 ? -12.514 -29.063 2.206 1.00 95.81 282 PRO A N 1
ATOM 2199 C CA . PRO A 1 282 ? -13.721 -29.254 1.392 1.00 95.81 282 PRO A CA 1
ATOM 2200 C C . PRO A 1 282 ? -14.910 -28.393 1.852 1.00 95.81 282 PRO A C 1
ATOM 2202 O O . PRO A 1 282 ? -15.842 -28.164 1.087 1.00 95.81 282 PRO A O 1
ATOM 2205 N N . GLN A 1 283 ? -14.882 -27.904 3.095 1.00 94.94 283 GLN A N 1
ATOM 2206 C CA . GLN A 1 283 ? -15.875 -26.993 3.665 1.00 94.94 283 GLN A CA 1
ATOM 2207 C C . GLN A 1 283 ? -15.751 -25.541 3.178 1.00 94.94 283 GLN A C 1
ATOM 2209 O O . GLN A 1 283 ? -16.660 -24.749 3.416 1.00 94.94 283 GLN A O 1
ATOM 2214 N N . LEU A 1 284 ? -14.620 -25.164 2.573 1.00 96.81 284 LEU A N 1
ATOM 2215 C CA . LE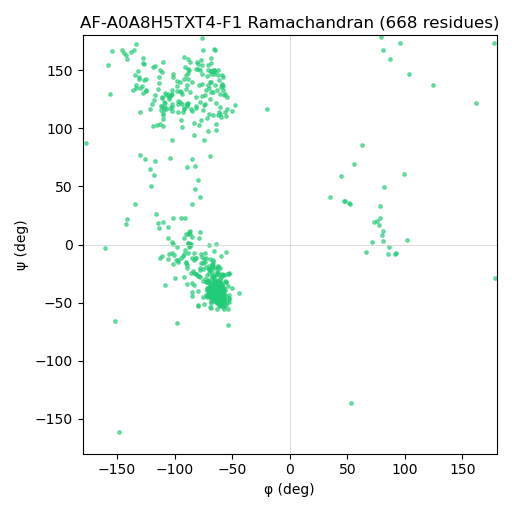U A 1 284 ? -14.382 -23.817 2.057 1.00 96.81 284 LEU A CA 1
ATOM 2216 C C . LEU A 1 284 ? -14.571 -23.799 0.542 1.00 96.81 284 LEU A C 1
ATOM 2218 O O . LEU A 1 284 ? -14.239 -24.765 -0.144 1.00 96.81 284 LEU A O 1
ATOM 2222 N N . GLU A 1 285 ? -15.057 -22.674 0.023 1.00 97.50 285 GLU A N 1
ATOM 2223 C CA . GLU A 1 285 ? -15.158 -22.443 -1.414 1.00 97.50 285 GLU A CA 1
ATOM 2224 C C . GLU A 1 285 ? -13.971 -21.615 -1.906 1.00 97.50 285 GLU A C 1
ATOM 2226 O O . GLU A 1 285 ? -13.584 -20.612 -1.299 1.00 97.50 285 GLU A O 1
ATOM 2231 N N . PHE A 1 286 ? -13.409 -22.021 -3.038 1.00 97.50 286 PHE A N 1
ATOM 2232 C CA . PHE A 1 286 ? -12.255 -21.382 -3.652 1.00 97.50 286 PHE A CA 1
ATOM 2233 C C . PHE A 1 286 ? -12.642 -20.736 -4.977 1.00 97.50 286 PHE A C 1
ATOM 2235 O O . PHE A 1 286 ? -13.488 -21.238 -5.719 1.00 97.50 286 PHE A O 1
ATOM 2242 N N . LEU A 1 287 ? -12.021 -19.598 -5.268 1.00 94.81 287 LEU A N 1
ATOM 2243 C CA . LEU A 1 287 ? -12.225 -18.845 -6.496 1.00 94.81 287 LEU A CA 1
ATOM 2244 C C . LEU A 1 287 ? -10.880 -18.517 -7.122 1.00 94.81 287 LEU A C 1
ATOM 2246 O O . LEU A 1 287 ? -9.978 -18.010 -6.457 1.00 94.81 287 LEU A O 1
ATOM 2250 N N . THR A 1 288 ? -10.769 -18.713 -8.428 1.00 93.06 288 THR A N 1
ATOM 2251 C CA . THR A 1 288 ? -9.601 -18.253 -9.158 1.00 93.06 288 THR A CA 1
ATOM 2252 C C . THR A 1 288 ? -9.946 -17.542 -10.454 1.00 93.06 288 THR A C 1
ATOM 2254 O O . THR A 1 288 ? -10.922 -17.872 -11.125 1.00 93.06 288 THR A O 1
ATOM 2257 N N . TYR A 1 289 ? -9.134 -16.541 -10.789 1.00 89.75 289 TYR A N 1
ATOM 2258 C CA . TYR A 1 289 ? -9.199 -15.828 -12.059 1.00 89.75 289 TYR A CA 1
ATOM 2259 C C . TYR A 1 289 ? -7.989 -16.193 -12.907 1.00 89.75 289 TYR A C 1
ATOM 2261 O O . TYR A 1 289 ? -6.846 -15.894 -12.547 1.00 89.75 289 TYR A O 1
ATOM 2269 N N . MET A 1 290 ? -8.259 -16.824 -14.043 1.00 86.00 290 MET A N 1
ATOM 2270 C CA . MET A 1 290 ? -7.247 -17.271 -14.989 1.00 86.00 290 MET A CA 1
ATOM 2271 C C . MET A 1 290 ? -6.561 -16.091 -15.676 1.00 86.00 290 MET A C 1
ATOM 2273 O O . MET A 1 290 ? -7.155 -15.038 -15.908 1.00 86.00 290 MET A O 1
ATOM 2277 N N . SER A 1 291 ? -5.294 -16.280 -16.027 1.00 77.94 291 SER A N 1
ATOM 2278 C CA . SER A 1 291 ? -4.531 -15.359 -16.868 1.00 77.94 291 SER A CA 1
ATOM 2279 C C . SER A 1 291 ? -3.518 -16.161 -17.696 1.00 77.94 291 SER A C 1
ATOM 2281 O O . SER A 1 291 ? -3.678 -17.364 -17.874 1.00 77.94 291 SER A O 1
ATOM 2283 N N . TRP A 1 292 ? -2.488 -15.505 -18.219 1.00 68.44 292 TRP A N 1
ATOM 2284 C CA . TRP A 1 292 ? -1.544 -16.048 -19.200 1.00 68.44 292 TRP A CA 1
ATOM 2285 C C . TRP A 1 292 ? -0.640 -17.191 -18.705 1.00 68.44 292 TRP A C 1
ATOM 2287 O O . TRP A 1 292 ? 0.028 -17.806 -19.528 1.00 68.44 292 TRP A O 1
ATOM 2297 N N . GLY A 1 293 ? -0.554 -17.444 -17.394 1.00 68.69 293 GLY A N 1
ATOM 2298 C CA . GLY A 1 293 ? 0.482 -18.313 -16.823 1.00 68.69 293 GLY A CA 1
ATOM 2299 C C . GLY A 1 293 ? 0.078 -19.766 -16.567 1.00 68.69 293 GLY A C 1
ATOM 2300 O O . GLY A 1 293 ? 0.952 -20.576 -16.274 1.00 68.69 293 GLY A O 1
ATOM 2301 N N . ALA A 1 294 ? -1.211 -20.100 -16.604 1.00 76.81 294 ALA A N 1
ATOM 2302 C CA . ALA A 1 294 ? -1.683 -21.423 -16.205 1.00 76.81 294 ALA A CA 1
ATOM 2303 C C . ALA A 1 294 ? -1.457 -22.477 -17.297 1.00 76.81 294 ALA A C 1
ATOM 2305 O O . ALA A 1 294 ? -1.744 -22.220 -18.466 1.00 76.81 294 ALA A O 1
ATOM 2306 N N . ASP A 1 295 ? -1.001 -23.671 -16.911 1.00 80.38 295 ASP A N 1
ATOM 2307 C CA . ASP A 1 295 ? -0.895 -24.812 -17.821 1.00 80.38 295 ASP A CA 1
ATOM 2308 C C . ASP A 1 295 ? -2.162 -25.687 -17.802 1.00 80.38 295 ASP A C 1
ATOM 2310 O O . ASP A 1 295 ? -2.988 -25.617 -16.888 1.00 80.38 295 ASP A O 1
ATOM 2314 N N . GLU A 1 296 ? -2.332 -26.510 -18.841 1.00 82.19 296 GLU A N 1
ATOM 2315 C CA . GLU A 1 296 ? -3.516 -27.369 -19.002 1.00 82.19 296 GLU A CA 1
ATOM 2316 C C . GLU A 1 296 ? -3.697 -28.344 -17.831 1.00 82.19 296 GLU A C 1
ATOM 2318 O O . GLU A 1 296 ? -4.826 -28.616 -17.423 1.00 82.19 296 GLU A O 1
ATOM 2323 N N . ALA A 1 297 ? -2.591 -28.832 -17.261 1.00 84.06 297 ALA A N 1
ATOM 2324 C CA . ALA A 1 297 ? -2.607 -29.723 -16.107 1.00 84.06 297 ALA A CA 1
ATOM 2325 C C . ALA A 1 297 ? -3.185 -29.024 -14.867 1.00 84.06 297 ALA A C 1
ATOM 2327 O O . ALA A 1 297 ? -4.120 -29.537 -14.261 1.00 84.06 297 ALA A O 1
ATOM 2328 N N . THR A 1 298 ? -2.708 -27.816 -14.547 1.00 85.25 298 THR A N 1
ATOM 2329 C CA . THR A 1 298 ? -3.218 -27.016 -13.424 1.00 85.25 298 THR A CA 1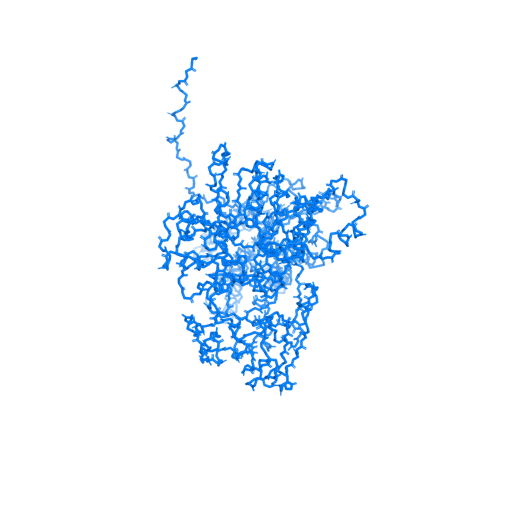
ATOM 2330 C C . THR A 1 298 ? -4.699 -26.690 -13.609 1.00 85.25 298 THR A C 1
ATOM 2332 O O . THR A 1 298 ? -5.479 -26.778 -12.662 1.00 85.25 298 THR A O 1
ATOM 2335 N N . VAL A 1 299 ? -5.113 -26.330 -14.829 1.00 85.69 299 VAL A N 1
ATOM 2336 C CA . VAL A 1 299 ? -6.526 -26.053 -15.144 1.00 85.69 299 VAL A CA 1
ATOM 2337 C C . VAL A 1 299 ? -7.397 -27.276 -14.897 1.00 85.69 299 VAL A C 1
ATOM 2339 O O . VAL A 1 299 ? -8.460 -27.152 -14.288 1.00 85.69 299 VAL A O 1
ATOM 2342 N N . LYS A 1 300 ? -6.945 -28.448 -15.349 1.00 87.00 300 LYS A N 1
ATOM 2343 C CA . LYS A 1 300 ? -7.658 -29.707 -15.156 1.00 87.00 300 LYS A CA 1
ATOM 2344 C C . LYS A 1 300 ? -7.771 -30.066 -13.674 1.00 87.00 300 LYS A C 1
ATOM 2346 O O . LYS A 1 300 ? -8.878 -30.305 -13.204 1.00 87.00 300 LYS A O 1
ATOM 2351 N N . ASP A 1 301 ? -6.667 -30.004 -12.933 1.00 87.56 301 ASP A N 1
ATOM 2352 C CA . ASP A 1 301 ? -6.634 -30.313 -11.499 1.00 87.56 301 ASP A CA 1
ATOM 2353 C C . ASP A 1 301 ? -7.587 -29.425 -10.688 1.00 87.56 301 ASP A C 1
ATOM 2355 O O . ASP A 1 301 ? -8.224 -29.891 -9.745 1.00 87.56 301 ASP A O 1
ATOM 2359 N N . MET A 1 302 ? -7.708 -28.147 -11.058 1.00 90.50 302 MET A N 1
ATOM 2360 C CA . MET A 1 302 ? -8.675 -27.232 -10.449 1.00 90.50 302 MET A CA 1
ATOM 2361 C C . MET A 1 302 ? -10.117 -27.540 -10.866 1.00 90.50 302 MET A C 1
ATOM 2363 O O . MET A 1 302 ? -11.019 -27.414 -10.043 1.00 90.50 302 MET A O 1
ATOM 2367 N N . GLY A 1 303 ? -10.344 -27.931 -12.124 1.00 87.00 303 GLY A N 1
ATOM 2368 C CA . GLY A 1 303 ? -11.669 -28.281 -12.645 1.00 87.00 303 GLY A CA 1
ATOM 2369 C C . GLY A 1 303 ? -12.257 -29.558 -12.039 1.00 87.00 303 GLY A C 1
ATOM 2370 O O . GLY A 1 303 ? -13.476 -29.674 -11.935 1.00 87.00 303 GLY A O 1
ATOM 2371 N N . ASP A 1 304 ? -11.404 -30.478 -11.587 1.00 90.94 304 ASP A N 1
ATOM 2372 C CA . ASP A 1 304 ? -11.812 -31.736 -10.953 1.00 90.94 304 ASP A CA 1
ATOM 2373 C C . ASP A 1 304 ? -12.281 -31.555 -9.487 1.00 90.94 304 ASP A C 1
ATOM 2375 O O . ASP A 1 304 ? -12.806 -32.488 -8.874 1.00 90.94 304 ASP A O 1
ATOM 2379 N N . LEU A 1 305 ? -12.125 -30.360 -8.901 1.00 94.19 305 LEU A N 1
ATOM 2380 C CA . LEU A 1 305 ? -12.493 -30.062 -7.513 1.00 94.19 305 LEU A CA 1
ATOM 2381 C C . LEU A 1 305 ? -13.891 -29.437 -7.406 1.00 94.19 305 LEU A C 1
ATOM 2383 O O . LEU A 1 305 ? -14.151 -28.351 -7.917 1.00 94.19 305 LEU A O 1
ATOM 2387 N N . SER A 1 306 ? -14.786 -30.067 -6.639 1.00 94.31 306 SER A N 1
ATOM 2388 C CA . SER A 1 306 ? -16.181 -29.617 -6.490 1.00 94.31 306 SER A CA 1
ATOM 2389 C C . SER A 1 306 ? -16.355 -28.284 -5.751 1.00 94.31 306 SER A C 1
ATOM 2391 O O . SER A 1 306 ? -17.414 -27.670 -5.843 1.00 94.31 306 SER A O 1
ATOM 2393 N N . ASN A 1 307 ? -15.347 -27.847 -4.992 1.00 97.00 307 ASN A N 1
ATOM 2394 C CA . ASN A 1 307 ? -15.333 -26.590 -4.239 1.00 97.00 307 ASN A CA 1
ATOM 2395 C C . ASN A 1 307 ? -14.446 -25.505 -4.881 1.00 97.00 307 ASN A C 1
ATOM 2397 O O . ASN A 1 307 ? -14.130 -24.512 -4.224 1.00 97.00 307 ASN A O 1
ATOM 2401 N N . MET A 1 308 ? -14.048 -25.673 -6.148 1.00 96.12 308 MET A N 1
ATOM 2402 C CA . MET A 1 308 ? -13.234 -24.716 -6.899 1.00 96.12 308 MET A CA 1
ATOM 2403 C C . MET A 1 308 ? -14.050 -24.051 -8.012 1.00 96.12 308 MET A C 1
ATOM 2405 O O . MET A 1 308 ? -14.646 -24.711 -8.858 1.00 96.12 308 MET A O 1
ATOM 2409 N N . THR A 1 309 ? -14.050 -22.719 -8.046 1.00 94.12 309 THR A N 1
ATOM 2410 C CA . THR A 1 309 ? -14.637 -21.928 -9.134 1.00 94.12 309 THR A CA 1
ATOM 2411 C C . THR A 1 309 ? -13.530 -21.297 -9.970 1.00 94.12 309 THR A C 1
ATOM 2413 O O . THR A 1 309 ? -12.795 -20.438 -9.485 1.00 94.12 309 THR A O 1
ATOM 2416 N N . VAL A 1 310 ? -13.441 -21.666 -11.248 1.00 90.81 310 VAL A N 1
ATOM 2417 C CA . VAL A 1 310 ? -12.469 -21.106 -12.198 1.00 90.81 310 VAL A CA 1
ATOM 2418 C C . VAL A 1 310 ? -13.163 -20.089 -13.105 1.00 90.81 310 VAL A C 1
ATOM 2420 O O . VAL A 1 310 ? -14.115 -20.421 -13.809 1.00 90.81 310 VAL A O 1
ATOM 2423 N N . ARG A 1 311 ? -12.700 -18.836 -13.093 1.00 88.94 311 ARG A N 1
ATOM 2424 C CA . ARG A 1 311 ? -13.220 -17.743 -13.930 1.00 88.94 311 ARG A CA 1
ATOM 2425 C C . ARG A 1 311 ? -12.190 -17.291 -14.967 1.00 88.94 311 ARG A C 1
ATOM 2427 O O . ARG A 1 311 ? -10.989 -17.351 -14.696 1.00 88.94 311 ARG A O 1
ATOM 2434 N N . PRO A 1 312 ? -12.629 -16.797 -16.139 1.00 84.38 312 PRO A N 1
ATOM 2435 C CA . PRO A 1 312 ? -11.725 -16.209 -17.123 1.00 84.38 312 PRO A CA 1
ATOM 2436 C C . PRO A 1 312 ? -11.078 -14.919 -16.596 1.00 84.38 312 PRO A C 1
ATOM 2438 O O . PRO A 1 312 ? -11.504 -14.356 -15.583 1.00 84.38 312 PRO A O 1
ATOM 2441 N N . SER A 1 313 ? -10.062 -14.427 -17.307 1.00 77.00 313 SER A N 1
ATOM 2442 C CA . SER A 1 313 ? -9.404 -13.159 -16.985 1.00 77.00 313 SER A CA 1
ATOM 2443 C C . SER A 1 313 ? -10.412 -12.011 -16.940 1.00 77.00 313 SER A C 1
ATOM 2445 O O . SER A 1 313 ? -11.178 -11.815 -17.884 1.00 77.00 313 SER A O 1
ATOM 2447 N N . CYS A 1 314 ? -10.388 -11.232 -15.860 1.00 69.06 314 CYS A N 1
ATOM 2448 C CA . CYS A 1 314 ? -11.269 -10.085 -15.678 1.00 69.06 314 CYS A CA 1
ATOM 2449 C C . CYS A 1 314 ? -10.548 -8.784 -16.058 1.00 69.06 314 CYS A C 1
ATOM 2451 O O . CYS A 1 314 ? -9.429 -8.543 -15.609 1.00 69.06 314 CYS A O 1
ATOM 2453 N N . THR A 1 315 ? -11.195 -7.936 -16.858 1.00 61.62 315 THR A N 1
ATOM 2454 C CA . THR A 1 315 ? -10.696 -6.597 -17.221 1.00 61.62 315 THR A CA 1
ATOM 2455 C C . THR A 1 315 ? -11.149 -5.509 -16.240 1.00 61.62 315 THR A C 1
ATOM 2457 O O . THR A 1 315 ? -10.517 -4.460 -16.144 1.00 61.62 315 THR A O 1
ATOM 2460 N N . SER A 1 316 ? -12.213 -5.760 -15.469 1.00 66.62 316 SER A N 1
ATOM 2461 C CA . SER A 1 316 ? -12.762 -4.832 -14.476 1.00 66.62 316 SER A CA 1
ATOM 2462 C C . SER A 1 316 ? -12.164 -5.089 -13.093 1.00 66.62 316 SER A C 1
ATOM 2464 O O . SER A 1 316 ? -12.427 -6.106 -12.450 1.00 66.62 316 SER A O 1
ATOM 2466 N N . ALA A 1 317 ? -11.394 -4.123 -12.585 1.00 63.22 317 ALA A N 1
ATOM 2467 C CA . ALA A 1 317 ? -10.843 -4.201 -11.234 1.00 63.22 317 ALA A CA 1
ATOM 2468 C C . ALA A 1 317 ? -11.942 -4.277 -10.157 1.00 63.22 317 ALA A C 1
ATOM 2470 O O . ALA A 1 317 ? -11.739 -4.923 -9.135 1.00 63.22 317 ALA A O 1
ATOM 2471 N N . LYS A 1 318 ? -13.112 -3.651 -10.364 1.00 65.75 318 LYS A N 1
ATOM 2472 C CA . LYS A 1 318 ? -14.231 -3.726 -9.405 1.00 65.75 318 LYS A CA 1
ATOM 2473 C C . LYS A 1 318 ? -14.799 -5.141 -9.304 1.00 65.75 318 LYS A C 1
ATOM 2475 O O . LYS A 1 318 ? -15.086 -5.592 -8.200 1.00 65.75 318 LYS A O 1
ATOM 2480 N N . ASP A 1 319 ? -14.907 -5.849 -10.424 1.00 70.06 319 ASP A N 1
ATOM 2481 C CA . ASP A 1 319 ? -15.453 -7.208 -10.443 1.00 70.06 319 ASP A CA 1
ATOM 2482 C C . ASP A 1 319 ? -14.466 -8.247 -9.901 1.00 70.06 319 ASP A C 1
ATOM 2484 O O . ASP A 1 319 ? -14.887 -9.210 -9.259 1.00 70.06 319 ASP A O 1
ATOM 2488 N N . LEU A 1 320 ? -13.158 -8.021 -10.079 1.00 82.12 320 LEU A N 1
ATOM 2489 C CA . LEU A 1 320 ? -12.108 -8.921 -9.593 1.00 82.12 320 LEU A CA 1
ATOM 2490 C C . LEU A 1 320 ? -12.187 -9.144 -8.073 1.00 82.12 320 LEU A C 1
ATOM 2492 O O . LEU A 1 320 ? -12.151 -10.280 -7.600 1.00 82.12 320 LEU A O 1
ATOM 2496 N N . TRP A 1 321 ? -12.317 -8.054 -7.316 1.00 89.06 321 TRP A N 1
ATOM 2497 C CA . TRP A 1 321 ? -12.222 -8.053 -5.853 1.00 89.06 321 TRP A CA 1
ATOM 2498 C C . TRP A 1 321 ? -13.558 -8.280 -5.139 1.00 89.06 321 TRP A C 1
ATOM 2500 O O . TRP A 1 321 ? -13.574 -8.576 -3.947 1.00 89.06 321 TRP A O 1
ATOM 2510 N N . ARG A 1 322 ? -14.685 -8.143 -5.847 1.00 86.88 322 ARG A N 1
ATOM 2511 C CA . ARG A 1 322 ? -16.035 -8.140 -5.258 1.00 86.88 322 ARG A CA 1
ATOM 2512 C C . ARG A 1 322 ? -16.381 -9.417 -4.493 1.00 86.88 322 ARG A C 1
ATOM 2514 O O . ARG A 1 322 ? -17.066 -9.356 -3.478 1.00 86.88 322 ARG A O 1
ATOM 2521 N N . ASP A 1 323 ? -15.927 -10.560 -4.995 1.00 90.44 323 ASP A N 1
ATOM 2522 C CA . ASP A 1 323 ? -16.382 -11.865 -4.509 1.00 90.44 323 ASP A CA 1
ATOM 2523 C C . ASP A 1 323 ? -15.364 -12.540 -3.566 1.00 90.44 323 ASP A C 1
ATOM 2525 O O . ASP A 1 323 ? -15.677 -13.566 -2.965 1.00 90.44 323 ASP A O 1
ATOM 2529 N N . ILE A 1 324 ? -14.158 -11.978 -3.414 1.00 95.00 324 ILE A N 1
ATOM 2530 C CA . ILE A 1 324 ? -13.058 -12.569 -2.634 1.00 95.00 324 ILE A CA 1
ATOM 2531 C C . ILE A 1 324 ? -13.148 -12.117 -1.172 1.00 95.00 324 ILE A C 1
ATOM 2533 O O . ILE A 1 324 ? -13.018 -10.927 -0.893 1.00 95.00 324 ILE A O 1
ATOM 2537 N N . LYS A 1 325 ? -13.314 -13.058 -0.232 1.00 95.44 325 LYS A N 1
ATOM 2538 C CA . LYS A 1 325 ? -13.241 -12.781 1.214 1.00 95.44 325 LYS A CA 1
ATOM 2539 C C . LYS A 1 325 ? -11.794 -12.694 1.689 1.00 95.44 325 LYS A C 1
ATOM 2541 O O . LYS A 1 325 ? -11.411 -11.702 2.292 1.00 95.44 325 LYS A O 1
ATOM 2546 N N . VAL A 1 326 ? -10.991 -13.713 1.390 1.00 96.69 326 VAL A N 1
ATOM 2547 C CA . VAL A 1 326 ? -9.559 -13.780 1.729 1.00 96.69 326 VAL A CA 1
ATOM 2548 C C . VAL A 1 326 ? -8.775 -14.040 0.454 1.00 96.69 326 VAL A C 1
ATOM 2550 O O . VAL A 1 326 ? -9.136 -14.936 -0.306 1.00 96.69 326 VAL A O 1
ATOM 2553 N N . LEU A 1 327 ? -7.708 -13.283 0.208 1.00 97.19 327 LEU A N 1
ATOM 2554 C CA . LEU A 1 327 ? -6.805 -13.525 -0.914 1.00 97.19 327 LEU A CA 1
ATOM 2555 C C . LEU A 1 327 ? -5.635 -14.404 -0.459 1.00 97.19 327 LEU A C 1
ATOM 2557 O O . LEU A 1 327 ? -4.959 -14.071 0.509 1.00 97.19 327 LEU A O 1
ATOM 2561 N N . VAL A 1 328 ? -5.347 -15.482 -1.186 1.00 97.62 328 VAL A N 1
ATOM 2562 C CA . VAL A 1 328 ? -4.107 -16.251 -1.027 1.00 97.62 328 VAL A CA 1
ATOM 2563 C C . VAL A 1 328 ? -3.123 -15.905 -2.141 1.00 97.62 328 VAL A C 1
ATOM 2565 O O . VAL A 1 328 ? -3.475 -15.873 -3.322 1.00 97.62 328 VAL A O 1
ATOM 2568 N N . VAL A 1 329 ? -1.869 -15.655 -1.763 1.00 97.50 329 VAL A N 1
ATOM 2569 C CA . VAL A 1 329 ? -0.757 -15.369 -2.681 1.00 97.50 329 VAL A CA 1
ATOM 2570 C C . VAL A 1 329 ? 0.394 -16.343 -2.392 1.00 97.50 329 VAL A C 1
ATOM 2572 O O . VAL A 1 329 ? 1.398 -15.963 -1.791 1.00 97.50 329 VAL A O 1
ATOM 2575 N N . PRO A 1 330 ? 0.254 -17.627 -2.776 1.00 97.00 330 PRO A N 1
ATOM 2576 C CA . PRO A 1 330 ? 1.188 -18.693 -2.413 1.00 97.00 330 PRO A CA 1
ATOM 2577 C C . PRO A 1 330 ? 2.399 -18.795 -3.349 1.00 97.00 330 PRO A C 1
ATOM 2579 O O . PRO A 1 330 ? 2.881 -19.891 -3.621 1.00 97.00 330 PRO A O 1
ATOM 2582 N N . SER A 1 331 ? 2.893 -17.667 -3.869 1.00 95.88 331 SER A N 1
ATOM 2583 C CA . SER A 1 331 ? 3.933 -17.682 -4.904 1.00 95.88 331 SER A CA 1
ATOM 2584 C C . SER A 1 331 ? 5.190 -18.405 -4.421 1.00 95.88 331 SER A C 1
ATOM 2586 O O . SER A 1 331 ? 5.621 -18.214 -3.287 1.00 95.88 331 SER A O 1
ATOM 2588 N N . LEU A 1 332 ? 5.775 -19.240 -5.276 1.00 94.94 332 LEU A N 1
ATOM 2589 C CA . LEU A 1 332 ? 7.069 -19.894 -5.040 1.00 94.94 332 LEU A CA 1
ATOM 2590 C C . LEU A 1 332 ? 8.195 -19.183 -5.799 1.00 94.94 332 LEU A C 1
ATOM 2592 O O . LEU A 1 332 ? 9.371 -19.505 -5.634 1.00 94.94 332 LEU A O 1
ATOM 2596 N N . TRP A 1 333 ? 7.803 -18.246 -6.659 1.00 91.50 333 TRP A N 1
ATOM 2597 C CA . TRP A 1 333 ? 8.642 -17.434 -7.516 1.00 91.50 333 TRP A CA 1
ATOM 2598 C C . TRP A 1 333 ? 9.347 -16.322 -6.732 1.00 91.50 333 TRP A C 1
ATOM 2600 O O . TRP A 1 333 ? 8.830 -15.829 -5.729 1.00 91.50 333 TRP A O 1
ATOM 2610 N N . CYS A 1 334 ? 10.495 -15.863 -7.239 1.00 91.44 334 CYS A N 1
ATOM 2611 C CA . CYS A 1 334 ? 11.120 -14.621 -6.784 1.00 91.44 334 CYS A CA 1
ATOM 2612 C C . CYS A 1 334 ? 10.271 -13.415 -7.231 1.00 91.44 334 CYS A C 1
ATOM 2614 O O . CYS A 1 334 ? 10.561 -12.744 -8.223 1.00 91.44 334 CYS A O 1
ATOM 2616 N N . GLU A 1 335 ? 9.153 -13.188 -6.538 1.00 92.06 335 GLU A N 1
ATOM 2617 C CA . GLU A 1 335 ? 8.242 -12.080 -6.810 1.00 92.06 335 GLU A CA 1
ATOM 2618 C C . GLU A 1 335 ? 8.971 -10.754 -6.637 1.00 92.06 335 GLU A C 1
ATOM 2620 O O . GLU A 1 335 ? 9.607 -10.494 -5.620 1.00 92.06 335 GLU A O 1
ATOM 2625 N N . ALA A 1 336 ? 8.859 -9.885 -7.635 1.00 90.19 336 ALA A N 1
ATOM 2626 C CA . ALA A 1 336 ? 9.552 -8.607 -7.613 1.00 90.19 336 ALA A CA 1
ATOM 2627 C C . ALA A 1 336 ? 8.863 -7.577 -6.714 1.00 90.19 336 ALA A C 1
ATOM 2629 O O . ALA A 1 336 ? 9.524 -6.692 -6.185 1.00 90.19 336 ALA A O 1
ATOM 2630 N N . TRP A 1 337 ? 7.543 -7.689 -6.537 1.00 90.19 337 TRP A N 1
ATOM 2631 C CA . TRP A 1 337 ? 6.769 -6.869 -5.606 1.00 90.19 337 TRP A CA 1
ATOM 2632 C C . TRP A 1 337 ? 5.541 -7.652 -5.135 1.00 90.19 337 TRP A C 1
ATOM 2634 O O . TRP A 1 337 ? 5.483 -8.068 -3.987 1.00 90.19 337 TRP A O 1
ATOM 2644 N N . GLY A 1 338 ? 4.598 -7.953 -6.034 1.00 88.50 338 GLY A N 1
ATOM 2645 C CA . GLY A 1 338 ? 3.326 -8.602 -5.687 1.00 88.50 338 GLY A CA 1
ATOM 2646 C C . GLY A 1 338 ? 2.175 -7.602 -5.562 1.00 88.50 338 GLY A C 1
ATOM 2647 O O . GLY A 1 338 ? 1.548 -7.474 -4.519 1.00 88.50 338 GLY A O 1
ATOM 2648 N N . MET A 1 339 ? 1.862 -6.889 -6.649 1.00 87.81 339 MET A N 1
ATOM 2649 C CA . MET A 1 339 ? 0.850 -5.815 -6.660 1.00 87.81 339 MET A CA 1
ATOM 2650 C C . MET A 1 339 ? -0.524 -6.240 -6.121 1.00 87.81 339 MET A C 1
ATOM 2652 O O . MET A 1 339 ? -1.197 -5.440 -5.481 1.00 87.81 339 MET A O 1
ATOM 2656 N N . VAL A 1 340 ? -0.939 -7.488 -6.370 1.00 89.31 340 VAL A N 1
ATOM 2657 C CA . VAL A 1 340 ? -2.234 -8.019 -5.910 1.00 89.31 340 VAL A CA 1
ATOM 2658 C C . VAL A 1 340 ? -2.362 -7.994 -4.388 1.00 89.31 340 VAL A C 1
ATOM 2660 O O . VAL A 1 340 ? -3.463 -7.800 -3.884 1.00 89.31 340 VAL A O 1
ATOM 2663 N N . VAL A 1 341 ? -1.239 -8.116 -3.669 1.00 92.00 341 VAL A N 1
ATOM 2664 C CA . VAL A 1 341 ? -1.173 -7.992 -2.210 1.00 92.00 341 VAL A CA 1
ATOM 2665 C C . VAL A 1 341 ? -1.574 -6.575 -1.807 1.00 92.00 341 VAL A C 1
ATOM 2667 O O . VAL A 1 341 ? -2.527 -6.382 -1.059 1.00 92.00 341 VAL A O 1
ATOM 2670 N N . VAL A 1 342 ? -0.900 -5.565 -2.362 1.00 88.81 342 VAL A N 1
ATOM 2671 C CA . VAL A 1 342 ? -1.166 -4.152 -2.052 1.00 88.81 342 VAL A CA 1
ATOM 2672 C C . VAL A 1 342 ? -2.582 -3.746 -2.477 1.00 88.81 342 VAL A C 1
ATOM 2674 O O . VAL A 1 342 ? -3.297 -3.093 -1.721 1.00 88.81 342 VAL A O 1
ATOM 2677 N N . GLU A 1 343 ? -3.025 -4.160 -3.666 1.00 88.25 343 GLU A N 1
ATOM 2678 C CA . GLU A 1 343 ? -4.356 -3.832 -4.184 1.00 88.25 343 GLU A CA 1
ATOM 2679 C C . GLU A 1 343 ? -5.499 -4.426 -3.350 1.00 88.25 343 GLU A C 1
ATOM 2681 O O . GLU A 1 343 ? -6.534 -3.767 -3.202 1.00 88.25 343 GLU A O 1
ATOM 2686 N N . ALA A 1 344 ? -5.320 -5.633 -2.807 1.00 90.44 344 ALA A N 1
ATOM 2687 C CA . ALA A 1 344 ? -6.276 -6.271 -1.908 1.00 90.44 344 ALA A CA 1
ATOM 2688 C C . ALA A 1 344 ? -6.302 -5.590 -0.533 1.00 90.44 344 ALA A C 1
ATOM 2690 O O . ALA A 1 344 ? -7.381 -5.248 -0.041 1.00 90.44 344 ALA A O 1
ATOM 2691 N N . HIS A 1 345 ? -5.132 -5.291 0.040 1.00 87.31 345 HIS A N 1
ATOM 2692 C CA . HIS A 1 345 ? -5.031 -4.594 1.323 1.00 87.31 345 HIS A CA 1
ATOM 2693 C C . HIS A 1 345 ? -5.676 -3.210 1.301 1.00 87.31 345 HIS A C 1
ATOM 2695 O O . HIS A 1 345 ? -6.445 -2.883 2.204 1.00 87.31 345 HIS A O 1
ATOM 2701 N N . LEU A 1 346 ? -5.438 -2.419 0.248 1.00 84.75 346 LEU A N 1
ATOM 2702 C CA . LEU A 1 346 ? -6.075 -1.105 0.087 1.00 84.75 346 LEU A CA 1
ATOM 2703 C C . LEU A 1 346 ? -7.605 -1.202 0.045 1.00 84.75 346 LEU A C 1
ATOM 2705 O O . LEU A 1 346 ? -8.301 -0.287 0.475 1.00 84.75 346 LEU A O 1
ATOM 2709 N N . ARG A 1 347 ? -8.136 -2.340 -0.413 1.00 86.88 347 ARG A N 1
ATOM 2710 C CA . ARG A 1 347 ? -9.574 -2.619 -0.441 1.00 86.88 347 ARG A CA 1
ATOM 2711 C C . ARG A 1 347 ? -10.094 -3.238 0.855 1.00 86.88 347 ARG A C 1
ATOM 2713 O O . ARG A 1 347 ? -11.296 -3.433 0.981 1.00 86.88 347 ARG A O 1
ATOM 2720 N N . GLY A 1 348 ? -9.232 -3.504 1.834 1.00 87.75 348 GLY A N 1
ATOM 2721 C CA . GLY A 1 348 ? -9.599 -4.151 3.092 1.00 87.75 348 GLY A CA 1
ATOM 2722 C C . GLY A 1 348 ? -9.824 -5.658 2.978 1.00 87.75 348 GLY A C 1
ATOM 2723 O O . GLY A 1 348 ? -10.498 -6.221 3.835 1.00 87.75 348 GLY A O 1
ATOM 2724 N N . ILE A 1 349 ? -9.297 -6.318 1.949 1.00 92.81 349 ILE A N 1
ATOM 2725 C CA . ILE A 1 349 ? -9.343 -7.779 1.824 1.00 92.81 349 ILE A CA 1
ATOM 2726 C C . ILE A 1 349 ? -8.099 -8.347 2.520 1.00 92.81 349 ILE A C 1
ATOM 2728 O O . ILE A 1 349 ? -6.990 -7.990 2.115 1.00 92.81 349 ILE A O 1
ATOM 2732 N N . PRO A 1 350 ? -8.243 -9.204 3.549 1.00 94.25 350 PRO A N 1
ATOM 2733 C CA . PRO A 1 350 ? -7.109 -9.890 4.159 1.00 94.25 350 PRO A CA 1
ATOM 2734 C C . PRO A 1 350 ? -6.335 -10.726 3.139 1.00 94.25 350 PRO A C 1
ATOM 2736 O O . PRO A 1 350 ? -6.935 -11.443 2.331 1.00 94.25 350 PRO A O 1
ATOM 2739 N N . VAL A 1 351 ? -5.007 -10.652 3.202 1.00 95.38 351 VAL A N 1
ATOM 2740 C CA . VAL A 1 351 ? -4.107 -11.416 2.336 1.00 95.38 351 VAL A CA 1
ATOM 2741 C C . VAL A 1 351 ? -3.312 -12.408 3.174 1.00 95.38 351 VAL A C 1
ATOM 2743 O O . VAL A 1 351 ? -2.763 -12.053 4.210 1.00 95.38 351 VAL A O 1
ATOM 2746 N N . VAL A 1 352 ? -3.227 -13.649 2.705 1.00 96.62 352 VAL A N 1
ATOM 2747 C CA . VAL A 1 352 ? -2.302 -14.666 3.211 1.00 96.62 352 VAL A CA 1
ATOM 2748 C C . VAL A 1 352 ? -1.263 -14.892 2.125 1.00 96.62 352 VAL A C 1
ATOM 2750 O O . VAL A 1 352 ? -1.591 -15.379 1.042 1.00 96.62 352 VAL A O 1
ATOM 2753 N N . SER A 1 353 ? -0.023 -14.495 2.380 1.00 96.94 353 SER A N 1
ATOM 2754 C CA . SER A 1 353 ? 1.034 -14.483 1.367 1.00 96.94 353 SER A CA 1
ATOM 2755 C C . SER A 1 353 ? 2.165 -15.429 1.730 1.00 96.94 353 SER A C 1
ATOM 2757 O O . SER A 1 353 ? 2.416 -15.686 2.905 1.00 96.94 353 SER A O 1
ATOM 2759 N N . SER A 1 354 ? 2.888 -15.924 0.728 1.00 96.75 354 SER A N 1
ATOM 2760 C CA . SER A 1 354 ? 4.161 -16.591 0.971 1.00 96.75 354 SER A CA 1
ATOM 2761 C C . SER A 1 354 ? 5.252 -15.565 1.295 1.00 96.75 354 SER A C 1
ATOM 2763 O O . SER A 1 354 ? 5.074 -14.359 1.087 1.00 96.75 354 SER A O 1
ATOM 2765 N N . ASN A 1 355 ? 6.397 -16.038 1.786 1.00 94.75 355 ASN A N 1
ATOM 2766 C CA . ASN A 1 355 ? 7.597 -15.220 1.977 1.00 94.75 355 ASN A CA 1
ATOM 2767 C C . ASN A 1 355 ? 8.503 -15.148 0.731 1.00 94.75 355 ASN A C 1
ATOM 2769 O O . ASN A 1 355 ? 9.646 -14.705 0.850 1.00 94.75 355 ASN A O 1
ATOM 2773 N N . ALA A 1 356 ? 8.039 -15.613 -0.432 1.00 93.62 356 ALA A N 1
ATOM 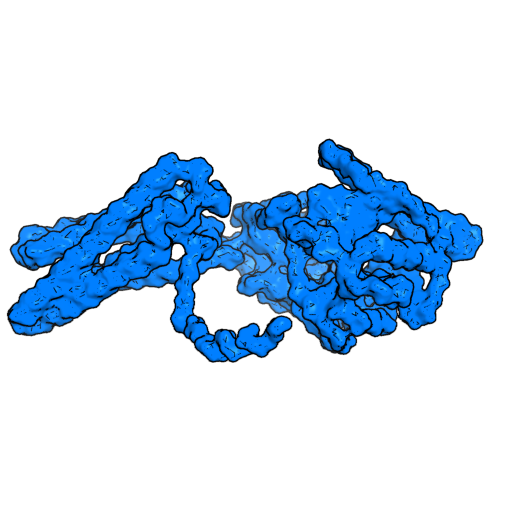2774 C CA . ALA A 1 356 ? 8.872 -15.704 -1.624 1.00 93.62 356 ALA A CA 1
ATOM 2775 C C . ALA A 1 356 ? 9.135 -14.319 -2.236 1.00 93.62 356 ALA A C 1
ATOM 2777 O O . ALA A 1 356 ? 8.214 -13.534 -2.484 1.00 93.62 356 ALA A O 1
ATOM 2778 N N . GLY A 1 357 ? 10.412 -14.019 -2.477 1.00 92.50 357 GLY A N 1
ATOM 2779 C CA . GLY A 1 357 ? 10.855 -12.727 -2.992 1.00 92.50 357 GLY A CA 1
ATOM 2780 C C . GLY A 1 357 ? 10.350 -11.534 -2.165 1.00 92.50 357 GLY A C 1
ATOM 2781 O O . GLY A 1 357 ? 10.334 -11.557 -0.934 1.00 92.50 357 GLY A O 1
ATOM 2782 N N . ALA A 1 358 ? 9.896 -10.494 -2.860 1.00 93.69 358 ALA A N 1
ATOM 2783 C CA . ALA A 1 358 ? 9.436 -9.237 -2.280 1.00 93.69 358 ALA A CA 1
ATOM 2784 C C . ALA A 1 358 ? 8.011 -9.291 -1.708 1.00 93.69 358 ALA A C 1
ATOM 2786 O O . ALA A 1 358 ? 7.497 -8.260 -1.275 1.00 93.69 358 ALA A O 1
ATOM 2787 N N . LEU A 1 359 ? 7.348 -10.453 -1.671 1.00 93.75 359 LEU A N 1
ATOM 2788 C CA . LEU A 1 359 ? 6.009 -10.553 -1.082 1.00 93.75 359 LEU A CA 1
ATOM 2789 C C . LEU A 1 359 ? 5.994 -10.131 0.390 1.00 93.75 359 LEU A C 1
ATOM 2791 O O . LEU A 1 359 ? 5.067 -9.451 0.821 1.00 93.75 359 LEU A O 1
ATOM 2795 N N . SER A 1 360 ? 7.059 -10.439 1.133 1.00 91.12 360 SER A N 1
ATOM 2796 C CA . SER A 1 360 ? 7.219 -9.979 2.517 1.00 91.12 360 SER A CA 1
ATOM 2797 C C . SER A 1 360 ? 7.278 -8.447 2.621 1.00 91.12 360 SER A C 1
ATOM 2799 O O . SER A 1 360 ? 6.760 -7.876 3.578 1.00 91.12 360 SER A O 1
ATOM 2801 N N . GLU A 1 361 ? 7.870 -7.774 1.627 1.00 90.25 361 GLU A N 1
ATOM 2802 C CA . GLU A 1 361 ? 7.893 -6.307 1.542 1.00 90.25 361 GLU A CA 1
ATOM 2803 C C . GLU A 1 361 ? 6.496 -5.759 1.199 1.00 90.25 361 GLU A C 1
ATOM 2805 O O . GLU A 1 361 ? 6.017 -4.827 1.844 1.00 90.25 361 GLU A O 1
ATOM 2810 N N . SER A 1 362 ? 5.796 -6.382 0.246 1.00 90.19 362 SER A N 1
ATOM 2811 C CA . SER A 1 362 ? 4.452 -5.969 -0.194 1.00 90.19 362 SER A CA 1
ATOM 2812 C C . SER A 1 362 ? 3.338 -6.212 0.815 1.00 90.19 362 SER A C 1
ATOM 2814 O O . SER A 1 362 ? 2.272 -5.602 0.708 1.00 90.19 362 SER A O 1
ATOM 2816 N N . MET A 1 363 ? 3.564 -7.079 1.801 1.00 88.69 363 MET A N 1
ATOM 2817 C CA . MET A 1 363 ? 2.673 -7.223 2.951 1.00 88.69 363 MET A CA 1
ATOM 2818 C C . MET A 1 363 ? 2.720 -5.997 3.872 1.00 88.69 363 MET A C 1
ATOM 2820 O O . MET A 1 363 ? 1.850 -5.860 4.724 1.00 88.69 363 MET A O 1
ATOM 2824 N N . LEU A 1 364 ? 3.692 -5.085 3.703 1.00 83.56 364 LEU A N 1
ATOM 2825 C CA . LEU A 1 364 ? 3.770 -3.792 4.400 1.00 83.56 364 LEU A CA 1
ATOM 2826 C C . LEU A 1 364 ? 3.669 -3.911 5.935 1.00 83.56 364 LEU A C 1
ATOM 2828 O O . LEU A 1 364 ? 3.112 -3.044 6.608 1.00 83.56 364 LEU A O 1
ATOM 2832 N N . GLY A 1 365 ? 4.217 -4.997 6.492 1.00 79.50 365 GLY A N 1
ATOM 2833 C CA . GLY A 1 365 ? 4.198 -5.285 7.929 1.00 79.50 365 GLY A CA 1
ATOM 2834 C C . GLY A 1 365 ? 2.895 -5.897 8.456 1.00 79.50 365 GLY A C 1
ATOM 2835 O O . GLY A 1 365 ? 2.717 -5.943 9.672 1.00 79.50 365 GLY A O 1
ATOM 2836 N N . LEU A 1 366 ? 1.991 -6.341 7.577 1.00 80.38 366 LEU A N 1
ATOM 2837 C CA . LEU A 1 366 ? 0.781 -7.070 7.953 1.00 80.38 366 LEU A CA 1
ATOM 2838 C C . LEU A 1 366 ? 1.071 -8.538 8.272 1.00 80.38 366 LEU A C 1
ATOM 2840 O O . LEU A 1 366 ? 1.997 -9.152 7.737 1.00 80.38 366 LEU A O 1
ATOM 2844 N N . ASP A 1 367 ? 0.250 -9.074 9.172 1.00 77.12 367 ASP A N 1
ATOM 2845 C CA . ASP A 1 367 ? 0.338 -10.447 9.655 1.00 77.12 367 ASP A CA 1
ATOM 2846 C C . ASP A 1 367 ? -0.023 -11.451 8.528 1.00 77.12 367 ASP A C 1
ATOM 2848 O O . ASP A 1 367 ? -0.683 -11.091 7.555 1.00 77.12 367 ASP A O 1
ATOM 2852 N N . TYR A 1 368 ? 0.392 -12.720 8.670 1.00 91.31 368 TYR A N 1
ATOM 2853 C CA . TYR A 1 368 ? 0.128 -13.847 7.740 1.00 91.31 368 TYR A CA 1
ATOM 2854 C C . TYR A 1 368 ? 1.031 -13.989 6.506 1.00 91.31 368 TYR A C 1
ATOM 2856 O O . TYR A 1 368 ? 0.576 -14.249 5.389 1.00 91.31 368 TYR A O 1
ATOM 2864 N N . ILE A 1 369 ? 2.340 -13.936 6.756 1.00 94.31 369 ILE A N 1
ATOM 2865 C CA . ILE A 1 369 ? 3.370 -14.416 5.829 1.00 94.31 369 ILE A CA 1
ATOM 2866 C C . ILE A 1 369 ? 3.723 -15.865 6.181 1.00 94.31 369 ILE A C 1
ATOM 2868 O O . ILE A 1 369 ? 4.174 -16.142 7.294 1.00 94.31 369 ILE A O 1
ATOM 2872 N N . ILE A 1 370 ? 3.539 -16.788 5.239 1.00 95.88 370 ILE A N 1
ATOM 2873 C CA . ILE A 1 370 ? 3.827 -18.212 5.422 1.00 95.88 370 ILE A CA 1
ATOM 2874 C C . ILE A 1 370 ? 5.116 -18.582 4.676 1.00 95.88 370 ILE A C 1
ATOM 2876 O O . ILE A 1 370 ? 5.215 -18.346 3.470 1.00 95.88 370 ILE A O 1
ATOM 2880 N N . PRO A 1 371 ? 6.115 -19.170 5.358 1.00 95.19 371 PRO A N 1
ATOM 2881 C CA . PRO A 1 371 ? 7.311 -19.665 4.694 1.00 95.19 371 PRO A CA 1
ATOM 2882 C C . PRO A 1 371 ? 6.991 -20.740 3.653 1.00 95.19 371 PRO A C 1
ATOM 2884 O O . PRO A 1 371 ? 6.219 -21.657 3.928 1.00 95.19 371 PRO A O 1
ATOM 2887 N N . VAL A 1 372 ? 7.612 -20.643 2.479 1.00 95.75 372 VAL A N 1
ATOM 2888 C CA . VAL A 1 372 ? 7.528 -21.655 1.416 1.00 95.75 372 VAL A CA 1
ATOM 2889 C C . VAL A 1 372 ? 8.916 -22.069 0.953 1.00 95.75 372 VAL A C 1
ATOM 2891 O O . VAL A 1 372 ? 9.880 -21.301 1.044 1.00 95.75 372 VAL A O 1
ATOM 2894 N N . THR A 1 373 ? 9.018 -23.269 0.391 1.00 95.00 373 THR A N 1
ATOM 2895 C CA . THR A 1 373 ? 10.227 -23.678 -0.323 1.00 95.00 373 THR A CA 1
ATOM 2896 C C . THR A 1 373 ? 10.190 -23.035 -1.704 1.00 95.00 373 THR A C 1
ATOM 2898 O O . THR A 1 373 ? 9.425 -23.454 -2.566 1.00 95.00 373 THR A O 1
ATOM 2901 N N . SER A 1 374 ? 10.971 -21.971 -1.902 1.00 92.50 374 SER A N 1
ATOM 2902 C CA . SER A 1 374 ? 11.009 -21.240 -3.176 1.00 92.50 374 SER A CA 1
ATOM 2903 C C . SER A 1 374 ? 11.696 -22.056 -4.273 1.00 92.50 374 SER A C 1
ATOM 2905 O O . SER A 1 374 ? 12.546 -22.905 -3.993 1.00 92.50 374 SER A O 1
ATOM 2907 N N . ILE A 1 375 ? 11.357 -21.783 -5.533 1.00 91.94 375 ILE A N 1
ATOM 2908 C CA . ILE A 1 375 ? 12.060 -22.394 -6.665 1.00 91.94 375 ILE A CA 1
ATOM 2909 C C . ILE A 1 375 ? 13.521 -21.911 -6.719 1.00 91.94 375 ILE A C 1
ATOM 2911 O O . ILE A 1 375 ? 13.827 -20.766 -6.397 1.00 91.94 375 ILE A O 1
ATOM 2915 N N . THR A 1 376 ? 14.432 -22.777 -7.161 1.00 86.19 376 THR A N 1
ATOM 2916 C CA . THR A 1 376 ? 15.883 -22.497 -7.194 1.00 86.19 376 THR A CA 1
ATOM 2917 C C . THR A 1 376 ? 16.396 -22.044 -8.562 1.00 86.19 376 THR A C 1
ATOM 2919 O O . THR A 1 376 ? 17.582 -21.772 -8.717 1.00 86.19 376 THR A O 1
ATOM 2922 N N . GLY A 1 377 ? 15.518 -21.992 -9.567 1.00 82.69 377 GLY A N 1
ATOM 2923 C CA . GLY A 1 377 ? 15.866 -21.701 -10.960 1.00 82.69 377 GLY A CA 1
ATOM 2924 C C . GLY A 1 377 ? 16.150 -22.937 -11.822 1.00 82.69 377 GLY A C 1
ATOM 2925 O O . GLY A 1 377 ? 16.276 -22.819 -13.038 1.00 82.69 377 GLY A O 1
ATOM 2926 N N . VAL A 1 378 ? 16.206 -24.133 -11.225 1.00 85.44 378 VAL A N 1
ATOM 2927 C CA . VAL A 1 378 ? 16.428 -25.382 -11.967 1.00 85.44 378 VAL A CA 1
ATOM 2928 C C . VAL A 1 378 ? 15.202 -25.723 -12.817 1.00 85.44 378 VAL A C 1
ATOM 2930 O O . VAL A 1 378 ? 14.061 -25.647 -12.349 1.00 85.44 378 VAL A O 1
ATOM 2933 N N . ARG A 1 379 ? 15.451 -26.105 -14.072 1.00 84.88 379 ARG A N 1
ATOM 2934 C CA . ARG A 1 379 ? 14.431 -26.473 -15.056 1.00 84.88 379 ARG A CA 1
ATOM 2935 C C . ARG A 1 379 ? 14.481 -27.970 -15.363 1.00 84.88 379 ARG A C 1
ATOM 2937 O O . ARG A 1 379 ? 15.548 -28.575 -15.294 1.00 84.88 379 ARG A O 1
ATOM 2944 N N . ASP A 1 380 ? 13.330 -28.548 -15.680 1.00 84.69 380 ASP A N 1
ATOM 2945 C CA . ASP A 1 380 ? 13.210 -29.918 -16.174 1.00 84.69 380 ASP A CA 1
ATOM 2946 C C . ASP A 1 380 ? 13.633 -30.029 -17.654 1.00 84.69 380 ASP A C 1
ATOM 2948 O O . ASP A 1 380 ? 13.954 -29.033 -18.309 1.00 84.69 380 ASP A O 1
ATOM 2952 N N . GLU A 1 381 ? 13.610 -31.246 -18.206 1.00 82.25 381 GLU A N 1
ATOM 2953 C CA . GLU A 1 381 ? 13.942 -31.514 -19.617 1.00 82.25 381 GLU A CA 1
ATOM 2954 C C . GLU A 1 381 ? 13.018 -30.782 -20.609 1.00 82.25 381 GLU A C 1
ATOM 2956 O O . GLU A 1 381 ? 13.392 -30.561 -21.759 1.00 82.25 381 GLU A O 1
ATOM 2961 N N . SER A 1 382 ? 11.826 -30.363 -20.165 1.00 77.88 382 SER A N 1
ATOM 2962 C CA . SER A 1 382 ? 10.883 -29.563 -20.956 1.00 77.88 382 SER A CA 1
ATOM 2963 C C . SER A 1 382 ? 11.140 -28.052 -20.865 1.00 77.88 382 SER A C 1
ATOM 2965 O O . SER A 1 382 ? 10.442 -27.266 -21.504 1.00 77.88 382 SER A O 1
ATOM 2967 N N . GLY A 1 383 ? 12.136 -27.628 -20.079 1.00 76.06 383 GLY A N 1
ATOM 2968 C CA . GLY A 1 383 ? 12.478 -26.227 -19.850 1.00 76.06 383 GLY A CA 1
ATOM 2969 C C . GLY A 1 383 ? 11.589 -25.519 -18.821 1.00 76.06 383 GLY A C 1
ATOM 2970 O O . GLY A 1 383 ? 11.714 -24.302 -18.650 1.00 76.06 383 GLY A O 1
ATOM 2971 N N . ARG A 1 384 ? 10.709 -26.237 -18.112 1.00 81.56 384 ARG A N 1
ATOM 2972 C CA . ARG A 1 384 ? 9.843 -25.680 -17.059 1.00 81.56 384 ARG A CA 1
ATOM 2973 C C . ARG A 1 384 ? 10.552 -25.708 -15.714 1.00 81.56 384 ARG A C 1
ATOM 2975 O O . ARG A 1 384 ? 11.329 -26.613 -15.441 1.00 81.56 384 ARG A O 1
ATOM 2982 N N . TYR A 1 385 ? 10.280 -24.731 -14.853 1.00 86.06 385 TYR A N 1
ATOM 2983 C CA . TYR A 1 385 ? 10.843 -24.722 -13.503 1.00 86.06 385 TYR A CA 1
ATOM 2984 C C . TYR A 1 385 ? 10.356 -25.924 -12.695 1.00 86.06 385 TYR A C 1
ATOM 2986 O O . TYR A 1 385 ? 9.157 -26.201 -12.651 1.00 86.06 385 TYR A O 1
ATOM 2994 N N . MET A 1 386 ? 11.283 -26.607 -12.024 1.00 88.81 386 MET A N 1
ATOM 2995 C CA . MET A 1 386 ? 10.921 -27.674 -11.098 1.00 88.81 386 MET A CA 1
ATOM 2996 C C . MET A 1 386 ? 10.239 -27.071 -9.871 1.00 88.81 386 MET A C 1
ATOM 2998 O O . MET A 1 386 ? 10.791 -26.187 -9.211 1.00 88.81 386 MET A O 1
ATOM 3002 N N . ILE A 1 387 ? 9.033 -27.552 -9.574 1.00 91.25 387 ILE A N 1
ATOM 3003 C CA . ILE A 1 387 ? 8.230 -27.074 -8.450 1.00 91.25 387 ILE A CA 1
ATOM 3004 C C . ILE A 1 387 ? 8.535 -27.934 -7.216 1.00 91.25 387 ILE A C 1
ATOM 3006 O O . ILE A 1 387 ? 8.263 -29.135 -7.248 1.00 91.25 387 ILE A O 1
ATOM 3010 N N . PRO A 1 388 ? 9.102 -27.362 -6.139 1.00 92.62 388 PRO A N 1
ATOM 3011 C CA . PRO A 1 388 ? 9.346 -28.099 -4.905 1.00 92.62 388 PRO A CA 1
ATOM 3012 C C . PRO A 1 388 ? 8.038 -28.404 -4.164 1.00 92.62 388 PRO A C 1
ATOM 3014 O O . PRO A 1 388 ? 7.083 -27.624 -4.217 1.00 92.62 388 PRO A O 1
ATOM 3017 N N . GLU A 1 389 ? 8.020 -29.521 -3.435 1.00 92.19 389 GLU A N 1
ATOM 3018 C CA . GLU A 1 389 ? 6.910 -29.911 -2.558 1.00 92.19 389 GLU A CA 1
ATOM 3019 C C . GLU A 1 389 ? 6.711 -28.890 -1.425 1.00 92.19 389 GLU A C 1
ATOM 3021 O O . GLU A 1 389 ? 7.672 -28.280 -0.951 1.00 92.19 389 GLU A O 1
ATOM 3026 N N . GLN A 1 390 ? 5.459 -28.682 -1.005 1.00 95.19 390 GLN A N 1
ATOM 3027 C CA . GLN A 1 390 ? 5.083 -27.645 -0.040 1.00 95.19 390 GLN A CA 1
ATOM 3028 C C . GLN A 1 390 ? 4.288 -28.225 1.127 1.00 95.19 390 GLN A C 1
ATOM 3030 O O . GLN A 1 390 ? 3.397 -29.052 0.935 1.00 95.19 390 GLN A O 1
ATOM 3035 N N . ASP A 1 391 ? 4.539 -27.714 2.335 1.00 93.94 391 ASP A N 1
ATOM 3036 C CA . ASP A 1 391 ? 3.656 -27.962 3.472 1.00 93.94 391 ASP A CA 1
ATOM 3037 C C . ASP A 1 391 ? 2.493 -26.961 3.488 1.00 93.94 391 ASP A C 1
ATOM 3039 O O . ASP A 1 391 ? 2.648 -25.756 3.690 1.00 93.94 391 ASP A O 1
ATOM 3043 N N . VAL A 1 392 ? 1.292 -27.495 3.294 1.00 95.81 392 VAL A N 1
ATOM 3044 C CA . VAL A 1 392 ? 0.047 -26.726 3.203 1.00 95.81 392 VAL A CA 1
ATOM 3045 C C . VAL A 1 392 ? -0.637 -26.577 4.575 1.00 95.81 392 VAL A C 1
ATOM 3047 O O . VAL A 1 392 ? -1.592 -25.816 4.717 1.00 95.81 392 VAL A O 1
ATOM 3050 N N . ALA A 1 393 ? -0.168 -27.262 5.625 1.00 96.06 393 ALA A N 1
ATOM 3051 C CA . ALA A 1 393 ? -0.801 -27.216 6.947 1.00 96.06 393 ALA A CA 1
ATOM 3052 C C . ALA A 1 393 ? -0.859 -25.803 7.578 1.00 96.06 393 ALA A C 1
ATOM 3054 O O . ALA A 1 393 ? -1.923 -25.438 8.096 1.00 96.06 393 ALA A O 1
ATOM 3055 N N . PRO A 1 394 ? 0.195 -24.960 7.504 1.00 96.50 394 PRO A N 1
ATOM 3056 C CA . PRO A 1 394 ? 0.128 -23.589 8.015 1.00 96.50 394 PRO A CA 1
ATOM 3057 C C . PRO A 1 394 ? -0.916 -22.742 7.279 1.00 96.50 394 PRO A C 1
ATOM 3059 O O . PRO A 1 394 ? -1.636 -21.963 7.904 1.00 96.50 394 PRO A O 1
ATOM 3062 N N . TRP A 1 395 ? -1.044 -22.947 5.965 1.00 97.19 395 TRP A N 1
ATOM 3063 C CA . TRP A 1 395 ? -2.021 -22.264 5.120 1.00 97.19 395 TRP A CA 1
ATOM 3064 C C . TRP A 1 395 ? -3.445 -22.605 5.541 1.00 97.19 395 TRP A C 1
ATOM 3066 O O . TRP A 1 395 ? -4.229 -21.696 5.804 1.00 97.19 395 TRP A O 1
ATOM 3076 N N . VAL A 1 396 ? -3.750 -23.900 5.696 1.00 97.38 396 VAL A N 1
ATOM 3077 C CA . VAL A 1 396 ? -5.060 -24.398 6.151 1.00 97.38 396 VAL A CA 1
ATOM 3078 C C . VAL A 1 396 ? -5.479 -23.733 7.460 1.00 97.38 396 VAL A C 1
ATOM 3080 O O . VAL A 1 396 ? -6.610 -23.257 7.570 1.00 97.38 396 VAL A O 1
ATOM 3083 N N . LYS A 1 397 ? -4.568 -23.657 8.437 1.00 96.19 397 LYS A N 1
ATOM 3084 C CA . LYS A 1 397 ? -4.839 -23.045 9.744 1.00 96.19 397 LYS A CA 1
ATOM 3085 C C . LYS A 1 397 ? -5.245 -21.577 9.606 1.00 96.19 397 LYS A C 1
ATOM 3087 O O . LYS A 1 397 ? -6.263 -21.173 10.163 1.00 96.19 397 LYS A O 1
ATOM 3092 N N . VAL A 1 398 ? -4.459 -20.794 8.868 1.00 95.31 398 VAL A N 1
ATOM 3093 C CA . VAL A 1 398 ? -4.677 -19.349 8.728 1.00 95.31 398 VAL A CA 1
ATOM 3094 C C . VAL A 1 398 ? -5.952 -19.052 7.944 1.00 95.31 398 VAL A C 1
ATOM 3096 O O . VAL A 1 398 ? -6.778 -18.271 8.413 1.00 95.31 398 VAL A O 1
ATOM 3099 N N . ILE A 1 399 ? -6.158 -19.695 6.787 1.00 96.38 399 ILE A N 1
ATOM 3100 C CA . ILE A 1 399 ? -7.356 -19.430 5.976 1.00 96.38 399 ILE A CA 1
ATOM 3101 C C . ILE A 1 399 ? -8.625 -19.844 6.717 1.00 96.38 399 ILE A C 1
ATOM 3103 O O . ILE A 1 399 ? -9.622 -19.136 6.654 1.00 96.38 399 ILE A O 1
ATOM 3107 N N . THR A 1 400 ? -8.589 -20.952 7.465 1.00 95.88 400 THR A N 1
ATOM 3108 C CA . THR A 1 400 ? -9.753 -21.408 8.232 1.00 95.88 400 THR A CA 1
ATOM 3109 C C . THR A 1 400 ? -10.095 -20.397 9.321 1.00 95.88 400 THR A C 1
ATOM 3111 O O . THR A 1 400 ? -11.266 -20.053 9.465 1.00 95.88 400 THR A O 1
ATOM 3114 N N . ASN A 1 401 ? -9.085 -19.853 10.013 1.00 94.81 401 ASN A N 1
ATOM 3115 C CA . ASN A 1 401 ? -9.288 -18.804 11.010 1.00 94.81 401 ASN A CA 1
ATOM 3116 C C . ASN A 1 401 ? -9.912 -17.547 10.390 1.00 94.81 401 ASN A C 1
ATOM 3118 O O . ASN A 1 401 ? -10.975 -17.120 10.821 1.00 94.81 401 ASN A O 1
ATOM 3122 N N . LEU A 1 402 ? -9.317 -17.007 9.322 1.00 93.88 402 LEU A N 1
ATOM 3123 C CA . LEU A 1 402 ? -9.808 -15.784 8.670 1.00 93.88 402 LEU A CA 1
ATOM 3124 C C . LEU A 1 402 ? -11.196 -15.946 8.032 1.00 93.88 402 LEU A C 1
ATOM 3126 O O . LEU A 1 402 ? -11.934 -14.972 7.878 1.00 93.88 402 LEU A O 1
ATOM 3130 N N . MET A 1 403 ? -11.570 -17.165 7.644 1.00 95.81 403 MET A N 1
ATOM 3131 C CA . MET A 1 403 ? -12.894 -17.443 7.088 1.00 95.81 403 MET A CA 1
ATOM 3132 C C . MET A 1 403 ? -13.986 -17.549 8.162 1.00 95.81 403 MET A C 1
ATOM 3134 O O . MET A 1 403 ? -15.145 -17.258 7.850 1.00 95.81 403 MET A O 1
ATOM 3138 N N . GLN A 1 404 ? -13.634 -17.937 9.395 1.00 93.38 404 GLN A N 1
ATOM 3139 C CA . GLN A 1 404 ? -14.577 -18.254 10.478 1.00 93.38 404 GLN A CA 1
ATOM 3140 C C . GLN A 1 404 ? -14.617 -17.206 11.603 1.00 93.38 404 GLN A C 1
ATOM 3142 O O . GLN A 1 404 ? -15.688 -16.958 12.153 1.00 93.38 404 GLN A O 1
ATOM 3147 N N . ASP A 1 405 ? -13.490 -16.572 11.931 1.00 90.25 405 ASP A N 1
ATOM 3148 C CA . ASP A 1 405 ? -13.374 -15.570 12.993 1.00 90.25 405 ASP A CA 1
ATOM 3149 C C . ASP A 1 405 ? -13.536 -14.153 12.424 1.00 90.25 405 ASP A C 1
ATOM 3151 O O . ASP A 1 405 ? -12.649 -13.610 11.759 1.00 90.25 405 ASP A O 1
ATOM 3155 N N . GLN A 1 406 ? -14.689 -13.538 12.703 1.00 84.62 406 GLN A N 1
ATOM 3156 C CA . GLN A 1 406 ? -14.987 -12.173 12.267 1.00 84.62 406 GLN A CA 1
ATOM 3157 C C . GLN A 1 406 ? -14.058 -11.142 12.901 1.00 84.62 406 GLN A C 1
ATOM 3159 O O . GLN A 1 406 ? -13.684 -10.173 12.245 1.00 84.62 406 GLN A O 1
ATOM 3164 N N . CYS A 1 407 ? -13.680 -11.344 14.161 1.00 78.12 407 CYS A N 1
ATOM 3165 C CA . CYS A 1 407 ? -12.847 -10.405 14.895 1.00 78.12 407 CYS A CA 1
ATOM 3166 C C . CYS A 1 407 ? -11.438 -10.372 14.299 1.00 78.12 407 CYS A C 1
ATOM 3168 O O . CYS A 1 407 ? -10.910 -9.293 14.023 1.00 78.12 407 CYS A O 1
ATOM 3170 N N . ASP A 1 408 ? -10.850 -11.541 14.035 1.00 80.50 408 ASP A N 1
ATOM 3171 C CA . ASP A 1 408 ? -9.528 -11.618 13.411 1.00 80.50 408 ASP A CA 1
ATOM 3172 C C . ASP A 1 408 ? -9.555 -11.129 11.955 1.00 80.50 408 ASP A C 1
ATOM 3174 O O . ASP A 1 408 ? -8.702 -10.334 11.554 1.00 80.50 408 ASP A O 1
ATOM 3178 N N . TYR A 1 409 ? -10.591 -11.490 11.186 1.00 88.19 409 TYR A N 1
ATOM 3179 C CA . TYR A 1 409 ? -10.801 -10.957 9.838 1.00 88.19 409 TYR A CA 1
ATOM 3180 C C . TYR A 1 409 ? -10.852 -9.426 9.832 1.00 88.19 409 TYR A C 1
ATOM 3182 O O . TYR A 1 409 ? -10.131 -8.781 9.070 1.00 88.19 409 TYR A O 1
ATOM 3190 N N . GLU A 1 410 ? -11.696 -8.824 10.676 1.00 83.44 410 GLU A N 1
ATOM 3191 C CA . GLU A 1 410 ? -11.875 -7.373 10.734 1.00 83.44 410 GLU A CA 1
ATOM 3192 C C . GLU A 1 410 ? -10.608 -6.679 11.226 1.00 83.44 410 GLU A C 1
ATOM 3194 O O . GLU A 1 410 ? -10.229 -5.640 10.680 1.00 83.44 410 GLU A O 1
ATOM 3199 N N . LYS A 1 411 ? -9.905 -7.271 12.196 1.00 80.38 411 LYS A N 1
ATOM 3200 C CA . LYS A 1 411 ? -8.610 -6.783 12.671 1.00 80.38 411 LYS A CA 1
ATOM 3201 C C . LYS A 1 411 ? -7.602 -6.704 11.530 1.00 80.38 411 LYS A C 1
ATOM 3203 O O . LYS A 1 411 ? -6.979 -5.663 11.378 1.00 80.38 411 LYS A O 1
ATOM 3208 N N . VAL A 1 412 ? -7.462 -7.741 10.708 1.00 83.50 412 VAL A N 1
ATOM 3209 C CA . VAL A 1 412 ? -6.497 -7.768 9.590 1.00 83.50 412 VAL A CA 1
ATOM 3210 C C . VAL A 1 412 ? -6.943 -6.845 8.461 1.00 83.50 412 VAL A C 1
ATOM 3212 O O . VAL A 1 412 ? -6.175 -6.022 7.966 1.00 83.50 412 VAL A O 1
ATOM 3215 N N . SER A 1 413 ? -8.231 -6.909 8.122 1.00 83.69 413 SER A N 1
ATOM 3216 C CA . SER A 1 413 ? -8.893 -6.055 7.134 1.00 83.69 413 SER A CA 1
ATOM 3217 C C . SER A 1 413 ? -8.719 -4.562 7.448 1.00 83.69 413 SER A C 1
ATOM 3219 O O . SER A 1 413 ? -8.650 -3.740 6.529 1.00 83.69 413 SER A O 1
ATOM 3221 N N . THR A 1 414 ? -8.645 -4.201 8.735 1.00 74.06 414 THR A N 1
ATOM 3222 C CA . THR A 1 414 ? -8.467 -2.824 9.222 1.00 74.06 414 THR A CA 1
ATOM 3223 C C . THR A 1 414 ? -7.062 -2.519 9.743 1.00 74.06 414 THR A C 1
ATOM 3225 O O . THR A 1 414 ? -6.770 -1.353 9.979 1.00 74.06 414 THR A O 1
ATOM 3228 N N . GLN A 1 415 ? -6.162 -3.497 9.894 1.00 64.69 415 GLN A N 1
ATOM 3229 C CA . GLN A 1 415 ? -4.785 -3.293 10.374 1.00 64.69 415 GLN A CA 1
ATOM 3230 C C . GLN A 1 415 ? -3.963 -2.451 9.396 1.00 64.69 415 GLN A C 1
ATOM 3232 O O . GLN A 1 415 ? -3.168 -1.624 9.844 1.00 64.69 415 GLN A O 1
ATOM 3237 N N . GLY A 1 416 ? -4.240 -2.557 8.089 1.00 54.19 416 GLY A N 1
ATOM 3238 C CA . GLY A 1 416 ? -3.738 -1.612 7.079 1.00 54.19 416 GLY A CA 1
ATOM 3239 C C . GLY A 1 416 ? -4.181 -0.159 7.323 1.00 54.19 416 GLY A C 1
ATOM 3240 O O . GLY A 1 416 ? -3.677 0.762 6.692 1.00 54.19 416 GLY A O 1
ATOM 3241 N N . ILE A 1 417 ? -5.102 0.049 8.269 1.00 57.59 417 ILE A N 1
ATOM 3242 C CA . ILE A 1 417 ? -5.692 1.319 8.699 1.00 57.59 417 ILE A CA 1
ATOM 3243 C C . ILE A 1 417 ? -5.714 1.392 10.240 1.00 57.59 417 ILE A C 1
ATOM 3245 O O . ILE A 1 417 ? -6.673 1.894 10.829 1.00 57.59 417 ILE A O 1
ATOM 3249 N N . ARG A 1 418 ? -4.717 0.849 10.957 1.00 51.69 418 ARG A N 1
ATOM 3250 C CA . ARG A 1 418 ? -4.739 0.879 12.432 1.00 51.69 418 ARG A CA 1
ATOM 3251 C C . ARG A 1 418 ? -4.869 2.335 12.899 1.00 51.69 418 ARG A C 1
ATOM 3253 O O . ARG A 1 418 ? -3.957 3.122 12.695 1.00 51.69 418 ARG A O 1
ATOM 3260 N N . HIS A 1 419 ? -5.992 2.691 13.532 1.00 53.28 419 HIS A N 1
ATOM 3261 C CA . HIS A 1 419 ? -6.419 4.083 13.774 1.00 53.28 419 HIS A CA 1
ATOM 3262 C C . HIS A 1 419 ? -5.501 4.914 14.698 1.00 53.28 419 HIS A C 1
ATOM 3264 O O . HIS A 1 419 ? -5.819 6.064 14.983 1.00 53.28 419 HIS A O 1
ATOM 3270 N N . LYS A 1 420 ? -4.399 4.327 15.194 1.00 58.69 420 LYS A N 1
ATOM 3271 C CA . LYS A 1 420 ? -3.372 4.905 16.085 1.00 58.69 420 LYS A CA 1
ATOM 3272 C C . LYS A 1 420 ? -3.922 5.916 17.112 1.00 58.69 420 LYS A C 1
ATOM 3274 O O . LYS A 1 420 ? -3.288 6.919 17.425 1.00 58.69 420 LYS A O 1
ATOM 3279 N N . THR A 1 421 ? -5.082 5.626 17.711 1.00 67.25 421 THR A N 1
ATOM 3280 C CA . THR A 1 421 ? -5.761 6.456 18.725 1.00 67.25 421 THR A CA 1
ATOM 3281 C C . THR A 1 421 ? -5.120 6.311 20.117 1.00 67.25 421 THR A C 1
ATOM 3283 O O . THR A 1 421 ? -5.824 6.214 21.120 1.00 67.25 421 THR A O 1
ATOM 3286 N N . TRP A 1 422 ? -3.786 6.256 20.210 1.00 70.56 422 TRP A N 1
ATOM 3287 C CA . TRP A 1 422 ? -3.061 5.918 21.446 1.00 70.56 422 TRP A CA 1
ATOM 3288 C C . TRP A 1 422 ? -3.381 6.856 22.612 1.00 70.56 422 TRP A C 1
ATOM 3290 O O . TRP A 1 422 ? -3.627 6.382 23.717 1.00 70.56 422 TRP A O 1
ATOM 3300 N N . GLY A 1 423 ? -3.449 8.169 22.357 1.00 78.75 423 GLY A N 1
ATOM 3301 C CA . GLY A 1 423 ? -3.798 9.156 23.385 1.00 78.75 423 GLY A CA 1
ATOM 3302 C C . GLY A 1 423 ? -5.203 8.945 23.958 1.00 78.75 423 GLY A C 1
ATOM 3303 O O . GLY A 1 423 ? -5.363 8.924 25.170 1.00 78.75 423 GLY A O 1
ATOM 3304 N N . TYR A 1 424 ? -6.189 8.698 23.088 1.00 84.75 424 TYR A N 1
ATOM 3305 C CA . TYR A 1 424 ? -7.577 8.415 23.477 1.00 84.75 424 TYR A CA 1
ATOM 3306 C C . TYR A 1 424 ? -7.689 7.136 24.321 1.00 84.75 424 TYR A C 1
ATOM 3308 O O . TYR A 1 424 ? -8.373 7.113 25.340 1.00 84.75 424 TYR A O 1
ATOM 3316 N N . LEU A 1 425 ? -7.001 6.065 23.907 1.00 83.94 425 LEU A N 1
ATOM 3317 C CA . LEU A 1 425 ? -7.027 4.788 24.622 1.00 83.94 425 LEU A CA 1
ATOM 3318 C C . LEU A 1 425 ? -6.354 4.891 25.991 1.00 83.94 425 LEU A C 1
ATOM 3320 O O . LEU A 1 425 ? -6.879 4.359 26.965 1.00 83.94 425 LEU A O 1
ATOM 3324 N N . PHE A 1 426 ? -5.218 5.588 26.068 1.00 87.06 426 PHE A N 1
ATOM 3325 C CA . PHE A 1 426 ? -4.488 5.790 27.316 1.00 87.06 426 PHE A CA 1
ATOM 3326 C C . PHE A 1 426 ? -5.346 6.517 28.356 1.00 87.06 426 PHE A C 1
ATOM 3328 O O . PHE A 1 426 ? -5.506 6.025 29.472 1.00 87.06 426 PHE A O 1
ATOM 3335 N N . THR A 1 427 ? -5.950 7.651 27.985 1.00 88.50 427 THR A N 1
ATOM 3336 C CA . THR A 1 427 ? -6.778 8.436 28.908 1.00 88.50 427 THR A CA 1
ATOM 3337 C C . THR A 1 427 ? -8.036 7.675 29.321 1.00 88.50 427 THR A C 1
ATOM 3339 O O . THR A 1 427 ? -8.324 7.580 30.511 1.00 88.50 427 THR A O 1
ATOM 3342 N N . MET A 1 428 ? -8.741 7.039 28.379 1.00 91.00 428 MET A N 1
ATOM 3343 C CA . MET A 1 428 ? -9.910 6.214 28.703 1.00 91.00 428 MET A CA 1
ATOM 3344 C C . MET A 1 428 ? -9.562 5.075 29.666 1.00 91.00 428 MET A C 1
ATOM 3346 O O . MET A 1 428 ? -10.278 4.871 30.644 1.00 91.00 428 MET A O 1
ATOM 3350 N N . PHE A 1 429 ? -8.463 4.354 29.430 1.00 90.94 429 PHE A N 1
ATOM 3351 C CA . PHE A 1 429 ? -8.036 3.247 30.286 1.00 90.94 429 PHE A CA 1
ATOM 3352 C C . PHE A 1 429 ? -7.738 3.707 31.719 1.00 90.94 429 PHE A C 1
ATOM 3354 O O . PHE A 1 429 ? -8.277 3.139 32.669 1.00 90.94 429 PHE A O 1
ATOM 3361 N N . CYS A 1 430 ? -6.941 4.769 31.880 1.00 91.00 430 CYS A N 1
ATOM 3362 C CA . CYS A 1 430 ? -6.616 5.319 33.196 1.00 91.00 430 CYS A CA 1
ATOM 3363 C C . CYS A 1 430 ? -7.867 5.762 33.969 1.00 91.00 430 CYS A C 1
ATOM 3365 O O . CYS A 1 430 ? -7.987 5.448 35.153 1.00 91.00 430 CYS A O 1
ATOM 3367 N N . GLY A 1 431 ? -8.817 6.428 33.301 1.00 91.94 431 GLY A N 1
ATOM 3368 C CA . GLY A 1 431 ? -10.077 6.850 33.919 1.00 91.94 431 GLY A CA 1
ATOM 3369 C C . GLY A 1 431 ? -10.905 5.675 34.448 1.00 91.94 431 GLY A C 1
ATOM 3370 O O . GLY A 1 431 ? -11.348 5.700 35.593 1.00 91.94 431 GLY A O 1
ATOM 3371 N N . HIS A 1 432 ? -11.052 4.603 33.659 1.00 92.06 432 HIS A N 1
ATOM 3372 C CA . HIS A 1 432 ? -11.806 3.414 34.077 1.00 92.06 432 HIS A CA 1
ATOM 3373 C C . HIS A 1 432 ? -11.167 2.702 35.268 1.00 92.06 432 HIS A C 1
ATOM 3375 O O . HIS A 1 432 ? -11.872 2.323 36.200 1.00 92.06 432 HIS A O 1
ATOM 3381 N N . VAL A 1 433 ? -9.841 2.526 35.254 1.00 94.12 433 VAL A N 1
ATOM 3382 C CA . VAL A 1 433 ? -9.125 1.872 36.360 1.00 94.12 433 VAL A CA 1
ATOM 3383 C C . VAL A 1 433 ? -9.357 2.628 37.667 1.00 94.12 433 VAL A C 1
ATOM 3385 O O . VAL A 1 433 ? -9.669 2.008 38.681 1.00 94.12 433 VAL A O 1
ATOM 3388 N N . LEU A 1 434 ? -9.256 3.958 37.644 1.00 92.19 434 LEU A N 1
ATOM 3389 C CA . LEU A 1 434 ? -9.453 4.784 38.834 1.00 92.19 434 LEU A CA 1
ATOM 3390 C C . LEU A 1 434 ? -10.894 4.727 39.356 1.00 92.19 434 LEU A C 1
ATOM 3392 O O . LEU A 1 434 ? -11.087 4.535 40.552 1.00 92.19 434 LEU A O 1
ATOM 3396 N N . GLU A 1 435 ? -11.900 4.816 38.484 1.00 92.50 435 GLU A N 1
ATOM 3397 C CA . GLU A 1 435 ? -13.309 4.710 38.896 1.00 92.50 435 GLU A CA 1
ATOM 3398 C C . GLU A 1 435 ? -13.621 3.330 39.500 1.00 92.50 435 GLU A C 1
ATOM 3400 O O . GLU A 1 435 ? -14.240 3.238 40.560 1.00 92.50 435 GLU A O 1
ATOM 3405 N N . ILE A 1 436 ? -13.121 2.243 38.897 1.00 92.44 436 ILE A N 1
ATOM 3406 C CA . ILE A 1 436 ? -13.298 0.883 39.433 1.00 92.44 436 ILE A CA 1
ATOM 3407 C C . ILE A 1 436 ? -12.667 0.760 40.823 1.00 92.44 436 ILE A C 1
ATOM 3409 O O . ILE A 1 436 ? -13.303 0.237 41.740 1.00 92.44 436 ILE A O 1
ATOM 3413 N N . VAL A 1 437 ? -11.438 1.257 41.000 1.00 93.06 437 VAL A N 1
ATOM 3414 C CA . VAL A 1 437 ? -10.760 1.242 42.305 1.00 93.06 437 VAL A CA 1
ATOM 3415 C C . VAL A 1 437 ? -11.532 2.077 43.330 1.00 93.06 437 VAL A C 1
ATOM 3417 O O . VAL A 1 437 ? -11.673 1.643 44.473 1.00 93.06 437 VAL A O 1
ATOM 3420 N N . GLY A 1 438 ? -12.089 3.222 42.932 1.00 90.38 438 GLY A N 1
ATOM 3421 C CA . GLY A 1 438 ? -12.893 4.075 43.805 1.00 90.38 438 GLY A CA 1
ATOM 3422 C C . GLY A 1 438 ? -14.154 3.383 44.307 1.00 90.38 438 GLY A C 1
ATOM 3423 O O . GLY A 1 438 ? -14.391 3.321 45.516 1.00 90.38 438 GLY A O 1
ATOM 3424 N N . PHE A 1 439 ? -14.938 2.787 43.410 1.00 89.81 439 PHE A N 1
ATOM 3425 C CA . PHE A 1 439 ? -16.140 2.049 43.802 1.00 89.81 439 PHE A CA 1
ATOM 3426 C C . PHE A 1 439 ? -15.817 0.770 44.587 1.00 89.81 439 PHE A C 1
ATOM 3428 O O . PHE A 1 439 ? -16.520 0.456 45.546 1.00 89.81 439 PHE A O 1
ATOM 3435 N N . ALA A 1 440 ? -14.725 0.069 44.265 1.00 90.25 440 ALA A N 1
ATOM 3436 C CA . ALA A 1 440 ? -14.264 -1.075 45.052 1.00 90.25 440 ALA A CA 1
ATOM 3437 C C . ALA A 1 440 ? -13.863 -0.665 46.480 1.00 90.25 440 ALA A C 1
ATOM 3439 O O . ALA A 1 440 ? -14.258 -1.324 47.442 1.00 90.25 440 ALA A O 1
ATOM 3440 N N . ALA A 1 441 ? -13.144 0.452 46.636 1.00 89.00 441 ALA A N 1
ATOM 3441 C CA . ALA A 1 441 ? -12.797 1.006 47.943 1.00 89.00 441 ALA A CA 1
ATOM 3442 C C . ALA A 1 441 ? -14.049 1.407 48.740 1.00 89.00 441 ALA A C 1
ATOM 3444 O O . ALA A 1 441 ? -14.117 1.156 49.943 1.00 89.00 441 ALA A O 1
ATOM 3445 N N . ARG A 1 442 ? -15.078 1.945 48.073 1.00 86.44 442 ARG A N 1
ATOM 3446 C CA . ARG A 1 442 ? -16.372 2.256 48.699 1.00 86.44 442 ARG A CA 1
ATOM 3447 C C . ARG A 1 442 ? -17.092 1.002 49.205 1.00 86.44 442 ARG A C 1
ATOM 3449 O O . ARG A 1 442 ? -17.612 1.008 50.317 1.00 86.44 442 ARG A O 1
ATOM 3456 N N . ILE A 1 443 ? -17.083 -0.086 48.434 1.00 87.62 443 ILE A N 1
ATOM 3457 C CA . ILE A 1 443 ? -17.627 -1.381 48.876 1.00 87.62 443 ILE A CA 1
ATOM 3458 C C . ILE A 1 443 ? -16.826 -1.916 50.071 1.00 87.62 443 ILE A C 1
ATOM 3460 O O . ILE A 1 443 ? -17.410 -2.375 51.048 1.00 87.62 443 ILE A O 1
ATOM 3464 N N . ALA A 1 444 ? -15.496 -1.815 50.043 1.00 86.75 444 ALA A N 1
ATOM 3465 C CA . ALA A 1 444 ? -14.648 -2.247 51.154 1.00 86.75 444 ALA A CA 1
ATOM 3466 C C . ALA A 1 444 ? -14.949 -1.475 52.456 1.00 86.75 444 ALA A C 1
ATOM 3468 O O . ALA A 1 444 ? -15.009 -2.080 53.528 1.00 86.75 444 ALA A O 1
ATOM 3469 N N . MET A 1 445 ? -15.223 -0.167 52.360 1.00 85.69 445 MET A N 1
ATOM 3470 C CA . MET A 1 445 ? -15.656 0.649 53.501 1.00 85.69 445 MET A CA 1
ATOM 3471 C C . MET A 1 445 ? -16.982 0.165 54.100 1.00 85.69 445 MET A C 1
ATOM 3473 O O . MET A 1 445 ? -17.127 0.169 55.320 1.00 85.69 445 MET A O 1
ATOM 3477 N N . HIS A 1 446 ? -17.927 -0.300 53.275 1.00 83.19 446 HIS A N 1
ATOM 3478 C CA . HIS A 1 446 ? -19.187 -0.877 53.760 1.00 83.19 446 HIS A CA 1
ATOM 3479 C C . HIS A 1 446 ? -18.957 -2.122 54.635 1.00 83.19 446 HIS A C 1
ATOM 3481 O O . HIS A 1 446 ? -19.657 -2.325 55.623 1.00 83.19 446 HIS A O 1
ATOM 3487 N N . PHE A 1 447 ? -17.930 -2.921 54.327 1.00 85.31 447 PHE A N 1
ATOM 3488 C CA . PHE A 1 447 ? -17.533 -4.095 55.113 1.00 85.31 447 PHE A CA 1
ATOM 3489 C C . PHE A 1 447 ? -16.575 -3.779 56.277 1.00 85.31 447 PHE A C 1
ATOM 3491 O O . PHE A 1 447 ? -16.004 -4.696 56.868 1.00 85.31 447 PHE A O 1
ATOM 3498 N N . GLY A 1 448 ? -16.379 -2.502 56.619 1.00 76.31 448 GLY A N 1
ATOM 3499 C CA . GLY A 1 448 ? -15.543 -2.082 57.747 1.00 76.31 448 GLY A CA 1
ATOM 3500 C C . GLY A 1 448 ? -14.033 -2.134 57.486 1.00 76.31 448 GLY A C 1
ATOM 3501 O O . GLY A 1 448 ? -13.254 -2.108 58.437 1.00 76.31 448 GLY A O 1
ATOM 3502 N N . GLN A 1 449 ? -13.598 -2.208 56.223 1.00 74.88 449 GLN A N 1
ATOM 3503 C CA . GLN A 1 449 ? -12.180 -2.118 55.862 1.00 74.88 449 GLN A CA 1
ATOM 3504 C C . GLN A 1 449 ? -11.747 -0.659 55.652 1.00 74.88 449 GLN A C 1
ATOM 3506 O O . GLN A 1 449 ? -12.529 0.191 55.224 1.00 74.88 449 GLN A O 1
ATOM 3511 N N . GLY A 1 450 ? -10.471 -0.363 55.918 1.00 73.75 450 GLY A N 1
ATOM 3512 C CA . GLY A 1 450 ? -9.887 0.940 55.601 1.00 73.75 450 GLY A CA 1
ATOM 3513 C C . GLY A 1 450 ? -9.874 1.181 54.088 1.00 73.75 450 GLY A C 1
ATOM 3514 O O . GLY A 1 450 ? -9.287 0.402 53.344 1.00 73.75 450 GLY A O 1
ATOM 3515 N N . GLY A 1 451 ? -10.520 2.256 53.629 1.00 78.06 451 GLY A N 1
ATOM 3516 C CA . GLY A 1 451 ? -10.625 2.563 52.194 1.00 78.06 451 GLY A CA 1
ATOM 3517 C C . GLY A 1 451 ? -10.965 4.013 51.845 1.00 78.06 451 GLY A C 1
ATOM 3518 O O . GLY A 1 451 ? -10.977 4.355 50.667 1.00 78.06 451 GLY A O 1
ATOM 3519 N N . PHE A 1 452 ? -11.195 4.880 52.839 1.00 79.94 452 PHE A N 1
ATOM 3520 C CA . PHE A 1 452 ? -11.673 6.253 52.629 1.00 79.94 452 PHE A CA 1
ATOM 3521 C C . PHE A 1 452 ? -10.729 7.102 51.770 1.00 79.94 452 PHE A C 1
ATOM 3523 O O . PHE A 1 452 ? -11.173 7.732 50.811 1.00 79.94 452 PHE A O 1
ATOM 3530 N N . LEU A 1 453 ? -9.422 7.064 52.061 1.00 79.75 453 LEU A N 1
ATOM 3531 C CA . LEU A 1 453 ? -8.420 7.803 51.291 1.00 79.75 453 LEU A CA 1
ATOM 3532 C C . LEU A 1 453 ? -8.346 7.311 49.837 1.00 79.75 453 LEU A C 1
ATOM 3534 O O . LEU A 1 453 ? -8.347 8.110 48.905 1.00 79.75 453 LEU A O 1
ATOM 3538 N N . THR A 1 454 ? -8.325 5.992 49.634 1.00 84.44 454 THR A N 1
ATOM 3539 C CA . THR A 1 454 ? -8.312 5.391 48.295 1.00 84.44 454 THR A CA 1
ATOM 3540 C C . THR A 1 454 ? -9.563 5.778 47.516 1.00 84.44 454 THR A C 1
ATOM 3542 O O . THR A 1 454 ? -9.453 6.206 46.369 1.00 84.44 454 THR A O 1
ATOM 3545 N N . TYR A 1 455 ? -10.738 5.687 48.144 1.00 85.94 455 TYR A N 1
ATOM 3546 C CA . TYR A 1 455 ? -12.016 6.080 47.559 1.00 85.94 455 TYR A CA 1
ATOM 3547 C C . TYR A 1 455 ? -11.997 7.541 47.104 1.00 85.94 455 TYR A C 1
ATOM 3549 O O . TYR A 1 455 ? -12.227 7.810 45.926 1.00 85.94 455 TYR A O 1
ATOM 3557 N N . ILE A 1 456 ? -11.676 8.477 48.004 1.00 80.06 456 ILE A N 1
ATOM 3558 C CA . ILE A 1 456 ? -11.786 9.902 47.694 1.00 80.06 456 ILE A CA 1
ATOM 3559 C C . ILE A 1 456 ? -10.773 10.345 46.640 1.00 80.06 456 ILE A C 1
ATOM 3561 O O . ILE A 1 456 ? -11.110 11.131 45.761 1.00 80.06 456 ILE A O 1
ATOM 3565 N N . VAL A 1 457 ? -9.553 9.807 46.670 1.00 82.12 457 VAL A N 1
ATOM 3566 C CA . VAL A 1 457 ? -8.516 10.147 45.690 1.00 82.12 457 VAL A CA 1
ATOM 3567 C C . VAL A 1 457 ? -8.889 9.607 44.311 1.00 82.12 457 VAL A C 1
ATOM 3569 O O . VAL A 1 457 ? -8.886 10.345 43.330 1.00 82.12 457 VAL A O 1
ATOM 3572 N N . THR A 1 458 ? -9.245 8.329 44.210 1.00 87.75 458 THR A N 1
ATOM 3573 C CA . THR A 1 458 ? -9.448 7.690 42.901 1.00 87.75 458 THR A CA 1
ATOM 3574 C C . THR A 1 458 ? -10.714 8.164 42.195 1.00 87.75 458 THR A C 1
ATOM 3576 O O . THR A 1 458 ? -10.653 8.450 40.997 1.00 87.75 458 THR A O 1
ATOM 3579 N N . ILE A 1 459 ? -11.815 8.366 42.928 1.00 86.06 459 ILE A N 1
ATOM 3580 C CA . ILE A 1 459 ? -13.061 8.894 42.354 1.00 86.06 459 ILE A CA 1
ATOM 3581 C C . ILE A 1 459 ? -12.942 10.367 41.946 1.00 86.06 459 ILE A C 1
ATOM 3583 O O . ILE A 1 459 ? -13.679 10.835 41.085 1.00 86.06 459 ILE A O 1
ATOM 3587 N N . THR A 1 460 ? -11.992 11.099 42.528 1.00 81.44 460 THR A N 1
ATOM 3588 C CA . THR A 1 460 ? -11.737 12.499 42.174 1.00 81.44 460 THR A CA 1
ATOM 3589 C C . THR A 1 460 ? -10.801 12.624 40.966 1.00 81.44 460 THR A C 1
ATOM 3591 O O . THR A 1 460 ? -10.975 13.533 40.161 1.00 81.44 460 THR A O 1
ATOM 3594 N N . ILE A 1 461 ? -9.835 11.707 40.794 1.00 84.62 461 ILE A N 1
ATOM 3595 C CA . ILE A 1 461 ? -8.842 11.767 39.702 1.00 84.62 461 ILE A CA 1
ATOM 3596 C C . ILE A 1 461 ? -9.353 11.140 38.396 1.00 84.62 461 ILE A C 1
ATOM 3598 O O . ILE A 1 461 ? -9.112 11.686 37.317 1.00 84.62 461 ILE A O 1
ATOM 3602 N N . GLY A 1 462 ? -10.061 10.007 38.465 1.00 87.50 462 GLY A N 1
ATOM 3603 C CA . GLY A 1 462 ? -10.630 9.318 37.293 1.00 87.50 462 GLY A CA 1
ATOM 3604 C C . GLY A 1 462 ? -11.324 10.209 36.238 1.00 87.50 462 GLY A C 1
ATOM 3605 O O . GLY A 1 462 ? -11.069 10.026 35.045 1.00 87.50 462 GLY A O 1
ATOM 3606 N N . PRO A 1 463 ? -12.119 11.225 36.611 1.00 87.31 463 PRO A N 1
ATOM 3607 C CA . PRO A 1 463 ? -12.939 12.011 35.682 1.00 87.31 463 PRO A CA 1
ATOM 3608 C C . PRO A 1 463 ? -12.115 12.939 34.804 1.00 87.31 463 PRO A C 1
ATOM 3610 O O . PRO A 1 463 ? -12.459 13.170 33.646 1.00 87.31 463 PRO A O 1
ATOM 3613 N N . ALA A 1 464 ? -10.998 13.437 35.337 1.00 88.38 464 ALA A N 1
ATOM 3614 C CA . ALA A 1 464 ? -10.096 14.314 34.609 1.00 88.38 464 ALA A CA 1
ATOM 3615 C C . ALA A 1 464 ? -9.500 13.613 33.379 1.00 88.38 464 ALA A C 1
ATOM 3617 O O . ALA A 1 464 ? -9.268 14.244 32.349 1.00 88.38 464 ALA A O 1
ATOM 3618 N N . PHE A 1 465 ? -9.320 12.289 33.435 1.00 91.38 465 PHE A N 1
ATOM 3619 C CA . PHE A 1 465 ? -8.902 11.510 32.273 1.00 91.38 465 PHE A CA 1
ATOM 3620 C C . PHE A 1 465 ? -9.993 11.428 31.191 1.00 91.38 465 PHE A C 1
ATOM 3622 O O . PHE A 1 465 ? -9.687 11.462 29.993 1.00 91.38 465 PHE A O 1
ATOM 3629 N N . PHE A 1 466 ? -11.272 11.382 31.569 1.00 91.88 466 PHE A N 1
ATOM 3630 C CA . PHE A 1 466 ? -12.364 11.470 30.595 1.00 91.88 466 PHE A CA 1
ATOM 3631 C C . PHE A 1 466 ? -12.453 12.873 29.980 1.00 91.88 466 PHE A C 1
ATOM 3633 O O . PHE A 1 466 ? -12.590 12.988 28.762 1.00 91.88 466 PHE A O 1
ATOM 3640 N N . SER A 1 467 ? -12.244 13.933 30.767 1.00 90.81 467 SER A N 1
ATOM 3641 C CA . SER A 1 467 ? -12.118 15.306 30.251 1.00 90.81 467 SER A CA 1
ATOM 3642 C C . SER A 1 467 ? -10.956 15.443 29.258 1.00 90.81 467 SER A C 1
ATOM 3644 O O . SER A 1 467 ? -11.144 15.953 28.154 1.00 90.81 467 SER A O 1
ATOM 3646 N N . ALA A 1 468 ? -9.780 14.885 29.571 1.00 90.12 468 ALA A N 1
ATOM 3647 C CA . ALA A 1 468 ? -8.635 14.866 28.656 1.00 90.12 468 ALA A CA 1
ATOM 3648 C C . ALA A 1 468 ? -8.957 14.165 27.322 1.00 90.12 468 ALA A C 1
ATOM 3650 O O . ALA A 1 468 ? -8.558 14.632 26.252 1.00 90.12 468 ALA A O 1
ATOM 3651 N N . THR A 1 469 ? -9.738 13.081 27.370 1.00 91.00 469 THR A N 1
ATOM 3652 C CA . THR A 1 469 ? -10.227 12.372 26.176 1.00 91.00 469 THR A CA 1
ATOM 3653 C C . THR A 1 469 ? -11.086 13.285 25.294 1.00 91.00 469 THR A C 1
ATOM 3655 O O . THR A 1 469 ? -10.909 13.326 24.072 1.00 91.00 469 THR A O 1
ATOM 3658 N N . ILE A 1 470 ? -11.984 14.058 25.908 1.00 92.69 470 ILE A N 1
ATOM 3659 C CA . ILE A 1 470 ? -12.852 15.016 25.214 1.00 92.69 470 ILE A CA 1
ATOM 3660 C C . ILE A 1 470 ? -12.028 16.139 24.576 1.00 92.69 470 ILE A C 1
ATOM 3662 O O . ILE A 1 470 ? -12.273 16.498 23.423 1.00 92.69 470 ILE A O 1
ATOM 3666 N N . TYR A 1 471 ? -11.015 16.658 25.274 1.00 90.69 471 TYR A N 1
ATOM 3667 C CA . TYR A 1 471 ? -10.147 17.715 24.747 1.00 90.69 471 TYR A CA 1
ATOM 3668 C C . TYR A 1 471 ? -9.362 17.251 23.515 1.00 90.69 471 TYR A C 1
ATOM 3670 O O . TYR A 1 471 ? -9.324 17.960 22.506 1.00 90.69 471 TYR A O 1
ATOM 3678 N N . LEU A 1 472 ? -8.802 16.035 23.564 1.00 88.75 472 LEU A N 1
ATOM 3679 C CA . LEU A 1 472 ? -8.122 15.415 22.424 1.00 88.75 472 LEU A CA 1
ATOM 3680 C C . LEU A 1 472 ? -9.064 15.280 21.220 1.00 88.75 472 LEU A C 1
ATOM 3682 O O . LEU A 1 472 ? -8.680 15.608 20.099 1.00 88.75 472 LEU A O 1
ATOM 3686 N N . CYS A 1 473 ? -10.307 14.850 21.449 1.00 90.00 473 CYS A N 1
ATOM 3687 C CA . CYS A 1 473 ? -11.319 14.733 20.401 1.00 90.00 473 CYS A CA 1
ATOM 3688 C C . CYS A 1 473 ? -11.696 16.094 19.794 1.00 90.00 473 CYS A C 1
ATOM 3690 O O . CYS A 1 473 ? -11.799 16.208 18.573 1.00 90.00 473 CYS A O 1
ATOM 3692 N N . LEU A 1 474 ? -11.850 17.143 20.610 1.00 89.00 474 LEU A N 1
ATOM 3693 C CA . LEU A 1 474 ? -12.194 18.479 20.115 1.00 89.00 474 LEU A CA 1
ATOM 3694 C C . LEU A 1 474 ? -11.103 19.056 19.209 1.00 89.00 474 LEU A C 1
ATOM 3696 O O . LEU A 1 474 ? -11.411 19.618 18.160 1.00 89.00 474 LEU A O 1
ATOM 3700 N N . ALA A 1 475 ? -9.830 18.887 19.569 1.00 86.00 475 ALA A N 1
ATOM 3701 C CA . ALA A 1 475 ? -8.724 19.341 18.732 1.00 86.00 475 ALA A CA 1
ATOM 3702 C C . ALA A 1 475 ? -8.769 18.718 17.329 1.00 86.00 475 ALA A C 1
ATOM 3704 O O . ALA A 1 475 ? -8.555 19.411 16.336 1.00 86.00 475 ALA A O 1
ATOM 3705 N N . ARG A 1 476 ? -9.135 17.433 17.239 1.00 84.88 476 ARG A N 1
ATOM 3706 C CA . ARG A 1 476 ? -9.333 16.735 15.961 1.00 84.88 476 ARG A CA 1
ATOM 3707 C C . ARG A 1 476 ? -10.513 17.293 15.171 1.00 84.88 476 ARG A C 1
ATOM 3709 O O . ARG A 1 476 ? -10.394 17.483 13.967 1.00 84.88 476 ARG A O 1
ATOM 3716 N N . ILE A 1 477 ? -11.628 17.587 15.840 1.00 88.62 477 ILE A N 1
ATOM 3717 C CA . ILE A 1 477 ? -12.816 18.191 15.217 1.00 88.62 477 ILE A CA 1
ATOM 3718 C C . ILE A 1 477 ? -12.474 19.558 14.612 1.00 88.62 477 ILE A C 1
ATOM 3720 O O . ILE A 1 477 ? -12.863 19.835 13.478 1.00 88.62 477 ILE A O 1
ATOM 3724 N N . ILE A 1 478 ? -11.698 20.386 15.321 1.00 87.19 478 ILE A N 1
ATOM 3725 C CA . ILE A 1 478 ? -11.233 21.681 14.802 1.00 87.19 478 ILE A CA 1
ATOM 3726 C C . ILE A 1 478 ? -10.403 21.482 13.526 1.00 87.19 478 ILE A C 1
ATOM 3728 O O . ILE A 1 478 ? -10.608 22.203 12.553 1.00 87.19 478 ILE A O 1
ATOM 3732 N N . THR A 1 479 ? -9.511 20.487 13.487 1.00 82.94 479 THR A N 1
ATOM 3733 C CA . THR A 1 479 ? -8.736 20.173 12.275 1.00 82.94 479 THR A CA 1
ATOM 3734 C C . THR A 1 479 ? -9.620 19.691 11.116 1.00 82.94 479 THR A C 1
ATOM 3736 O O . THR A 1 479 ? -9.335 20.021 9.968 1.00 82.94 479 THR A O 1
ATOM 3739 N N . VAL A 1 480 ? -10.695 18.943 11.398 1.00 82.56 480 VAL A N 1
ATOM 3740 C CA . VAL A 1 480 ? -11.622 18.395 10.385 1.00 82.56 480 VAL A CA 1
ATOM 3741 C C . VAL A 1 480 ? -12.507 19.464 9.739 1.00 82.56 480 VAL A C 1
ATOM 3743 O O . VAL A 1 480 ? -12.774 19.385 8.539 1.00 82.56 480 VAL A O 1
ATOM 3746 N N . TYR A 1 481 ? -12.991 20.438 10.511 1.00 83.06 481 TYR A N 1
ATOM 3747 C CA . TYR A 1 481 ? -13.862 21.500 9.989 1.00 83.06 481 TYR A CA 1
ATOM 3748 C C . TYR A 1 481 ? -13.095 22.745 9.536 1.00 83.06 481 TYR A C 1
ATOM 3750 O O . TYR A 1 481 ? -13.545 23.434 8.623 1.00 83.06 481 TYR A O 1
ATOM 3758 N N . GLY A 1 482 ? -11.930 23.010 10.130 1.00 78.44 482 GLY A N 1
ATOM 3759 C CA . GLY A 1 482 ? -11.060 24.132 9.799 1.00 78.44 482 GLY A CA 1
ATOM 3760 C C . GLY A 1 482 ? -10.743 25.004 11.016 1.00 78.44 482 GLY A C 1
ATOM 3761 O O . GLY A 1 482 ? -11.613 25.354 11.816 1.00 78.44 482 GLY A O 1
ATOM 3762 N N . GLN A 1 483 ? -9.477 25.413 11.136 1.00 77.38 483 GLN A N 1
ATOM 3763 C CA . GLN A 1 483 ? -9.007 26.244 12.251 1.00 77.38 483 GLN A CA 1
ATOM 3764 C C . GLN A 1 483 ? -9.591 27.669 12.228 1.00 77.38 483 GLN A C 1
ATOM 3766 O O . GLN A 1 483 ? -9.696 28.292 13.283 1.00 77.38 483 GLN A O 1
ATOM 3771 N N . SER A 1 484 ? -10.017 28.170 11.064 1.00 73.69 484 SER A N 1
ATOM 3772 C CA . SER A 1 484 ? -10.635 29.497 10.891 1.00 73.69 484 SER A CA 1
ATOM 3773 C C . SER A 1 484 ? -11.882 29.708 11.757 1.00 73.69 484 SER A C 1
ATOM 3775 O O . SER A 1 484 ? -12.187 30.838 12.135 1.00 73.69 484 SER A O 1
ATOM 3777 N N . TYR A 1 485 ? -12.583 28.631 12.122 1.00 77.88 485 TYR A N 1
ATOM 3778 C CA . TYR A 1 485 ? -13.775 28.695 12.969 1.00 77.88 485 TYR A CA 1
ATOM 3779 C C . TYR A 1 485 ? -13.457 28.755 14.466 1.00 77.88 485 TYR A C 1
ATOM 3781 O O . TYR A 1 485 ? -14.260 29.270 15.249 1.00 77.88 485 TYR A O 1
ATOM 3789 N N . SER A 1 486 ? -12.287 28.259 14.869 1.00 81.06 486 SER A N 1
ATOM 3790 C CA . SER A 1 486 ? -11.844 28.208 16.264 1.00 81.06 486 SER A CA 1
ATOM 3791 C C . SER A 1 486 ? -11.111 29.486 16.683 1.00 81.06 486 SER A C 1
ATOM 3793 O O . SER A 1 486 ? -10.347 30.055 15.908 1.00 81.06 486 SER A O 1
ATOM 3795 N N . ARG A 1 487 ? -11.308 29.943 17.929 1.00 78.12 487 ARG A N 1
ATOM 3796 C CA . ARG A 1 487 ? -10.608 31.134 18.460 1.00 78.12 487 ARG A CA 1
ATOM 3797 C C . ARG A 1 487 ? -9.119 30.892 18.700 1.00 78.12 487 ARG A C 1
ATOM 3799 O O . ARG A 1 487 ? -8.321 31.818 18.604 1.00 78.12 487 ARG A O 1
ATOM 3806 N N . PHE A 1 488 ? -8.762 29.658 19.037 1.00 81.44 488 PHE A N 1
ATOM 3807 C CA . PHE A 1 488 ? -7.396 29.247 19.333 1.00 81.44 488 PHE A CA 1
ATOM 3808 C C . PHE A 1 488 ? -7.010 28.034 18.500 1.00 81.44 488 PHE A C 1
ATOM 3810 O O . PHE A 1 488 ? -7.864 27.295 18.019 1.00 81.44 488 PHE A O 1
ATOM 3817 N N . SER A 1 489 ? -5.708 27.796 18.368 1.00 81.25 489 SER A N 1
ATOM 3818 C CA . SER A 1 489 ? -5.231 26.593 17.692 1.00 81.25 489 SER A CA 1
ATOM 3819 C C . SER A 1 489 ? -5.674 25.315 18.434 1.00 81.25 489 SER A C 1
ATOM 3821 O O . SER A 1 489 ? -5.763 25.335 19.669 1.00 81.25 489 SER A O 1
ATOM 3823 N N . PRO A 1 490 ? -5.879 24.184 17.730 1.00 79.94 490 PRO A N 1
ATOM 3824 C CA . PRO A 1 490 ? -6.209 22.889 18.344 1.00 79.94 490 PRO A CA 1
ATOM 3825 C C . PRO A 1 490 ? -5.267 22.490 19.493 1.00 79.94 490 PRO A C 1
ATOM 3827 O O . PRO A 1 490 ? -5.688 21.961 20.527 1.00 79.94 490 PRO A O 1
ATOM 3830 N N . ARG A 1 491 ? -3.976 22.809 19.333 1.00 81.44 491 ARG A N 1
ATOM 3831 C CA . ARG A 1 491 ? -2.930 22.566 20.330 1.00 81.44 491 ARG A CA 1
ATOM 3832 C C . ARG A 1 491 ? -3.151 23.381 21.602 1.00 81.44 491 ARG A C 1
ATOM 3834 O O . ARG A 1 491 ? -2.981 22.852 22.696 1.00 81.44 491 ARG A O 1
ATOM 3841 N N . THR A 1 492 ? -3.516 24.654 21.459 1.00 83.69 492 THR A N 1
ATOM 3842 C CA . THR A 1 492 ? -3.753 25.556 22.592 1.00 83.69 492 THR A CA 1
ATOM 3843 C C . THR A 1 492 ? -4.909 25.052 23.445 1.00 83.69 492 THR A C 1
ATOM 3845 O O . THR A 1 492 ? -4.740 24.938 24.652 1.00 83.69 492 THR A O 1
ATOM 3848 N N . TYR A 1 493 ? -6.032 24.661 22.829 1.00 82.31 493 TYR A N 1
ATOM 3849 C CA . TYR A 1 493 ? -7.159 24.062 23.554 1.00 82.31 493 TYR A CA 1
ATOM 3850 C C . TYR A 1 493 ? -6.698 22.871 24.398 1.00 82.31 493 TYR A C 1
ATOM 3852 O O . TYR A 1 493 ? -6.852 22.862 25.615 1.00 82.31 493 TYR A O 1
ATOM 3860 N N . THR A 1 494 ? -6.056 21.897 23.760 1.00 84.06 494 THR A N 1
ATOM 3861 C CA . THR A 1 494 ? -5.664 20.653 24.428 1.00 84.06 494 THR A CA 1
ATOM 3862 C C . THR A 1 494 ? -4.687 20.905 25.579 1.00 84.06 494 THR A C 1
ATOM 3864 O O . THR A 1 494 ? -4.933 20.466 26.697 1.00 84.06 494 THR A O 1
ATOM 3867 N N . ILE A 1 495 ? -3.598 21.646 25.339 1.00 85.50 495 ILE A N 1
ATOM 3868 C CA . ILE A 1 495 ? -2.555 21.875 26.353 1.00 85.50 495 ILE A CA 1
ATOM 3869 C C . ILE A 1 495 ? -3.079 22.723 27.512 1.00 85.50 495 ILE A C 1
ATOM 3871 O O . ILE A 1 495 ? -2.828 22.384 28.665 1.00 85.50 495 ILE A O 1
ATOM 3875 N N . THR A 1 496 ? -3.795 23.813 27.228 1.00 87.56 496 THR A N 1
ATOM 3876 C CA . THR A 1 496 ? -4.250 24.738 28.269 1.00 87.56 496 THR A CA 1
ATOM 3877 C C . THR A 1 496 ? -5.227 24.058 29.223 1.00 87.56 496 THR A C 1
ATOM 3879 O O . THR A 1 496 ? -5.019 24.119 30.432 1.00 87.56 496 THR A O 1
ATOM 3882 N N . PHE A 1 497 ? -6.249 23.365 28.709 1.00 89.25 497 PHE A N 1
ATOM 3883 C CA . PHE A 1 497 ? -7.240 22.715 29.571 1.00 89.25 497 PHE A CA 1
ATOM 3884 C C . PHE A 1 497 ? -6.672 21.496 30.306 1.00 89.25 497 PHE A C 1
ATOM 3886 O O . PHE A 1 497 ? -6.932 21.344 31.496 1.00 89.25 497 PHE A O 1
ATOM 3893 N N . MET A 1 498 ? -5.808 20.693 29.669 1.00 88.19 498 MET A N 1
ATOM 3894 C CA . MET A 1 498 ? -5.114 19.609 30.381 1.00 88.19 498 MET A CA 1
ATOM 3895 C C . MET A 1 498 ? -4.181 20.130 31.480 1.00 88.19 498 MET A C 1
ATOM 3897 O O . MET A 1 498 ? -4.058 19.485 32.516 1.00 88.19 498 MET A O 1
ATOM 3901 N N . LEU A 1 499 ? -3.530 21.285 31.291 1.00 89.00 499 LEU A N 1
ATOM 3902 C CA . LEU A 1 499 ? -2.675 21.882 32.320 1.00 89.00 499 LEU A CA 1
ATOM 3903 C C . LEU A 1 499 ? -3.493 22.377 33.518 1.00 89.00 499 LEU A C 1
ATOM 3905 O O . LEU A 1 499 ? -3.103 22.126 34.657 1.00 89.00 499 LEU A O 1
ATOM 3909 N N . PHE A 1 500 ? -4.625 23.047 33.277 1.00 89.00 500 PHE A N 1
ATOM 3910 C CA . PHE A 1 500 ? -5.537 23.449 34.352 1.00 89.00 500 PHE A CA 1
ATOM 3911 C C . PHE A 1 500 ? -6.050 22.238 35.134 1.00 89.00 500 PHE A C 1
ATOM 3913 O O . PHE A 1 500 ? -6.007 22.249 36.365 1.00 89.00 500 PHE A O 1
ATOM 3920 N N . ASP A 1 501 ? -6.451 21.177 34.431 1.00 88.00 501 ASP A N 1
ATOM 3921 C CA . ASP A 1 501 ? -6.908 19.940 35.061 1.00 88.00 501 ASP A CA 1
ATOM 3922 C C . ASP A 1 501 ? -5.782 19.262 35.843 1.00 88.00 501 ASP A C 1
ATOM 3924 O O . ASP A 1 501 ? -5.994 18.845 36.975 1.00 88.00 501 ASP A O 1
ATOM 3928 N N . PHE A 1 502 ? -4.557 19.226 35.317 1.00 87.88 502 PHE A N 1
ATOM 3929 C CA . PHE A 1 502 ? -3.406 18.683 36.037 1.00 87.88 502 PHE A CA 1
ATOM 3930 C C . PHE A 1 502 ? -3.114 19.445 37.337 1.00 87.88 502 PHE A C 1
ATOM 3932 O O . PHE A 1 502 ? -2.890 18.828 38.377 1.00 87.88 502 PHE A O 1
ATOM 3939 N N . VAL A 1 503 ? -3.156 20.780 37.311 1.00 89.62 503 VAL A N 1
ATOM 3940 C CA . VAL A 1 503 ? -2.976 21.597 38.522 1.00 89.62 503 VAL A CA 1
ATOM 3941 C C . VAL A 1 503 ? -4.094 21.325 39.533 1.00 89.62 503 VAL A C 1
ATOM 3943 O O . VAL A 1 503 ? -3.815 21.148 40.720 1.00 89.62 503 VAL A O 1
ATOM 3946 N N . ALA A 1 504 ? -5.345 21.230 39.076 1.00 88.81 504 ALA A N 1
ATOM 3947 C CA . ALA A 1 504 ? -6.477 20.873 39.926 1.00 88.81 504 ALA A CA 1
ATOM 3948 C C . ALA A 1 504 ? -6.321 19.475 40.552 1.00 88.81 504 ALA A C 1
ATOM 3950 O O . ALA A 1 504 ? -6.556 19.317 41.751 1.00 88.81 504 ALA A O 1
ATOM 3951 N N . LEU A 1 505 ? -5.857 18.491 39.776 1.00 87.38 505 LEU A N 1
ATOM 3952 C CA . LEU A 1 505 ? -5.572 17.132 40.239 1.00 87.38 505 LEU A CA 1
ATOM 3953 C C . LEU A 1 505 ? -4.484 17.102 41.315 1.00 87.38 505 LEU A C 1
ATOM 3955 O O . LEU A 1 505 ? -4.627 16.389 42.305 1.00 87.38 505 LEU A O 1
ATOM 3959 N N . VAL A 1 506 ? -3.408 17.880 41.154 1.00 88.81 506 VAL A N 1
ATOM 3960 C CA . VAL A 1 506 ? -2.344 17.980 42.167 1.00 88.81 506 VAL A CA 1
ATOM 3961 C C . VAL A 1 506 ? -2.906 18.534 43.473 1.00 88.81 506 VAL A C 1
ATOM 3963 O O . VAL A 1 506 ? -2.675 17.944 44.526 1.00 88.81 506 VAL A O 1
ATOM 3966 N N . LEU A 1 507 ? -3.704 19.607 43.412 1.00 89.50 507 LEU A N 1
ATOM 3967 C CA . LEU A 1 507 ? -4.373 20.151 44.597 1.00 89.50 507 LEU A CA 1
ATOM 3968 C C . LEU A 1 507 ? -5.276 19.098 45.255 1.00 89.50 507 LEU A C 1
ATOM 3970 O O . LEU A 1 507 ? -5.198 18.890 46.460 1.00 89.50 507 LEU A O 1
ATOM 3974 N N . GLN A 1 508 ? -6.082 18.375 44.480 1.00 86.38 508 GLN A N 1
ATOM 3975 C CA . GLN A 1 508 ? -6.973 17.335 45.007 1.00 86.38 508 GLN A CA 1
ATOM 3976 C C . GLN A 1 508 ? -6.206 16.167 45.639 1.00 86.38 508 GLN A C 1
ATOM 3978 O O . GLN A 1 508 ? -6.587 15.698 46.708 1.00 86.38 508 GLN A O 1
ATOM 3983 N N . ALA A 1 509 ? -5.106 15.722 45.030 1.00 84.75 509 ALA A N 1
ATOM 3984 C CA . ALA A 1 509 ? -4.269 14.656 45.572 1.00 84.75 509 ALA A CA 1
ATOM 3985 C C . ALA A 1 509 ? -3.566 15.086 46.870 1.00 84.75 509 ALA A C 1
ATOM 3987 O O . ALA A 1 509 ? -3.566 14.338 47.849 1.00 84.75 509 ALA A O 1
ATOM 3988 N N . THR A 1 510 ? -3.007 16.302 46.903 1.00 87.00 510 THR A N 1
ATOM 3989 C CA . THR A 1 510 ? -2.368 16.867 48.099 1.00 87.00 510 THR A CA 1
ATOM 3990 C C . THR A 1 510 ? -3.378 17.103 49.217 1.00 87.00 510 THR A C 1
ATOM 3992 O O . THR A 1 510 ? -3.129 16.722 50.353 1.00 87.00 510 THR A O 1
ATOM 3995 N N . GLY A 1 511 ? -4.537 17.687 48.916 1.00 86.00 511 GLY A N 1
ATOM 3996 C CA . GLY A 1 511 ? -5.584 17.883 49.914 1.00 86.00 511 GLY A CA 1
ATOM 3997 C C . GLY A 1 511 ? -6.171 16.556 50.406 1.00 86.00 511 GLY A C 1
ATOM 3998 O O . GLY A 1 511 ? -6.427 16.409 51.597 1.00 86.00 511 GLY A O 1
ATOM 3999 N N . GLY A 1 512 ? -6.312 15.570 49.512 1.00 82.94 512 GLY A N 1
ATOM 4000 C CA . GLY A 1 512 ? -6.777 14.217 49.818 1.00 82.94 512 GLY A CA 1
ATOM 4001 C C . GLY A 1 512 ? -5.871 13.489 50.804 1.00 82.94 512 GLY A C 1
ATOM 4002 O O . GLY A 1 512 ? -6.370 12.935 51.780 1.00 82.94 512 GLY A O 1
ATOM 4003 N N . SER A 1 513 ? -4.548 13.533 50.611 1.00 82.19 513 SER A N 1
ATOM 4004 C CA . SER A 1 513 ? -3.598 12.875 51.522 1.00 82.19 513 SER A CA 1
ATOM 4005 C C . SER A 1 513 ? -3.636 13.449 52.941 1.00 82.19 513 SER A C 1
ATOM 4007 O O . SER A 1 513 ? -3.502 12.699 53.908 1.00 82.19 513 SER A O 1
ATOM 4009 N N . MET A 1 514 ? -3.895 14.752 53.082 1.00 86.06 514 MET A N 1
ATOM 4010 C CA . MET A 1 514 ? -4.014 15.426 54.380 1.00 86.06 514 MET A CA 1
ATOM 4011 C C . MET A 1 514 ? -5.248 14.980 55.181 1.00 86.06 514 MET A C 1
ATOM 4013 O O . MET A 1 514 ? -5.257 15.120 56.402 1.00 86.06 514 MET A O 1
ATOM 4017 N N . LEU A 1 515 ? -6.261 14.389 54.531 1.00 80.44 515 LEU A N 1
ATOM 4018 C CA . LEU A 1 515 ? -7.439 13.833 55.212 1.00 80.44 515 LEU A CA 1
ATOM 4019 C C . LEU A 1 515 ? -7.151 12.536 55.981 1.00 80.44 515 LEU A C 1
ATOM 4021 O O . LEU A 1 515 ? -7.999 12.093 56.747 1.00 80.44 515 LEU A O 1
ATOM 4025 N N . GLY A 1 516 ? -5.983 11.918 55.777 1.00 75.19 516 GLY A N 1
ATOM 4026 C CA . GLY A 1 516 ? -5.539 10.749 56.541 1.00 75.19 516 GLY A CA 1
ATOM 4027 C C . GLY A 1 516 ? -4.832 11.085 57.860 1.00 75.19 516 GLY A C 1
ATOM 4028 O O . GLY A 1 516 ? -4.367 10.168 58.529 1.00 75.19 516 GLY A O 1
ATOM 4029 N N . SER A 1 517 ? -4.692 12.371 58.204 1.00 80.00 517 SER A N 1
ATOM 4030 C CA . SER A 1 517 ? -4.070 12.828 59.454 1.00 80.00 517 SER A CA 1
ATOM 4031 C C . SER A 1 517 ? -5.034 12.727 60.640 1.00 80.00 517 SER A C 1
ATOM 4033 O O . SER A 1 517 ? -6.234 12.917 60.470 1.00 80.00 517 SER A O 1
ATOM 4035 N N . ASP A 1 518 ? -4.509 12.526 61.851 1.00 79.12 518 ASP A N 1
ATOM 4036 C CA . ASP A 1 518 ? -5.292 12.576 63.098 1.00 79.12 518 ASP A CA 1
ATOM 4037 C C . ASP A 1 518 ? -5.525 14.020 63.600 1.00 79.12 518 ASP A C 1
ATOM 4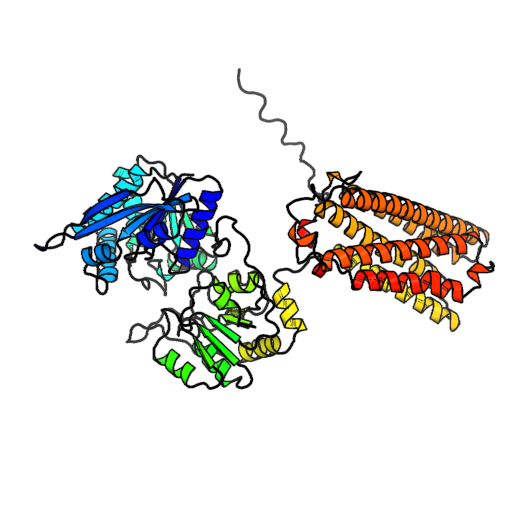039 O O . ASP A 1 518 ? -6.327 14.269 64.505 1.00 79.12 518 ASP A O 1
ATOM 4043 N N . GLU A 1 519 ? -4.827 15.002 63.020 1.00 87.81 519 GLU A N 1
ATOM 4044 C CA . GLU A 1 519 ? -4.886 16.404 63.433 1.00 87.81 519 GLU A CA 1
ATOM 4045 C C . GLU A 1 519 ? -5.991 17.181 62.696 1.00 87.81 519 GLU A C 1
ATOM 4047 O O . GLU A 1 519 ? -5.970 17.338 61.472 1.00 87.81 519 GLU A O 1
ATOM 4052 N N . ARG A 1 520 ? -6.941 17.742 63.459 1.00 84.19 520 ARG A N 1
ATOM 4053 C CA . ARG A 1 520 ? -8.116 18.463 62.926 1.00 84.19 520 ARG A CA 1
ATOM 4054 C C . ARG A 1 520 ? -7.760 19.673 62.062 1.00 84.19 520 ARG A C 1
ATOM 4056 O O . ARG A 1 520 ? -8.440 19.921 61.068 1.00 84.19 520 ARG A O 1
ATOM 4063 N N . ASP A 1 521 ? -6.711 20.412 62.413 1.00 86.69 521 ASP A N 1
ATOM 4064 C CA . ASP A 1 521 ? -6.279 21.578 61.637 1.00 86.69 521 ASP A CA 1
ATOM 4065 C C . ASP A 1 521 ? -5.721 21.158 60.272 1.00 86.69 521 ASP A C 1
ATOM 4067 O O . ASP A 1 521 ? -6.088 21.738 59.248 1.00 86.69 521 ASP A O 1
ATOM 4071 N N . THR A 1 522 ? -4.937 20.077 60.239 1.00 85.94 522 THR A N 1
ATOM 4072 C CA . THR A 1 522 ? -4.419 19.475 59.004 1.00 85.94 522 THR A CA 1
ATOM 4073 C C . THR A 1 522 ? -5.552 18.955 58.109 1.00 85.94 522 THR A C 1
ATOM 4075 O O . THR A 1 522 ? -5.545 19.222 56.904 1.00 85.94 522 THR A O 1
ATOM 4078 N N . ILE A 1 523 ? -6.579 18.314 58.683 1.00 82.62 523 ILE A N 1
ATOM 4079 C CA . ILE A 1 523 ? -7.784 17.889 57.947 1.00 82.62 523 ILE A CA 1
ATOM 4080 C C . ILE A 1 523 ? -8.515 19.099 57.339 1.00 82.62 523 ILE A C 1
ATOM 4082 O O . ILE A 1 523 ? -8.840 19.092 56.152 1.00 82.62 523 ILE A O 1
ATOM 4086 N N . ASN A 1 524 ? -8.751 20.161 58.116 1.00 86.00 524 ASN A N 1
ATOM 4087 C CA . ASN A 1 524 ? -9.457 21.362 57.650 1.00 86.00 524 ASN A CA 1
ATOM 4088 C C . ASN A 1 524 ? -8.719 22.079 56.512 1.00 86.00 524 ASN A C 1
ATOM 4090 O O . ASN A 1 524 ? -9.350 22.574 55.572 1.00 86.00 524 ASN A O 1
ATOM 4094 N N . VAL A 1 525 ? -7.387 22.138 56.586 1.00 88.88 525 VAL A N 1
ATOM 4095 C CA . VAL A 1 525 ? -6.556 22.641 55.486 1.00 88.88 525 VAL A CA 1
ATOM 4096 C C . VAL A 1 525 ? -6.704 21.733 54.265 1.00 88.88 525 VAL A C 1
ATOM 4098 O O . VAL A 1 525 ? -6.987 22.240 53.181 1.00 88.88 525 VAL A O 1
ATOM 4101 N N . GLY A 1 526 ? -6.613 20.410 54.442 1.00 86.75 526 GLY A N 1
ATOM 4102 C CA . GLY A 1 526 ? -6.816 19.428 53.373 1.00 86.75 526 GLY A CA 1
ATOM 4103 C C . GLY A 1 526 ? -8.139 19.619 52.627 1.00 86.75 526 GLY A C 1
ATOM 4104 O O . GLY A 1 526 ? -8.152 19.687 51.398 1.00 86.75 526 GLY A O 1
ATOM 4105 N N . LEU A 1 527 ? -9.245 19.827 53.351 1.00 84.00 527 LEU A N 1
ATOM 4106 C CA . LEU A 1 527 ? -10.563 20.073 52.753 1.00 84.00 527 LEU A CA 1
ATOM 4107 C C . LEU A 1 527 ? -10.603 21.324 51.879 1.00 84.00 527 LEU A C 1
ATOM 4109 O O . LEU A 1 527 ? -11.094 21.267 50.751 1.00 84.00 527 LEU A O 1
ATOM 4113 N N . LYS A 1 528 ? -10.048 22.441 52.360 1.00 87.81 528 LYS A N 1
ATOM 4114 C CA . LYS A 1 528 ? -9.980 23.684 51.576 1.00 87.81 528 LYS A CA 1
ATOM 4115 C C . LYS A 1 528 ? -9.140 23.512 50.312 1.00 87.81 528 LYS A C 1
ATOM 4117 O O . LYS A 1 528 ? -9.480 24.073 49.268 1.00 87.81 528 LYS A O 1
ATOM 4122 N N . VAL A 1 529 ? -8.064 22.727 50.383 1.00 90.19 529 VAL A N 1
ATOM 4123 C CA . VAL A 1 529 ? -7.208 22.431 49.227 1.00 90.19 529 VAL A CA 1
ATOM 4124 C C . VAL A 1 529 ? -7.971 21.599 48.182 1.00 90.19 529 VAL A C 1
ATOM 4126 O O . VAL A 1 529 ? -7.968 21.970 47.007 1.00 90.19 529 VAL A O 1
ATOM 4129 N N . ILE A 1 530 ? -8.701 20.551 48.591 1.00 86.31 530 ILE A N 1
ATOM 4130 C CA . ILE A 1 530 ? -9.547 19.751 47.679 1.00 86.31 530 ILE A CA 1
ATOM 4131 C C . ILE A 1 530 ? -10.635 20.619 47.034 1.00 86.31 530 ILE A C 1
ATOM 4133 O O . ILE A 1 530 ? -10.799 20.588 45.814 1.00 86.31 530 ILE A O 1
ATOM 4137 N N . GLN A 1 531 ? -11.351 21.421 47.832 1.00 87.06 531 GLN A N 1
ATOM 4138 C CA . GLN A 1 531 ? -12.397 22.328 47.344 1.00 87.06 531 GLN A CA 1
ATOM 4139 C C . GLN A 1 531 ? -11.854 23.311 46.300 1.00 87.06 531 GLN A C 1
ATOM 4141 O O . GLN A 1 531 ? -12.482 23.523 45.264 1.00 87.06 531 GLN A O 1
ATOM 4146 N N . THR A 1 532 ? -10.665 23.872 46.540 1.00 90.12 532 THR A N 1
ATOM 4147 C CA . THR A 1 532 ? -10.003 24.788 45.599 1.00 90.12 532 THR A CA 1
ATOM 4148 C C . THR A 1 532 ? -9.680 24.085 44.280 1.00 90.12 532 THR A C 1
ATOM 4150 O O . THR A 1 532 ? -9.960 24.627 43.210 1.00 90.12 532 THR A O 1
ATOM 4153 N N . GLY A 1 533 ? -9.147 22.860 44.339 1.00 89.12 533 GLY A N 1
ATOM 4154 C CA . GLY A 1 533 ? -8.873 22.057 43.147 1.00 89.12 533 GLY A CA 1
ATOM 4155 C C . GLY A 1 533 ? -10.141 21.734 42.351 1.00 89.12 533 GLY A C 1
ATOM 4156 O O . GLY A 1 533 ? -10.177 21.923 41.139 1.00 89.12 533 G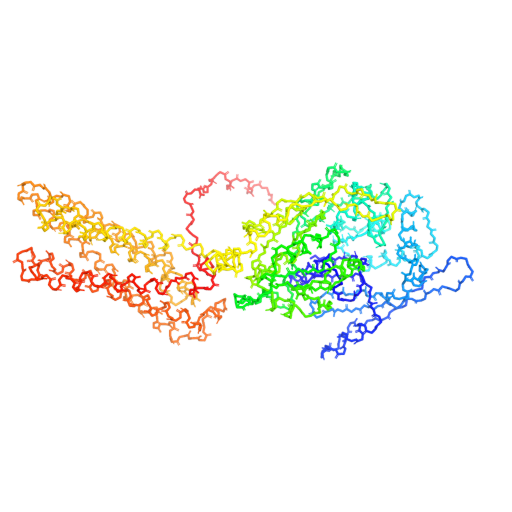LY A O 1
ATOM 4157 N N . LEU A 1 534 ? -11.216 21.303 43.016 1.00 88.12 534 LEU A N 1
ATOM 4158 C CA . LEU A 1 534 ? -12.504 21.019 42.368 1.00 88.12 534 LEU A CA 1
ATOM 4159 C C . LEU A 1 534 ? -13.143 22.260 41.735 1.00 88.12 534 LEU A C 1
ATOM 4161 O O . LEU A 1 534 ? -13.635 22.182 40.611 1.00 88.12 534 LEU A O 1
ATOM 4165 N N . ALA A 1 535 ? -13.100 23.410 42.412 1.00 89.88 535 ALA A N 1
ATOM 4166 C CA . ALA A 1 535 ? -13.610 24.664 41.866 1.00 89.88 535 ALA A CA 1
ATOM 4167 C C . ALA A 1 535 ? -12.823 25.104 40.618 1.00 89.88 535 ALA A C 1
ATOM 4169 O O . ALA A 1 535 ? -13.423 25.523 39.626 1.00 89.88 535 ALA A O 1
ATOM 4170 N N . ALA A 1 536 ? -11.493 24.959 40.633 1.00 89.50 536 ALA A N 1
ATOM 4171 C CA . ALA A 1 536 ? -10.648 25.237 39.473 1.00 89.50 536 ALA A CA 1
ATOM 4172 C C . ALA A 1 536 ? -10.966 24.302 38.293 1.00 89.50 536 ALA A C 1
ATOM 4174 O O . ALA A 1 536 ? -11.095 24.768 37.160 1.00 89.50 536 ALA A O 1
ATOM 4175 N N . HIS A 1 537 ? -11.161 23.007 38.561 1.00 88.38 537 HIS A N 1
ATOM 4176 C CA . HIS A 1 537 ? -11.557 22.028 37.546 1.00 88.38 537 HIS A CA 1
ATOM 4177 C C . HIS A 1 537 ? -12.929 22.358 36.935 1.00 88.38 537 HIS A C 1
ATOM 4179 O O . HIS A 1 537 ? -13.073 22.384 35.712 1.00 88.38 537 HIS A O 1
ATOM 4185 N N . LEU A 1 538 ? -13.925 22.698 37.765 1.00 91.06 538 LEU A N 1
ATOM 4186 C CA . LEU A 1 538 ? -15.257 23.106 37.302 1.00 91.06 538 LEU A CA 1
ATOM 4187 C C . LEU A 1 538 ? -15.202 24.364 36.425 1.00 91.06 538 LEU A C 1
ATOM 4189 O O . LEU A 1 538 ? -15.875 24.435 35.394 1.00 91.06 538 LEU A O 1
ATOM 4193 N N . ALA A 1 539 ? -14.390 25.351 36.806 1.00 91.06 539 ALA A N 1
ATOM 4194 C CA . ALA A 1 539 ? -14.196 26.555 36.007 1.00 91.06 539 ALA A CA 1
ATOM 4195 C C . ALA A 1 539 ? -13.572 26.228 34.638 1.00 91.06 539 ALA A C 1
ATOM 4197 O O . ALA A 1 539 ? -14.056 26.715 33.614 1.00 91.06 539 ALA A O 1
ATOM 4198 N N . ALA A 1 540 ? -12.553 25.363 34.603 1.00 89.94 540 ALA A N 1
ATOM 4199 C CA . ALA A 1 540 ? -11.883 24.952 33.372 1.00 89.94 540 ALA A CA 1
ATOM 4200 C C . ALA A 1 540 ? -12.845 24.258 32.392 1.00 89.94 540 ALA A C 1
ATOM 4202 O O . ALA A 1 540 ? -12.975 24.702 31.247 1.00 89.94 540 ALA A O 1
ATOM 4203 N N . ILE A 1 541 ? -13.581 23.235 32.845 1.00 89.25 541 ILE A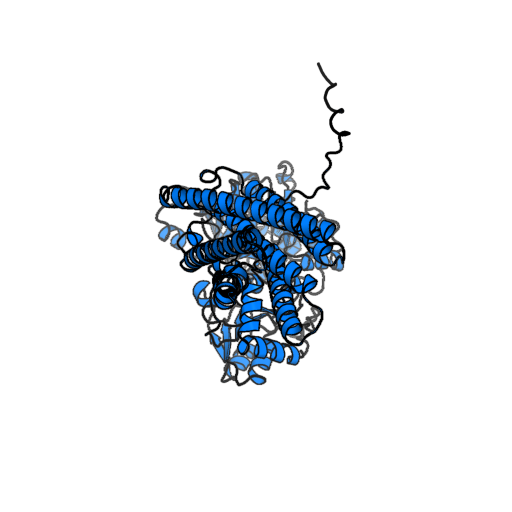 N 1
ATOM 4204 C CA . ILE A 1 541 ? -14.535 22.513 31.989 1.00 89.25 541 ILE A CA 1
ATOM 4205 C C . ILE A 1 541 ? -15.709 23.405 31.552 1.00 89.25 541 ILE A C 1
ATOM 4207 O O . ILE A 1 541 ? -16.168 23.306 30.415 1.00 89.25 541 ILE A O 1
ATOM 4211 N N . SER A 1 542 ? -16.159 24.340 32.395 1.00 92.19 542 SER A N 1
ATOM 4212 C CA . SER A 1 542 ? -17.225 25.287 32.033 1.00 92.19 542 SER A CA 1
ATOM 4213 C C . SER A 1 542 ? -16.788 26.235 30.913 1.00 92.19 542 SER A C 1
ATOM 4215 O O . SER A 1 542 ? -17.515 26.424 29.936 1.00 92.19 542 SER A O 1
ATOM 4217 N N . ILE A 1 543 ? -15.576 26.794 31.008 1.00 91.94 543 ILE A N 1
ATOM 4218 C CA . ILE A 1 543 ? -14.996 27.635 29.950 1.00 91.94 543 ILE A CA 1
ATOM 4219 C C . ILE A 1 543 ? -14.833 26.823 28.660 1.00 91.94 543 ILE A C 1
ATOM 4221 O O . ILE A 1 543 ? -15.162 27.311 27.576 1.00 91.94 543 ILE A O 1
ATOM 4225 N N . PHE A 1 544 ? -14.372 25.576 28.766 1.00 90.06 544 PHE A N 1
ATOM 4226 C CA . PHE A 1 544 ? -14.253 24.674 27.625 1.00 90.06 544 PHE A CA 1
ATOM 4227 C C . PHE A 1 544 ? -15.600 24.447 26.923 1.00 90.06 544 PHE A C 1
ATOM 4229 O O . PHE A 1 544 ? -15.679 24.599 25.704 1.00 90.06 544 PHE A O 1
ATOM 4236 N N . VAL A 1 545 ? -16.669 24.153 27.671 1.00 92.12 545 VAL A N 1
ATOM 4237 C CA . VAL A 1 545 ? -18.019 23.936 27.121 1.00 92.12 545 VAL A CA 1
ATOM 4238 C C . VAL A 1 545 ? -18.535 25.171 26.387 1.00 92.12 545 VAL A C 1
ATOM 4240 O O . VAL A 1 545 ? -19.107 25.040 25.302 1.00 92.12 545 VAL A O 1
ATOM 4243 N N . ILE A 1 546 ? -18.295 26.370 26.926 1.00 93.25 546 ILE A N 1
ATOM 4244 C CA . ILE A 1 546 ? -18.670 27.631 26.269 1.00 93.25 546 ILE A CA 1
ATOM 4245 C C . ILE A 1 546 ? -17.954 27.761 24.919 1.00 93.25 546 ILE A C 1
ATOM 4247 O O . ILE A 1 546 ? -18.596 28.016 23.898 1.00 93.25 546 ILE A O 1
ATOM 4251 N N . LEU A 1 547 ? -16.639 27.534 24.887 1.00 90.69 547 LEU A N 1
ATOM 4252 C CA . LEU A 1 547 ? -15.851 27.633 23.657 1.00 90.69 547 LEU A CA 1
ATOM 4253 C C . LEU A 1 547 ? -16.215 26.547 22.632 1.00 90.69 547 LEU A C 1
ATOM 4255 O O . LEU A 1 547 ? -16.270 26.831 21.436 1.00 90.69 547 LEU A O 1
ATOM 4259 N N . ALA A 1 548 ? -16.479 25.318 23.079 1.00 88.44 548 ALA A N 1
ATOM 4260 C CA . ALA A 1 548 ? -16.902 24.216 22.217 1.00 88.44 548 ALA A CA 1
ATOM 4261 C C . ALA A 1 548 ? -18.292 24.474 21.611 1.00 88.44 548 ALA A C 1
ATOM 4263 O O . ALA A 1 548 ? -18.507 24.222 20.425 1.00 88.44 548 ALA A O 1
ATOM 4264 N N . SER A 1 549 ? -19.214 25.039 22.395 1.00 90.00 549 SER A N 1
ATOM 4265 C CA . SER A 1 549 ? -20.551 25.425 21.925 1.00 90.00 549 SER A CA 1
ATOM 4266 C C . SER A 1 549 ? -20.483 26.549 20.890 1.00 90.00 549 SER A C 1
ATOM 4268 O O . SER A 1 549 ? -21.172 26.503 19.872 1.00 90.00 549 SER A O 1
ATOM 4270 N N . GLU A 1 550 ? -19.610 27.536 21.107 1.00 91.06 550 GLU A N 1
ATOM 4271 C CA . GLU A 1 550 ? -19.359 28.598 20.131 1.00 91.06 550 GLU A CA 1
ATOM 4272 C C . GLU A 1 550 ? -18.784 28.045 18.819 1.00 91.06 550 GLU A C 1
ATOM 4274 O O . GLU A 1 550 ? -19.241 28.427 17.739 1.00 91.06 550 GLU A O 1
ATOM 4279 N N . LEU A 1 551 ? -17.811 27.132 18.898 1.00 87.94 551 LEU A N 1
ATOM 4280 C CA . LEU A 1 551 ? -17.251 26.457 17.728 1.00 87.94 551 LEU A CA 1
ATOM 4281 C C . LEU A 1 551 ? -18.340 25.705 16.952 1.00 87.94 551 LEU A C 1
ATOM 4283 O O . LEU A 1 551 ? -18.457 25.891 15.742 1.00 87.94 551 LEU A O 1
ATOM 4287 N N . ALA A 1 552 ? -19.152 24.897 17.640 1.00 87.69 552 ALA A N 1
ATOM 4288 C CA . ALA A 1 552 ? -20.241 24.149 17.018 1.00 87.69 552 ALA A CA 1
ATOM 4289 C C . ALA A 1 552 ? -21.211 25.091 16.292 1.00 87.69 552 ALA A C 1
ATOM 4291 O O . ALA A 1 552 ? -21.524 24.881 15.122 1.00 87.69 552 ALA A O 1
ATOM 4292 N N . PHE A 1 553 ? -21.621 26.184 16.941 1.00 88.81 553 PHE A N 1
ATOM 4293 C CA . PHE A 1 553 ? -22.504 27.182 16.341 1.00 88.81 553 PHE A CA 1
ATOM 4294 C C . PHE A 1 553 ? -21.918 27.817 15.070 1.00 88.81 553 PHE A C 1
ATOM 4296 O O . PHE A 1 553 ? -22.629 27.980 14.077 1.00 88.81 553 PHE A O 1
ATOM 4303 N N . ARG A 1 554 ? -20.619 28.146 15.072 1.00 87.00 554 ARG A N 1
ATOM 4304 C CA . ARG A 1 554 ? -19.923 28.683 13.890 1.00 87.00 554 ARG A CA 1
ATOM 4305 C C . ARG A 1 554 ? -19.864 27.663 12.750 1.00 87.00 554 ARG A C 1
ATOM 4307 O O . ARG A 1 554 ? -20.158 28.028 11.615 1.00 87.00 554 ARG A O 1
ATOM 4314 N N . ILE A 1 555 ? -19.567 26.396 13.052 1.00 86.56 555 ILE A N 1
ATOM 4315 C CA . ILE A 1 555 ? -19.538 25.299 12.067 1.00 86.56 555 ILE A CA 1
ATOM 4316 C C . ILE A 1 555 ? -20.916 25.096 11.425 1.00 86.56 555 ILE A C 1
ATOM 4318 O O . ILE A 1 555 ? -21.006 24.938 10.208 1.00 86.56 555 ILE A O 1
ATOM 4322 N N . PHE A 1 556 ? -21.994 25.140 12.218 1.00 84.44 556 PHE A N 1
ATOM 4323 C CA . PHE A 1 556 ? -23.361 24.990 11.710 1.00 84.44 556 PHE A CA 1
ATOM 4324 C C . PHE A 1 556 ? -23.805 26.145 10.807 1.00 84.44 556 PHE A C 1
ATOM 4326 O O . PHE A 1 556 ? -24.606 25.918 9.904 1.00 84.44 556 PHE A O 1
ATOM 4333 N N . ARG A 1 557 ? -23.310 27.370 11.031 1.00 83.88 557 ARG A N 1
ATOM 4334 C CA . ARG A 1 557 ? -23.672 28.539 10.213 1.00 83.88 557 ARG A CA 1
ATOM 4335 C C . ARG A 1 557 ? -22.905 28.655 8.897 1.00 83.88 557 ARG A C 1
ATOM 4337 O O . ARG A 1 557 ? -23.433 29.257 7.970 1.00 83.88 557 ARG A O 1
ATOM 4344 N N . HIS A 1 558 ? -21.703 28.094 8.809 1.00 80.50 558 HIS A N 1
ATOM 4345 C CA . HIS A 1 558 ? -20.817 28.229 7.648 1.00 80.50 558 HIS A CA 1
ATOM 4346 C C . HIS A 1 558 ? -20.541 26.866 6.997 1.00 80.50 558 HIS A C 1
ATOM 4348 O O . HIS A 1 558 ? -19.401 26.417 6.934 1.00 80.50 558 HIS A O 1
ATOM 4354 N N . GLN A 1 559 ? -21.597 26.181 6.539 1.00 74.19 559 GLN A N 1
ATOM 4355 C CA . GLN A 1 559 ? -21.473 24.842 5.937 1.00 74.19 559 GLN A CA 1
ATOM 4356 C C . GLN A 1 559 ? -20.789 24.836 4.562 1.00 74.19 559 GLN A C 1
ATOM 4358 O O . GLN A 1 559 ? -20.212 23.824 4.169 1.00 74.19 559 GLN A O 1
ATOM 4363 N N . GLU A 1 560 ? -20.837 25.952 3.832 1.00 70.38 560 GLU A N 1
ATOM 4364 C CA . GLU A 1 560 ? -20.280 26.054 2.474 1.00 70.38 560 GLU A CA 1
ATOM 4365 C C . GLU A 1 560 ? -18.743 26.146 2.456 1.00 70.38 560 GLU A C 1
ATOM 4367 O O . GLU A 1 560 ? -18.115 25.762 1.470 1.00 70.38 560 GLU A O 1
ATOM 4372 N N . ASP A 1 561 ? -18.146 26.550 3.581 1.00 74.00 561 ASP A N 1
ATOM 4373 C CA . ASP A 1 561 ? -16.724 26.879 3.732 1.00 74.00 561 ASP A CA 1
ATOM 4374 C C . ASP A 1 561 ? -15.952 25.836 4.579 1.00 74.00 561 ASP A C 1
ATOM 4376 O O . ASP A 1 561 ? -14.896 26.125 5.155 1.00 74.00 561 ASP A O 1
ATOM 4380 N N . TRP A 1 562 ? -16.487 24.621 4.744 1.00 81.56 562 TRP A N 1
ATOM 4381 C CA . TRP A 1 562 ? -15.795 23.543 5.462 1.00 81.56 562 TRP A CA 1
ATOM 4382 C C . TRP A 1 562 ? -14.526 23.092 4.732 1.00 81.56 562 TRP A C 1
ATOM 4384 O O . TRP A 1 562 ? -14.464 23.115 3.503 1.00 81.56 562 TRP A O 1
ATOM 4394 N N . ASP A 1 563 ? -13.526 22.615 5.487 1.00 71.06 563 ASP A N 1
ATOM 4395 C CA . ASP A 1 563 ? -12.275 22.118 4.906 1.00 71.06 563 ASP A CA 1
ATOM 4396 C C . ASP A 1 563 ? -12.556 21.026 3.845 1.00 71.06 563 ASP A C 1
ATOM 4398 O O . ASP A 1 563 ? -13.070 19.948 4.188 1.00 71.06 563 ASP A O 1
ATOM 4402 N N . PRO A 1 564 ? -12.207 21.259 2.562 1.00 70.12 564 PRO A N 1
ATOM 4403 C CA . PRO A 1 564 ? -12.487 20.322 1.478 1.00 70.12 564 PRO A CA 1
ATOM 4404 C C . PRO A 1 564 ? -11.851 18.946 1.690 1.00 70.12 564 PRO A C 1
ATOM 4406 O O . PRO A 1 564 ? -12.367 17.944 1.190 1.00 70.12 564 PRO A O 1
ATOM 4409 N N . ARG A 1 565 ? -10.759 18.866 2.466 1.00 59.31 565 ARG A N 1
ATOM 4410 C CA . ARG A 1 565 ? -10.022 17.621 2.715 1.00 59.31 565 ARG A CA 1
ATOM 4411 C C . ARG A 1 565 ? -10.879 16.562 3.399 1.00 59.31 565 ARG A C 1
ATOM 4413 O O . ARG A 1 565 ? -10.602 15.379 3.218 1.00 59.31 565 ARG A O 1
ATOM 4420 N N . PHE A 1 566 ? -11.907 16.936 4.162 1.00 67.38 566 PHE A N 1
ATOM 4421 C CA . PHE A 1 566 ? -12.727 16.008 4.956 1.00 67.38 566 PHE A CA 1
ATOM 4422 C C . PHE A 1 566 ? -14.192 15.910 4.496 1.00 67.38 566 PHE A C 1
ATOM 4424 O O . PHE A 1 566 ? -15.031 15.377 5.222 1.00 67.38 566 PHE A O 1
ATOM 4431 N N . ARG A 1 567 ? -14.502 16.328 3.261 1.00 69.94 567 ARG A N 1
ATOM 4432 C CA . ARG A 1 567 ? -15.876 16.418 2.725 1.00 69.94 567 ARG A CA 1
ATOM 4433 C C . ARG A 1 567 ? -16.674 15.105 2.720 1.00 69.94 567 ARG A C 1
ATOM 4435 O O . ARG A 1 567 ? -17.895 15.138 2.798 1.00 69.94 567 ARG A O 1
ATOM 4442 N N . GLN A 1 568 ? -16.006 13.950 2.663 1.00 63.09 568 GLN A N 1
ATOM 4443 C CA . GLN A 1 568 ? -16.648 12.626 2.767 1.00 63.09 568 GLN A CA 1
ATOM 4444 C C . GLN A 1 568 ? -16.929 12.198 4.222 1.00 63.09 568 GLN A C 1
ATOM 4446 O O . GLN A 1 568 ? -17.834 11.406 4.478 1.00 63.09 568 GLN A O 1
ATOM 4451 N N . LEU A 1 569 ? -16.163 12.726 5.184 1.00 68.56 569 LEU A N 1
ATOM 4452 C CA . LEU A 1 569 ? -16.280 12.407 6.608 1.00 68.56 569 LEU A CA 1
ATOM 4453 C C . LEU A 1 569 ? -17.350 13.269 7.293 1.00 68.56 569 LEU A C 1
ATOM 4455 O O . LEU A 1 569 ? -18.164 12.740 8.051 1.00 68.56 569 LEU A O 1
ATOM 4459 N N . GLN A 1 570 ? -17.357 14.571 6.990 1.00 75.50 570 GLN A N 1
ATOM 4460 C CA . GLN A 1 570 ? -18.222 15.595 7.593 1.00 75.50 570 GLN A CA 1
ATOM 4461 C C . GLN A 1 570 ? -19.731 15.254 7.565 1.00 75.50 570 GLN A C 1
ATOM 4463 O O . GLN A 1 570 ? -20.371 15.423 8.600 1.00 75.50 570 GLN A O 1
ATOM 4468 N N . PRO A 1 571 ? -20.323 14.733 6.466 1.00 76.19 571 PRO A N 1
ATOM 4469 C CA . PRO A 1 571 ? -21.740 14.354 6.439 1.00 76.19 571 PRO A CA 1
ATOM 4470 C C . PRO A 1 571 ? -22.003 12.909 6.899 1.00 76.19 571 PRO A C 1
ATOM 4472 O O . PRO A 1 571 ? -23.144 12.446 6.853 1.00 76.19 571 PRO A O 1
ATOM 4475 N N . SER A 1 572 ? -20.977 12.147 7.293 1.00 75.56 572 SER A N 1
ATOM 4476 C CA . SER A 1 572 ? -21.149 10.723 7.578 1.00 75.56 572 SER A CA 1
ATOM 4477 C C . SER A 1 572 ? -21.937 10.490 8.870 1.00 75.56 572 SER A C 1
ATOM 4479 O O . SER A 1 572 ? -21.695 11.116 9.902 1.00 75.56 572 SER A O 1
ATOM 4481 N N . TRP A 1 573 ? -22.867 9.532 8.840 1.00 79.12 573 TRP A N 1
ATOM 4482 C CA . TRP A 1 573 ? -23.703 9.218 10.003 1.00 79.12 573 TRP A CA 1
ATOM 4483 C C . TRP A 1 573 ? -22.873 8.780 11.221 1.00 79.12 573 TRP A C 1
ATOM 4485 O O . TRP A 1 573 ? -23.227 9.109 12.349 1.00 79.12 573 TRP A O 1
ATOM 4495 N N . ARG A 1 574 ? -21.743 8.090 10.994 1.00 76.81 574 ARG A N 1
ATOM 4496 C CA . ARG A 1 574 ? -20.812 7.666 12.053 1.00 76.81 574 ARG A CA 1
ATOM 4497 C C . ARG A 1 574 ? -20.135 8.858 12.722 1.00 76.81 574 ARG A C 1
ATOM 4499 O O . ARG A 1 574 ? -20.032 8.888 13.942 1.00 76.81 574 ARG A O 1
ATOM 4506 N N . PHE A 1 575 ? -19.715 9.848 11.936 1.00 82.62 575 PHE A N 1
ATOM 4507 C CA . PHE A 1 575 ? -19.107 11.061 12.471 1.00 82.62 575 PHE A CA 1
ATOM 4508 C C . PHE A 1 575 ? -20.133 11.920 13.226 1.00 82.62 575 PHE A C 1
ATOM 4510 O O . PHE A 1 575 ? -19.845 12.394 14.319 1.00 82.62 575 PHE A O 1
ATOM 4517 N N . ASN A 1 576 ? -21.365 12.028 12.721 1.00 86.06 576 ASN A N 1
ATOM 4518 C CA . ASN A 1 576 ? -22.452 12.711 13.431 1.00 86.06 576 ASN A CA 1
ATOM 4519 C C . ASN A 1 576 ? -22.843 12.004 14.741 1.00 86.06 576 ASN A C 1
ATOM 4521 O O . ASN A 1 576 ? -23.068 12.670 15.751 1.00 86.06 576 ASN A O 1
ATOM 4525 N N . LEU A 1 577 ? -22.875 10.666 14.754 1.00 87.38 577 LEU A N 1
ATOM 4526 C CA . LEU A 1 577 ? -23.067 9.885 15.979 1.00 87.38 577 LEU A CA 1
ATOM 4527 C C . LEU A 1 577 ? -21.943 10.156 16.988 1.00 87.38 577 LEU A C 1
ATOM 4529 O O . LEU A 1 577 ? -22.222 10.389 18.159 1.00 87.38 577 LEU A O 1
ATOM 4533 N N . PHE A 1 578 ? -20.689 10.192 16.532 1.00 91.56 578 PHE A N 1
ATOM 4534 C CA . PHE A 1 578 ? -19.546 10.570 17.363 1.00 91.56 578 PHE A CA 1
ATOM 4535 C C . PHE A 1 578 ? -19.703 11.959 17.988 1.00 91.56 578 PHE A C 1
ATOM 4537 O O . PHE A 1 578 ? -19.512 12.094 19.194 1.00 91.56 578 PHE A O 1
ATOM 4544 N N . LEU A 1 579 ? -20.094 12.970 17.205 1.00 92.31 579 LEU A N 1
ATOM 4545 C CA . LEU A 1 579 ? -20.331 14.321 17.722 1.00 92.31 579 LEU A CA 1
ATOM 4546 C C . LEU A 1 579 ? -21.427 14.325 18.798 1.00 92.31 579 LEU A C 1
ATOM 4548 O O . LEU A 1 579 ? -21.226 14.903 19.864 1.00 92.31 579 LEU A O 1
ATOM 4552 N N . ALA A 1 580 ? -22.544 13.629 18.562 1.00 93.06 580 ALA A N 1
ATOM 4553 C CA . ALA A 1 580 ? -23.631 13.518 19.534 1.00 93.06 580 ALA A CA 1
ATOM 4554 C C . ALA A 1 580 ? -23.179 12.826 20.834 1.00 93.06 580 ALA A C 1
ATOM 4556 O O . ALA A 1 580 ? -23.427 13.330 21.930 1.00 93.06 580 ALA A O 1
ATOM 4557 N N . CYS A 1 581 ? -22.464 11.705 20.722 1.00 94.19 581 CYS A N 1
ATOM 4558 C CA . CYS A 1 581 ? -21.889 10.984 21.855 1.00 94.19 581 CYS A CA 1
ATOM 4559 C C . CYS A 1 581 ? -20.885 11.837 22.647 1.00 94.19 581 CYS A C 1
ATOM 4561 O O . CYS A 1 581 ? -20.917 11.836 23.878 1.00 94.19 581 CYS A O 1
ATOM 4563 N N . LEU A 1 582 ? -20.031 12.600 21.958 1.00 93.94 582 LEU A N 1
ATOM 4564 C CA . LEU A 1 582 ? -19.074 13.511 22.582 1.00 93.94 582 LEU A CA 1
ATOM 4565 C C . LEU A 1 582 ? -19.789 14.634 23.350 1.00 93.94 582 LEU A C 1
ATOM 4567 O O . LEU A 1 582 ? -19.390 14.967 24.468 1.00 93.94 582 LEU A O 1
ATOM 4571 N N . THR A 1 583 ? -20.872 15.189 22.792 1.00 94.44 583 THR A N 1
ATOM 4572 C CA . THR A 1 583 ? -21.709 16.185 23.477 1.00 94.44 583 THR A CA 1
ATOM 4573 C C . THR A 1 583 ? -22.350 15.607 24.735 1.00 94.44 583 THR A C 1
ATOM 4575 O O . THR A 1 583 ? -22.254 16.228 25.792 1.00 94.44 583 THR A O 1
ATOM 4578 N N . ILE A 1 584 ? -22.942 14.410 24.652 1.00 95.69 584 ILE A N 1
ATOM 4579 C CA . ILE A 1 584 ? -23.545 13.727 25.808 1.00 95.69 584 ILE A CA 1
ATOM 4580 C C . ILE A 1 584 ? -22.503 13.538 26.915 1.00 95.69 584 ILE A C 1
ATOM 4582 O O . ILE A 1 584 ? -22.740 13.969 28.041 1.00 95.69 584 ILE A O 1
ATOM 4586 N N . ALA A 1 585 ? -21.333 12.983 26.583 1.00 95.44 585 ALA A N 1
ATOM 4587 C CA . ALA A 1 585 ? -20.261 12.749 27.548 1.00 95.44 585 ALA A CA 1
ATOM 4588 C C . ALA A 1 585 ? -19.774 14.041 28.220 1.00 95.44 585 ALA A C 1
ATOM 4590 O O . ALA A 1 585 ? -19.553 14.072 29.431 1.00 95.44 585 ALA A O 1
ATOM 4591 N N . THR A 1 586 ? -19.654 15.125 27.448 1.00 94.06 586 THR A N 1
ATOM 4592 C CA . THR A 1 586 ? -19.243 16.436 27.969 1.00 94.06 586 THR A CA 1
ATOM 4593 C C . THR A 1 586 ? -20.256 16.983 28.977 1.00 94.06 586 THR A C 1
ATOM 4595 O O . THR A 1 586 ? -19.872 17.442 30.052 1.00 94.06 586 THR A O 1
ATOM 4598 N N . VAL A 1 587 ? -21.554 16.904 28.663 1.00 94.81 587 VAL A N 1
ATOM 4599 C CA . VAL A 1 587 ? -22.626 17.389 29.547 1.00 94.81 587 VAL A CA 1
ATOM 4600 C C . VAL A 1 587 ? -22.688 16.576 30.839 1.00 94.81 587 VAL A C 1
ATOM 4602 O O . VAL A 1 587 ? -22.776 17.154 31.920 1.00 94.81 587 VAL A O 1
ATOM 4605 N N . THR A 1 588 ? -22.598 15.249 30.761 1.00 94.69 588 THR A N 1
ATOM 4606 C CA . THR A 1 588 ? -22.655 14.393 31.953 1.00 94.69 588 THR A CA 1
ATOM 4607 C C . THR A 1 588 ? -21.448 14.582 32.869 1.00 94.69 588 THR A C 1
ATOM 4609 O O . THR A 1 588 ? -21.616 14.625 34.086 1.00 94.69 588 THR A O 1
ATOM 4612 N N . ILE A 1 589 ? -20.242 14.773 32.317 1.00 92.44 589 ILE A N 1
ATOM 4613 C CA . ILE A 1 589 ? -19.054 15.084 33.130 1.00 92.44 589 ILE A CA 1
ATOM 4614 C C . ILE A 1 589 ? -19.196 16.459 33.791 1.00 92.44 589 ILE A C 1
ATOM 4616 O O . ILE A 1 589 ? -18.871 16.593 34.967 1.00 92.44 589 ILE A O 1
ATOM 4620 N N . LEU A 1 590 ? -19.744 17.463 33.098 1.00 93.12 590 LEU A N 1
ATOM 4621 C CA . LEU A 1 590 ? -20.004 18.778 33.693 1.00 93.12 590 LEU A CA 1
ATOM 4622 C C . LEU A 1 590 ? -20.987 18.697 34.874 1.00 93.12 590 LEU A C 1
ATOM 4624 O O . LEU A 1 590 ? -20.734 19.298 35.921 1.00 93.12 590 LEU A O 1
ATOM 4628 N N . ILE A 1 591 ? -22.087 17.948 34.726 1.00 93.06 591 ILE A N 1
ATOM 4629 C CA . ILE A 1 591 ? -23.070 17.724 35.801 1.00 93.06 591 ILE A CA 1
ATOM 4630 C C . ILE A 1 591 ? -22.389 17.078 37.010 1.00 93.06 591 ILE A C 1
ATOM 4632 O O . ILE A 1 591 ? -22.511 17.577 38.128 1.00 93.06 591 ILE A O 1
ATOM 4636 N N . ARG A 1 592 ? -21.615 16.017 36.773 1.00 91.31 592 ARG A N 1
ATOM 4637 C CA . ARG A 1 592 ? -20.861 15.300 37.804 1.00 91.31 592 ARG A CA 1
ATOM 4638 C C . ARG A 1 592 ? -19.879 16.207 38.545 1.00 91.31 592 ARG A C 1
ATOM 4640 O O . ARG A 1 592 ? -19.883 16.263 39.772 1.00 91.31 592 ARG A O 1
ATOM 4647 N N . THR A 1 593 ? -19.064 16.968 37.816 1.00 89.94 593 THR A N 1
ATOM 4648 C CA . THR A 1 593 ? -18.092 17.893 38.419 1.00 89.94 593 THR A CA 1
ATOM 4649 C C . THR A 1 593 ? -18.788 18.983 39.236 1.00 89.94 593 THR A C 1
ATOM 4651 O O . THR A 1 593 ? -18.307 19.360 40.304 1.00 89.94 593 THR A O 1
ATOM 4654 N N . SER A 1 594 ? -19.954 19.449 38.783 1.00 90.81 594 SER A N 1
ATOM 4655 C CA . SER A 1 594 ? -20.769 20.423 39.519 1.00 90.81 594 SER A CA 1
ATOM 4656 C C . SER A 1 594 ? -21.301 19.844 40.833 1.00 90.81 594 SER A C 1
ATOM 4658 O O . SER A 1 594 ? -21.217 20.502 41.870 1.00 90.81 594 SER A O 1
ATOM 4660 N N . TYR A 1 595 ? -21.794 18.600 40.805 1.00 89.00 595 TYR A N 1
ATOM 4661 C CA . TYR A 1 595 ? -22.229 17.881 42.003 1.00 89.00 595 TYR A CA 1
ATOM 4662 C C . TYR A 1 595 ? -21.090 17.744 43.019 1.00 89.00 595 TYR A C 1
ATOM 4664 O O . TYR A 1 595 ? -21.287 18.059 44.188 1.00 89.00 595 TYR A O 1
ATOM 4672 N N . ARG A 1 596 ? -19.878 17.378 42.582 1.00 85.56 596 ARG A N 1
ATOM 4673 C CA . ARG A 1 596 ? -18.731 17.228 43.495 1.00 85.56 596 ARG A CA 1
ATOM 4674 C C . ARG A 1 596 ? -18.281 18.502 44.170 1.00 85.56 596 ARG A C 1
ATOM 4676 O O . ARG A 1 596 ? -17.918 18.468 45.344 1.00 85.56 596 ARG A O 1
ATOM 4683 N N . VAL A 1 597 ? -18.315 19.623 43.456 1.00 86.69 597 VAL A N 1
ATOM 4684 C CA . VAL A 1 597 ? -18.070 20.922 44.085 1.00 86.69 597 VAL A CA 1
ATOM 4685 C C . VAL A 1 597 ? -19.144 21.193 45.139 1.00 86.69 597 VAL A C 1
ATOM 4687 O O . VAL A 1 597 ? -18.802 21.510 46.273 1.00 86.69 597 VAL A O 1
ATOM 4690 N N . ALA A 1 598 ? -20.426 21.010 44.807 1.00 84.44 598 ALA A N 1
ATOM 4691 C CA . ALA A 1 598 ? -21.529 21.274 45.732 1.00 84.44 598 ALA A CA 1
ATOM 4692 C C . ALA A 1 598 ? -21.488 20.387 46.991 1.00 84.44 598 ALA A C 1
ATOM 4694 O O . ALA A 1 598 ? -21.609 20.896 48.104 1.00 84.44 598 ALA A O 1
ATOM 4695 N N . GLU A 1 599 ? -21.268 19.083 46.825 1.00 81.44 599 GLU A N 1
ATOM 4696 C CA . GLU A 1 599 ? -21.179 18.103 47.912 1.00 81.44 599 GLU A CA 1
ATOM 4697 C C . GLU A 1 599 ? -20.055 18.453 48.899 1.00 81.44 599 GLU A C 1
ATOM 4699 O O . GLU A 1 599 ? -20.275 18.504 50.109 1.00 81.44 599 GLU A O 1
ATOM 4704 N N . LEU A 1 600 ? -18.857 18.773 48.397 1.00 73.56 600 LEU A N 1
ATOM 4705 C CA . LEU A 1 600 ? -17.713 19.086 49.254 1.00 73.56 600 LEU A CA 1
ATOM 4706 C C . LEU A 1 600 ? -17.747 20.512 49.812 1.00 73.56 600 LEU A C 1
ATOM 4708 O O . LEU A 1 600 ? -17.206 20.736 50.894 1.00 73.56 600 LEU A O 1
ATOM 4712 N N . SER A 1 601 ? -18.383 21.472 49.133 1.00 72.12 601 SER A N 1
ATOM 4713 C CA . SER A 1 601 ? -18.574 22.837 49.645 1.00 72.12 601 SER A CA 1
ATOM 4714 C C . SER A 1 601 ? -19.579 22.916 50.798 1.00 72.12 601 SER A C 1
ATOM 4716 O O . SER A 1 601 ? -19.421 23.775 51.664 1.00 72.12 601 SER A O 1
ATOM 4718 N N . LEU A 1 602 ? -20.580 22.030 50.837 1.00 68.56 602 LEU A N 1
ATOM 4719 C CA . LEU A 1 602 ? -21.565 21.954 51.926 1.00 68.56 602 LEU A CA 1
ATOM 4720 C C . LEU A 1 602 ? -21.065 21.142 53.139 1.00 68.56 602 LEU A C 1
ATOM 4722 O O . LEU A 1 602 ? -21.641 21.241 54.221 1.00 68.56 602 LEU A O 1
ATOM 4726 N N . GLY A 1 603 ? -19.969 20.390 52.982 1.00 64.25 603 GLY A N 1
ATOM 4727 C CA . GLY A 1 603 ? -19.365 19.549 54.019 1.00 64.25 603 GLY A CA 1
ATOM 4728 C C . GLY A 1 603 ? -19.964 18.135 54.088 1.00 64.25 603 GLY A C 1
ATOM 4729 O O . GLY A 1 603 ? -21.078 17.892 53.629 1.00 64.25 603 GLY A O 1
ATOM 4730 N N . TYR A 1 604 ? -19.226 17.187 54.684 1.00 60.09 604 TYR A N 1
ATOM 4731 C CA . TYR A 1 604 ? -19.602 15.757 54.717 1.00 60.09 604 TYR A CA 1
ATOM 4732 C C . TYR A 1 604 ? -20.845 15.422 55.549 1.00 60.09 604 TYR A C 1
ATOM 4734 O O . TYR A 1 604 ? -21.394 14.340 55.388 1.00 60.09 604 TYR A O 1
ATOM 4742 N N . HIS A 1 605 ? -21.281 16.331 56.421 1.00 59.47 605 HIS A N 1
ATOM 4743 C CA . HIS A 1 605 ? -22.493 16.190 57.239 1.00 59.47 605 HIS A CA 1
ATOM 4744 C C . HIS A 1 605 ? -23.672 16.994 56.671 1.00 59.47 605 HIS A C 1
ATOM 4746 O O . HIS A 1 605 ? -24.549 17.426 57.413 1.00 59.47 605 HIS A O 1
ATOM 4752 N N . SER A 1 606 ? -23.646 17.297 55.371 1.00 64.25 606 SER A N 1
ATOM 4753 C CA . SER A 1 606 ? -24.752 17.975 54.697 1.00 64.25 606 SER A CA 1
ATOM 4754 C C . SER A 1 606 ? -25.770 16.969 54.169 1.00 64.25 606 SER A C 1
ATOM 4756 O O . SER A 1 606 ? -25.403 15.870 53.750 1.00 64.25 606 SER A O 1
ATOM 4758 N N . ASP A 1 607 ? -27.036 17.387 54.086 1.00 67.44 607 ASP A N 1
ATOM 4759 C CA . ASP A 1 607 ? -28.134 16.582 53.526 1.00 67.44 607 ASP A CA 1
ATOM 4760 C C . ASP A 1 607 ? -27.827 16.045 52.112 1.00 67.44 607 ASP A C 1
ATOM 4762 O O . ASP A 1 607 ? -28.389 15.038 51.685 1.00 67.44 607 ASP A O 1
ATOM 4766 N N . LEU A 1 608 ? -26.932 16.712 51.369 1.00 70.12 608 LEU A N 1
ATOM 4767 C CA . LEU A 1 608 ? -26.498 16.291 50.038 1.00 70.12 608 LEU A CA 1
ATOM 4768 C C . LEU A 1 608 ? -25.447 15.171 50.086 1.00 70.12 608 LEU A C 1
ATOM 4770 O O . LEU A 1 608 ? -25.526 14.245 49.285 1.00 70.12 608 LEU A O 1
ATOM 4774 N N . ALA A 1 609 ? -24.493 15.236 51.019 1.00 65.31 609 ALA A N 1
ATOM 4775 C CA . ALA A 1 609 ? -23.435 14.235 51.173 1.00 65.31 609 ALA A CA 1
ATOM 4776 C C . ALA A 1 609 ? -23.950 12.920 51.788 1.00 65.31 609 ALA A C 1
ATOM 4778 O O . ALA A 1 609 ? -23.431 11.846 51.482 1.00 65.31 609 ALA A O 1
ATOM 4779 N N . GLU A 1 610 ? -24.994 12.990 52.619 1.00 75.19 610 GLU A N 1
ATOM 4780 C CA . GLU A 1 610 ? -25.643 11.813 53.213 1.00 75.19 610 GLU A CA 1
ATOM 4781 C C . GLU A 1 610 ? -26.664 11.147 52.265 1.00 75.19 610 GLU A C 1
ATOM 4783 O O . GLU A 1 610 ? -27.100 10.017 52.499 1.00 75.19 610 GLU A O 1
ATOM 4788 N N . ASN A 1 611 ? -27.024 11.800 51.153 1.00 84.12 611 ASN A N 1
ATOM 4789 C CA . ASN A 1 611 ? -27.982 11.272 50.185 1.00 84.12 611 ASN A CA 1
ATOM 4790 C C . ASN A 1 611 ? -27.324 10.308 49.185 1.00 84.12 611 ASN A C 1
ATOM 4792 O O . ASN A 1 611 ? -26.842 10.688 48.114 1.00 84.12 611 ASN A O 1
ATOM 4796 N N . GLU A 1 612 ? -27.382 9.019 49.507 1.00 81.62 612 GLU A N 1
ATOM 4797 C CA . GLU A 1 612 ? -26.813 7.958 48.674 1.00 81.62 612 GLU A CA 1
ATOM 4798 C C . GLU A 1 612 ? -27.430 7.880 47.265 1.00 81.62 612 GLU A C 1
ATOM 4800 O O . GLU A 1 612 ? -26.729 7.572 46.300 1.00 81.62 612 GLU A O 1
ATOM 4805 N N . ILE A 1 613 ? -28.715 8.212 47.108 1.00 86.25 613 ILE A N 1
ATOM 4806 C CA . ILE A 1 613 ? -29.381 8.203 45.797 1.00 86.25 613 ILE A CA 1
ATOM 4807 C C . ILE A 1 613 ? -28.812 9.316 44.912 1.00 86.25 613 ILE A C 1
ATOM 4809 O O . ILE A 1 613 ? -28.481 9.072 43.750 1.00 86.25 613 ILE A O 1
ATOM 4813 N N . ALA A 1 614 ? -28.674 10.527 45.462 1.00 84.75 614 ALA A N 1
ATOM 4814 C CA . ALA A 1 614 ? -28.090 11.661 44.751 1.00 84.75 614 ALA A CA 1
ATOM 4815 C C . ALA A 1 614 ? -26.654 11.349 44.318 1.00 84.75 614 ALA A C 1
ATOM 4817 O O . ALA A 1 614 ? -26.313 11.562 43.156 1.00 84.75 614 ALA A O 1
ATOM 4818 N N . PHE A 1 615 ? -25.862 10.744 45.206 1.00 85.56 615 PHE A N 1
ATOM 4819 C CA . PHE A 1 615 ? -24.523 10.266 44.886 1.00 85.56 615 PHE A CA 1
ATOM 4820 C C . PHE A 1 615 ? -24.531 9.258 43.725 1.00 85.56 615 PHE A C 1
ATOM 4822 O O . PHE A 1 615 ? -23.835 9.443 42.729 1.00 85.56 615 PHE A O 1
ATOM 4829 N N . MET A 1 616 ? -25.328 8.189 43.812 1.00 87.62 616 MET A N 1
ATOM 4830 C CA . MET A 1 616 ? -25.318 7.129 42.795 1.00 87.62 616 MET A CA 1
ATOM 4831 C C . MET A 1 616 ? -25.734 7.642 41.411 1.00 87.62 616 MET A C 1
ATOM 4833 O O . MET A 1 616 ? -25.194 7.188 40.400 1.00 87.62 616 MET A O 1
ATOM 4837 N N . LEU A 1 617 ? -26.654 8.608 41.357 1.00 90.12 617 LEU A N 1
ATOM 4838 C CA . LEU A 1 617 ? -27.119 9.206 40.108 1.00 90.12 617 LEU A CA 1
ATOM 4839 C C . LEU A 1 617 ? -26.156 10.265 39.558 1.00 90.12 617 LEU A C 1
ATOM 4841 O O . LEU A 1 617 ? -25.788 10.208 38.387 1.00 90.12 617 LEU A O 1
ATOM 4845 N N . LEU A 1 618 ? -25.762 11.243 40.373 1.00 89.38 618 LEU A N 1
ATOM 4846 C CA . LEU A 1 618 ? -25.011 12.412 39.907 1.00 89.38 618 LEU A CA 1
ATOM 4847 C C . LEU A 1 618 ? -23.505 12.154 39.813 1.00 89.38 618 LEU A C 1
ATOM 4849 O O . LEU A 1 618 ? -22.834 12.805 39.017 1.00 89.38 618 LEU A O 1
ATOM 4853 N N . GLU A 1 619 ? -22.994 11.169 40.553 1.00 86.31 619 GLU A N 1
ATOM 4854 C CA . GLU A 1 619 ? -21.605 10.731 40.464 1.00 86.31 619 GLU A CA 1
ATOM 4855 C C . GLU A 1 619 ? -21.464 9.498 39.565 1.00 86.31 619 GLU A C 1
ATOM 4857 O O . GLU A 1 619 ? -20.888 9.572 38.480 1.00 86.31 619 GLU A O 1
ATOM 4862 N N . GLY A 1 620 ? -22.007 8.358 40.000 1.00 86.81 620 GLY A N 1
ATOM 4863 C CA . GLY A 1 620 ? -21.767 7.069 39.348 1.00 86.81 620 GLY A CA 1
ATOM 4864 C C . GLY A 1 620 ? -22.414 6.964 37.969 1.00 86.81 620 GLY A C 1
ATOM 4865 O O . GLY A 1 620 ? -21.743 6.682 36.975 1.00 86.81 620 GLY A O 1
ATOM 4866 N N . MET A 1 621 ? -23.722 7.217 37.882 1.00 92.12 621 MET A N 1
ATOM 4867 C CA . MET A 1 621 ? -24.461 7.068 36.626 1.00 92.12 621 MET A CA 1
ATOM 4868 C C . MET A 1 621 ? -23.995 8.066 35.557 1.00 92.12 621 MET A C 1
ATOM 4870 O O . MET A 1 621 ? -23.906 7.692 34.389 1.00 92.12 621 MET A O 1
ATOM 4874 N N . MET A 1 622 ? -23.628 9.296 35.931 1.00 94.31 622 MET A N 1
ATOM 4875 C CA . MET A 1 622 ? -23.088 10.276 34.978 1.00 94.31 622 MET A CA 1
ATOM 4876 C C . MET A 1 622 ? -21.793 9.795 34.310 1.00 94.31 622 MET A C 1
ATOM 4878 O O . MET A 1 622 ? -21.626 9.977 33.103 1.00 94.31 622 MET A O 1
ATOM 4882 N N . VAL A 1 623 ? -20.900 9.134 35.055 1.00 91.44 623 VAL A N 1
ATOM 4883 C CA . VAL A 1 623 ? -19.675 8.537 34.496 1.00 91.44 623 VAL A CA 1
ATOM 4884 C C . VAL A 1 623 ? -19.998 7.389 33.561 1.00 91.44 623 VAL A C 1
ATOM 4886 O O . VAL A 1 623 ? -19.460 7.342 32.459 1.00 91.44 623 VAL A O 1
ATOM 4889 N N . VAL A 1 624 ? -20.901 6.494 33.967 1.00 93.25 624 VAL A N 1
ATOM 4890 C CA . VAL A 1 624 ? -21.319 5.355 33.139 1.00 93.25 624 VAL A CA 1
ATOM 4891 C C . VAL A 1 624 ? -21.910 5.833 31.814 1.00 93.25 624 VAL A C 1
ATOM 4893 O O . VAL A 1 624 ? -21.573 5.290 30.762 1.00 93.25 624 VAL A O 1
ATOM 4896 N N . ILE A 1 625 ? -22.751 6.872 31.836 1.00 95.56 625 ILE A N 1
ATOM 4897 C CA . ILE A 1 625 ? -23.304 7.460 30.611 1.00 95.56 625 ILE A CA 1
ATOM 4898 C C . ILE A 1 625 ? -22.180 8.055 29.755 1.00 95.56 625 ILE A C 1
ATOM 4900 O O . ILE A 1 625 ? -22.137 7.791 28.553 1.00 95.56 625 ILE A O 1
ATOM 4904 N N . ALA A 1 626 ? -21.249 8.803 30.354 1.00 93.56 626 ALA A N 1
ATOM 4905 C CA . ALA A 1 626 ? -20.144 9.425 29.629 1.00 93.56 626 ALA A CA 1
ATOM 4906 C C . ALA A 1 626 ? -19.241 8.394 28.937 1.00 93.56 626 ALA A C 1
ATOM 4908 O O . ALA A 1 626 ? -18.963 8.508 27.743 1.00 93.56 626 ALA A O 1
ATOM 4909 N N . THR A 1 627 ? -18.800 7.366 29.663 1.00 92.75 627 THR A N 1
ATOM 4910 C CA . THR A 1 627 ? -17.892 6.346 29.128 1.00 92.75 627 THR A CA 1
ATOM 4911 C C . THR A 1 627 ? -18.579 5.456 28.104 1.00 92.75 627 THR A C 1
ATOM 4913 O O . THR A 1 627 ? -17.972 5.135 27.083 1.00 92.75 627 THR A O 1
ATOM 4916 N N . THR A 1 628 ? -19.858 5.128 28.310 1.00 92.06 628 THR A N 1
ATOM 4917 C CA . THR A 1 628 ? -20.662 4.387 27.330 1.00 92.06 628 THR A CA 1
ATOM 4918 C C . THR A 1 628 ? -20.850 5.202 26.054 1.00 92.06 628 THR A C 1
ATOM 4920 O O . THR A 1 628 ? -20.665 4.676 24.958 1.00 92.06 628 THR A O 1
ATOM 4923 N N . ALA A 1 629 ? -21.148 6.499 26.169 1.00 93.44 629 ALA A N 1
ATOM 4924 C CA . ALA A 1 629 ? -21.261 7.383 25.015 1.00 93.44 629 ALA A CA 1
ATOM 4925 C C . ALA A 1 629 ? -19.934 7.469 24.243 1.00 93.44 629 ALA A C 1
ATOM 4927 O O . ALA A 1 629 ? -19.937 7.294 23.029 1.00 93.44 629 ALA A O 1
ATOM 4928 N N . LEU A 1 630 ? -18.798 7.652 24.925 1.00 90.06 630 LEU A N 1
ATOM 4929 C CA . LEU A 1 630 ? -17.470 7.676 24.294 1.00 90.06 630 LEU A CA 1
ATOM 4930 C C . LEU A 1 630 ? -17.085 6.319 23.673 1.00 90.06 630 LEU A C 1
ATOM 4932 O O . LEU A 1 630 ? -16.439 6.274 22.629 1.00 90.06 630 LEU A O 1
ATOM 4936 N N . ALA A 1 631 ? -17.513 5.200 24.259 1.00 86.31 631 ALA A N 1
ATOM 4937 C CA . ALA A 1 631 ? -17.305 3.874 23.681 1.00 86.31 631 ALA A CA 1
ATOM 4938 C C . ALA A 1 631 ? -18.125 3.661 22.395 1.00 86.31 631 ALA A C 1
ATOM 4940 O O . ALA A 1 631 ? -17.593 3.151 21.411 1.00 86.31 631 ALA A O 1
ATOM 4941 N N . ILE A 1 632 ? -19.397 4.081 22.380 1.00 87.31 632 ILE A N 1
ATOM 4942 C CA . ILE A 1 632 ? -20.263 4.011 21.190 1.00 87.31 632 ILE A CA 1
ATOM 4943 C C . ILE A 1 632 ? -19.742 4.957 20.101 1.00 87.31 632 ILE A C 1
ATOM 4945 O O . ILE A 1 632 ? -19.556 4.559 18.952 1.00 87.31 632 ILE A O 1
ATOM 4949 N N . GLY A 1 633 ? -19.452 6.202 20.473 1.00 85.56 633 GLY A N 1
ATOM 4950 C CA . GLY A 1 633 ? -18.827 7.212 19.629 1.00 85.56 633 GLY A CA 1
ATOM 4951 C C . GLY A 1 633 ? -17.308 7.071 19.585 1.00 85.56 633 GLY A C 1
ATOM 4952 O O . GLY A 1 633 ? -16.600 8.052 19.773 1.00 85.56 633 GLY A O 1
ATOM 4953 N N . HIS A 1 634 ? -16.761 5.873 19.372 1.00 82.56 634 HIS A N 1
ATOM 4954 C CA . HIS A 1 634 ? -15.306 5.719 19.352 1.00 82.56 634 HIS A CA 1
ATOM 4955 C C . HIS A 1 634 ? -14.700 6.453 18.135 1.00 82.56 634 HIS A C 1
ATOM 4957 O O . HIS A 1 634 ? -15.149 6.235 17.000 1.00 82.56 634 HIS A O 1
ATOM 4963 N N . PRO A 1 635 ? -13.647 7.279 18.300 1.00 77.62 635 PRO A N 1
ATOM 4964 C CA . PRO A 1 635 ? -13.117 8.098 17.211 1.00 77.62 635 PRO A CA 1
ATOM 4965 C C . PRO A 1 635 ? -12.474 7.270 16.095 1.00 77.62 635 PRO A C 1
ATOM 4967 O O . PRO A 1 635 ? -12.492 7.677 14.945 1.00 77.62 635 PRO A O 1
ATOM 4970 N N . GLY A 1 636 ? -11.959 6.079 16.393 1.00 71.50 636 GLY A N 1
ATOM 4971 C CA . GLY A 1 636 ? -11.395 5.182 15.383 1.00 71.50 636 GLY A CA 1
ATOM 4972 C C . GLY A 1 636 ? -12.359 4.884 14.212 1.00 71.50 636 GLY A C 1
ATOM 4973 O O . GLY A 1 636 ? -12.132 5.380 13.106 1.00 71.50 636 GLY A O 1
ATOM 4974 N N . PRO A 1 637 ? -13.456 4.134 14.441 1.00 66.06 637 PRO A N 1
ATOM 4975 C CA . PRO A 1 637 ? -14.460 3.875 13.407 1.00 66.06 637 PRO A CA 1
ATOM 4976 C C . PRO A 1 637 ? -15.126 5.151 12.878 1.00 66.06 637 PRO A C 1
ATOM 4978 O O . PRO A 1 637 ? -15.460 5.236 11.695 1.00 66.06 637 PRO A O 1
ATOM 4981 N N . SER A 1 638 ? -15.309 6.153 13.744 1.00 75.19 638 SER A N 1
ATOM 4982 C CA . SER A 1 638 ? -16.022 7.390 13.408 1.00 75.19 638 SER A CA 1
ATOM 4983 C C . SER A 1 638 ? -15.243 8.297 12.461 1.00 75.19 638 SER A C 1
ATOM 4985 O O . SER A 1 638 ? -15.859 8.955 11.632 1.00 75.19 638 SER A O 1
ATOM 4987 N N . PHE A 1 639 ? -13.908 8.284 12.528 1.00 66.62 639 PHE A N 1
ATOM 4988 C CA . PHE A 1 639 ? -13.017 8.991 11.602 1.00 66.62 639 PHE A CA 1
ATOM 4989 C C . PHE A 1 639 ? -12.653 8.152 10.368 1.00 66.62 639 PHE A C 1
ATOM 4991 O O . PHE A 1 639 ? -11.887 8.617 9.526 1.00 66.62 639 PHE A O 1
ATOM 4998 N N . GLN A 1 640 ? -13.185 6.929 10.242 1.00 65.19 640 GLN A N 1
ATOM 4999 C CA . GLN A 1 640 ? -12.996 6.043 9.084 1.00 65.19 640 GLN A CA 1
ATOM 5000 C C . GLN A 1 640 ? -11.516 5.849 8.692 1.00 65.19 640 GLN A C 1
ATOM 5002 O O . GLN A 1 640 ? -11.180 5.779 7.514 1.00 65.19 640 GLN A O 1
ATOM 5007 N N . GLY A 1 641 ? -10.612 5.801 9.677 1.00 57.47 641 GLY A N 1
ATOM 5008 C CA . GLY A 1 641 ? -9.168 5.689 9.433 1.00 57.47 641 GLY A CA 1
ATOM 5009 C C . GLY A 1 641 ? -8.388 6.998 9.336 1.00 57.47 641 GLY A C 1
ATOM 5010 O O . GLY A 1 641 ? -7.165 6.957 9.370 1.00 57.47 641 GLY A O 1
ATOM 5011 N N . ARG A 1 642 ? -9.054 8.157 9.310 1.00 59.75 642 ARG A N 1
ATOM 5012 C CA . ARG A 1 642 ? -8.434 9.490 9.156 1.00 59.75 642 ARG A CA 1
ATOM 5013 C C . ARG A 1 642 ? -8.153 10.202 10.480 1.00 59.75 642 ARG A C 1
ATOM 5015 O O . ARG A 1 642 ? -8.083 11.427 10.550 1.00 59.75 642 ARG A O 1
ATOM 5022 N N . TYR A 1 643 ? -8.039 9.432 11.558 1.00 65.25 643 TYR A N 1
ATOM 5023 C CA . TYR A 1 643 ? -7.815 9.977 12.895 1.00 65.25 643 TYR A CA 1
ATOM 5024 C C . TYR A 1 643 ? -6.417 10.606 13.043 1.00 65.25 643 TYR A C 1
ATOM 5026 O O . TYR A 1 643 ? -6.273 11.618 13.728 1.00 65.25 643 TYR A O 1
ATOM 5034 N N . GLU A 1 644 ? -5.402 10.044 12.373 1.00 63.53 644 GLU A N 1
ATOM 5035 C CA . GLU A 1 644 ? -4.039 10.602 12.338 1.00 63.53 644 GLU A CA 1
ATOM 5036 C C . GLU A 1 644 ? -3.931 11.864 11.477 1.00 63.53 644 GLU A C 1
ATOM 5038 O O . GLU A 1 644 ? -3.173 12.763 11.822 1.00 63.53 644 GLU A O 1
ATOM 5043 N N . ASP A 1 645 ? -4.719 11.984 10.404 1.00 59.62 645 ASP A N 1
ATOM 5044 C CA . ASP A 1 645 ? -4.711 13.171 9.530 1.00 59.62 645 ASP A CA 1
ATOM 5045 C C . ASP A 1 645 ? -5.149 14.442 10.270 1.00 59.62 645 ASP A C 1
ATOM 5047 O O . ASP A 1 645 ? -4.788 15.556 9.894 1.00 59.62 645 ASP A O 1
ATOM 5051 N N . ALA A 1 646 ? -5.945 14.273 11.328 1.00 58.59 646 ALA A N 1
ATOM 5052 C CA . ALA A 1 646 ? -6.372 15.350 12.210 1.00 58.59 646 ALA A CA 1
ATOM 5053 C C . ALA A 1 646 ? -5.359 15.628 13.357 1.00 58.59 646 ALA A C 1
ATOM 5055 O O . ALA A 1 646 ? -5.577 16.524 14.178 1.00 58.59 646 ALA A O 1
ATOM 5056 N N . ASP A 1 647 ? -4.248 14.877 13.379 1.00 67.44 647 ASP A N 1
ATOM 5057 C CA . ASP A 1 647 ? -2.902 15.131 13.932 1.00 67.44 647 ASP A CA 1
ATOM 5058 C C . ASP A 1 647 ? -2.485 16.597 14.209 1.00 67.44 647 ASP A C 1
ATOM 5060 O O . ASP A 1 647 ? -2.355 17.342 13.242 1.00 67.44 647 ASP A O 1
ATOM 5064 N N . PHE A 1 648 ? -2.204 17.055 15.433 1.00 62.66 648 PHE A N 1
ATOM 5065 C CA . PHE A 1 648 ? -1.410 18.263 15.660 1.00 62.66 648 PHE A CA 1
ATOM 5066 C C . PHE A 1 648 ? -0.059 17.828 16.241 1.00 62.66 648 PHE A C 1
ATOM 5068 O O . PHE A 1 648 ? 0.042 17.374 17.376 1.00 62.66 648 PHE A O 1
ATOM 5075 N N . GLN A 1 649 ? 1.003 17.934 15.442 1.00 47.25 649 GLN A N 1
ATOM 5076 C CA . GLN A 1 649 ? 2.347 17.503 15.837 1.00 47.25 649 GLN A CA 1
ATOM 5077 C C . GLN A 1 649 ? 2.819 18.275 17.086 1.00 47.25 649 GLN A C 1
ATOM 5079 O O . GLN A 1 649 ? 3.115 19.474 17.031 1.00 47.25 649 GLN A O 1
ATOM 5084 N N . LEU A 1 650 ? 2.916 17.592 18.230 1.00 42.47 650 LEU A N 1
ATOM 5085 C CA . LEU A 1 650 ? 3.682 18.064 19.383 1.00 42.47 650 LEU A CA 1
ATOM 5086 C C . LEU A 1 650 ? 5.164 17.945 19.011 1.00 42.47 650 LEU A C 1
ATOM 5088 O O . LEU A 1 650 ? 5.730 16.857 19.092 1.00 42.47 650 LEU A O 1
ATOM 5092 N N . LYS A 1 651 ? 5.797 19.044 18.572 1.00 32.56 651 LYS A N 1
ATOM 5093 C CA . LYS A 1 651 ? 7.261 19.084 18.408 1.00 32.56 651 LYS A CA 1
ATOM 5094 C C . LYS A 1 651 ? 7.908 18.520 19.680 1.00 32.56 651 LYS A C 1
ATOM 5096 O O . LYS A 1 651 ? 7.671 19.051 20.768 1.00 32.56 651 LYS A O 1
ATOM 5101 N N . LYS A 1 652 ? 8.689 17.443 19.543 1.00 29.89 652 LYS A N 1
ATOM 5102 C CA . LYS A 1 652 ? 9.513 16.902 20.629 1.00 29.89 652 LYS A CA 1
ATOM 5103 C C . LYS A 1 652 ? 10.450 18.012 21.105 1.00 29.89 652 LYS A C 1
ATOM 5105 O O . LYS A 1 652 ? 11.131 18.630 20.292 1.00 29.89 652 LYS A O 1
ATOM 5110 N N . ALA A 1 653 ? 10.477 18.261 22.411 1.00 34.53 653 ALA A N 1
ATOM 5111 C CA . ALA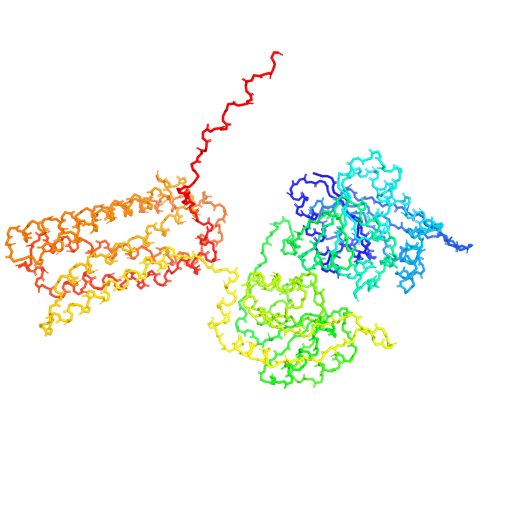 A 1 653 ? 11.544 19.034 23.033 1.00 34.53 653 ALA A CA 1
ATOM 5112 C C . ALA A 1 653 ? 12.844 18.233 22.849 1.00 34.53 653 ALA A C 1
ATOM 5114 O O . ALA A 1 653 ? 13.055 17.226 23.520 1.00 34.53 653 ALA A O 1
ATOM 5115 N N . GLY A 1 654 ? 13.627 18.602 21.840 1.00 37.22 654 GLY A N 1
ATOM 5116 C CA . GLY A 1 654 ? 14.801 17.858 21.385 1.00 37.22 654 GLY A CA 1
ATOM 5117 C C . GLY A 1 654 ? 15.484 18.504 20.182 1.00 37.22 654 GLY A C 1
ATOM 5118 O O . GLY A 1 654 ? 16.703 18.448 20.096 1.00 37.22 654 GLY A O 1
ATOM 5119 N N . ASP A 1 655 ? 14.741 19.224 19.338 1.00 33.69 655 ASP A N 1
ATOM 5120 C CA . ASP A 1 655 ? 15.342 20.120 18.345 1.00 33.69 655 ASP A CA 1
ATOM 5121 C C . ASP A 1 655 ? 15.621 21.477 19.003 1.00 33.69 655 ASP A C 1
ATOM 5123 O O . ASP A 1 655 ? 14.896 22.456 18.815 1.00 33.69 655 ASP A O 1
ATOM 5127 N N . VAL A 1 656 ? 16.649 21.507 19.854 1.00 35.47 656 VAL A N 1
ATOM 5128 C CA . VAL A 1 656 ? 17.375 22.750 20.120 1.00 35.47 656 VAL A CA 1
ATOM 5129 C C . VAL A 1 656 ? 18.074 23.087 18.808 1.00 35.47 656 VAL A C 1
ATOM 5131 O O . VAL A 1 656 ? 18.947 22.343 18.366 1.00 35.47 656 VAL A O 1
ATOM 5134 N N . GLU A 1 657 ? 17.640 24.166 18.159 1.00 36.69 657 GLU A N 1
ATOM 5135 C CA . GLU A 1 657 ? 18.419 24.814 17.108 1.00 36.69 657 GLU A CA 1
ATOM 5136 C C . GLU A 1 657 ? 19.829 25.048 17.650 1.00 36.69 657 GLU A C 1
ATOM 5138 O O . GLU A 1 657 ? 20.017 25.779 18.620 1.00 36.69 657 GLU A O 1
ATOM 5143 N N . ASP A 1 658 ? 20.804 24.371 17.051 1.00 35.12 658 ASP A N 1
ATOM 5144 C CA . ASP A 1 658 ? 22.216 24.625 17.280 1.00 35.12 658 ASP A CA 1
ATOM 5145 C C . ASP A 1 658 ? 22.521 26.063 16.816 1.00 35.12 658 ASP A C 1
ATOM 5147 O O . ASP A 1 658 ? 22.454 26.334 15.610 1.00 35.12 658 ASP A O 1
ATOM 5151 N N . PRO A 1 659 ? 22.841 27.008 17.723 1.00 34.97 659 PRO A N 1
ATOM 5152 C CA . PRO A 1 659 ? 23.109 28.396 17.354 1.00 34.97 659 PRO A CA 1
ATOM 5153 C C . PRO A 1 659 ? 24.434 28.561 16.592 1.00 34.97 659 PRO A C 1
ATOM 5155 O O . PRO A 1 659 ? 24.790 29.675 16.227 1.00 34.97 659 PRO A O 1
ATOM 5158 N N . SER A 1 660 ? 25.187 27.483 16.345 1.00 35.59 660 SER A N 1
ATOM 5159 C CA . SER A 1 660 ? 26.509 27.538 15.710 1.00 35.59 660 SER A CA 1
ATOM 5160 C C . SER A 1 660 ? 26.505 27.516 14.172 1.00 35.59 660 SER A C 1
ATOM 5162 O O . SER A 1 660 ? 27.570 27.432 13.561 1.00 35.59 660 SER A O 1
ATOM 5164 N N . LYS A 1 661 ? 25.342 27.631 13.513 1.00 35.41 661 LYS A N 1
ATOM 5165 C CA . LYS A 1 661 ? 25.243 27.637 12.036 1.00 35.41 661 LYS A CA 1
ATOM 5166 C C . LYS A 1 661 ? 24.774 28.951 11.393 1.00 35.41 661 LYS A C 1
ATOM 5168 O O . LYS A 1 661 ? 24.465 28.938 10.204 1.00 35.41 661 LYS A O 1
ATOM 5173 N N . SER A 1 662 ? 24.751 30.079 12.113 1.00 31.28 662 SER A N 1
ATOM 5174 C CA . SER A 1 662 ? 24.361 31.376 11.523 1.00 31.28 662 SER A CA 1
ATOM 5175 C C . SER A 1 662 ? 25.501 32.246 10.977 1.00 31.28 662 SER A C 1
ATOM 5177 O O . SER A 1 662 ? 25.204 33.196 10.263 1.00 31.28 662 SER A O 1
ATOM 5179 N N . ASP A 1 663 ? 26.779 31.929 11.215 1.00 32.94 663 ASP A N 1
ATOM 5180 C CA . ASP A 1 663 ? 27.868 32.901 10.985 1.00 32.94 663 ASP A CA 1
ATOM 5181 C C . ASP A 1 663 ? 28.933 32.437 9.973 1.00 32.94 663 ASP A C 1
ATOM 5183 O O . ASP A 1 663 ? 30.131 32.496 10.246 1.00 32.94 663 ASP A O 1
ATOM 5187 N N . SER A 1 664 ? 28.541 31.976 8.778 1.00 32.59 664 SER A N 1
ATOM 5188 C CA . SER A 1 664 ? 29.546 31.630 7.753 1.00 32.59 664 SER A CA 1
ATOM 5189 C C . SER A 1 664 ? 29.228 31.957 6.296 1.00 32.59 664 SER A C 1
ATOM 5191 O O . SER A 1 664 ? 29.909 31.422 5.433 1.00 32.59 664 SER A O 1
ATOM 5193 N N . ASN A 1 665 ? 28.270 32.840 5.976 1.00 31.25 665 ASN A N 1
ATOM 5194 C CA . ASN A 1 665 ? 28.060 33.234 4.567 1.00 31.25 665 ASN A CA 1
ATOM 5195 C C . ASN A 1 665 ? 27.725 34.714 4.311 1.00 31.25 665 ASN A C 1
ATOM 5197 O O . ASN A 1 665 ? 27.210 35.064 3.252 1.00 31.25 665 ASN A O 1
ATOM 5201 N N . SER A 1 666 ? 28.070 35.611 5.233 1.00 33.06 666 SER A N 1
ATOM 5202 C CA . SER A 1 666 ? 28.077 37.055 4.973 1.00 33.06 666 SER A CA 1
ATOM 5203 C C . SER A 1 666 ? 29.490 37.605 5.119 1.00 33.06 666 SER A C 1
ATOM 5205 O O . SER A 1 666 ? 29.781 38.251 6.119 1.00 33.06 666 SER A O 1
ATOM 5207 N N . LEU A 1 667 ? 30.367 37.294 4.160 1.00 37.72 667 LEU A N 1
ATOM 5208 C CA . LEU A 1 667 ? 31.598 38.033 3.837 1.00 37.72 667 LEU A CA 1
ATOM 5209 C C . LEU A 1 667 ? 32.266 37.375 2.619 1.00 37.72 667 LEU A C 1
ATOM 5211 O O . LEU A 1 667 ? 33.073 36.474 2.778 1.00 37.72 667 LEU A O 1
ATOM 5215 N N . GLU A 1 668 ? 31.845 37.809 1.431 1.00 30.88 668 GLU A N 1
ATOM 5216 C CA . GLU A 1 668 ? 32.503 37.771 0.106 1.00 30.88 668 GLU A CA 1
ATOM 5217 C C . GLU A 1 668 ? 31.365 37.989 -0.909 1.00 30.88 668 GLU A C 1
ATOM 5219 O O . GLU A 1 668 ? 30.383 37.259 -0.882 1.00 30.88 668 GLU A O 1
ATOM 5224 N N . LEU A 1 669 ? 31.300 38.968 -1.804 1.00 33.34 669 LEU A N 1
ATOM 5225 C CA . LEU A 1 669 ? 32.152 40.039 -2.317 1.00 33.34 669 LEU A CA 1
ATOM 5226 C C . LEU A 1 669 ? 31.142 41.078 -2.864 1.00 33.34 669 LEU A C 1
ATOM 5228 O O . LEU A 1 669 ? 30.087 40.695 -3.371 1.00 33.34 669 LEU A O 1
ATOM 5232 N N . SER A 1 670 ? 31.261 42.353 -2.485 1.00 34.09 670 SER A N 1
ATOM 5233 C CA . SER A 1 670 ? 31.787 43.437 -3.340 1.00 34.09 670 SER A CA 1
ATOM 5234 C C . SER A 1 670 ? 31.175 43.515 -4.736 1.00 34.09 670 SER A C 1
ATOM 5236 O O . SER A 1 670 ? 31.477 42.604 -5.541 1.00 34.09 670 SER A O 1
#

Radius of gyration: 33.96 Å; Cα contacts (8 Å, |Δi|>4): 1129; chains: 1; bounding box: 62×75×114 Å